Protein AF-A0AAE0EUH3-F1 (afdb_monomer)

pLDDT: mean 72.19, std 18.18, range [28.36, 96.25]

Mean predicted aligned error: 17.98 Å

Radius of gyration: 38.67 Å; Cα contacts (8 Å, |Δi|>4): 312; chains: 1; bounding box: 101×95×55 Å

Secondary structure (DSSP, 8-state):
---TTS-HHHHHHHHTHHHHHHHHHHHHHH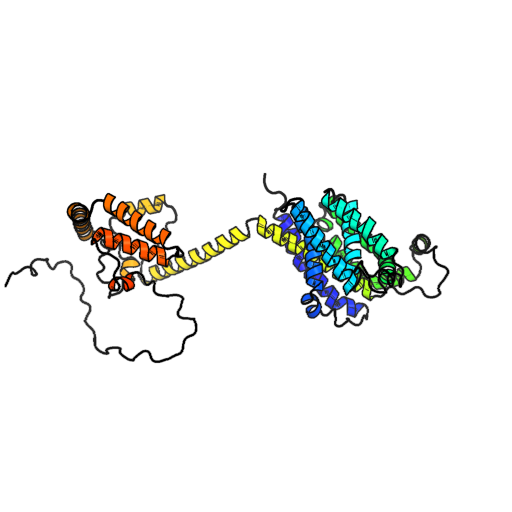HHHHHTTPPPPGGG-HHHHHHSHHHHHHHHHHHHHHHHHTTTTHHHHHHHHHHHHHHHHHHHHHHT-SHHHHHHHHHHHHHHHTT---SHHHHHHHHIIIIIIHHHHHHS-TT--SS-TT------TTHHHHHHHHHHHHHHHHHHHHHHHHHHHH-TTSHHHHTTHHHHHHHHHHHHHHHHHHHHHHTTSSHHHHHHHHHTTS---S--PPP-HHHHHHHHHHHHHHHHHHHHHHHHHHHHHSSHHHHHHHHHHHHHHHHHHHHHHHHHHHTT--------HHHHHHHHHH-S---S-HHHHH--GGGTT---GGG--HHHHHHHHHHHHHHHHHTSPPHHHHHHHHHHHHHHHHHTT----HHHHHHHHHHHHHHHHH-----GGGHHHH----TT-TTS------------------------TT--TTSS-----

Sequence (469 aa):
MGNKFFNTDRLKKYGYGVPRLVLLAWAAFAFAPKLHNVQPLEEYEISAYASSWRWAVHMYVGSIGAVVNVQRFGLIGNLAILAGAAALIGWDATTFDVTMLVVLMKTMGGDFFAGKLDTAEWKLVLLFTFAVFLPLACVLPQGGLQGVEGAGFMLPSGAATLIQEYVAIFPFLFGIQLLCEYGDAKWERFSFFRYRYSFESLNAALLFAGPALQTYLSEGGALRAWGYFMWEARPACDGVPRLPEQLYTIGSVLEMMVCLGYRVSNLMLIVANSGLVTELYEQRMFVYTFLQRAAFRLYGAYYGMRMIYVSDVEVAVAVLKASASKGDCLERHIASPAWAPVISLESVDGPLYERMMRDFHHFMAQHCPPPAKMAECARRHVGALKDSGKRIDASAVVQLTLEVIIDFLFDRKWEPSFQALSQVPDILGAHGEGGLGERRRGCPRGLASTPERRWHPEGGLDEALSPSI

Foldseek 3Di:
DPPVLQDPLLLVLLVVLQVLLVVLLVCLLPPLCVLLVNDNDPCSPVVNVCPDPLLVLLLLLLALVQVVLVCPLPDVVNVVSVVVNVVSQLVCQAPPANLSLLLCCLQLVLCVVLVNQPDPSSVVVNCCSPVPVVCVLQVQPLPRPPDDPPDPRDGPSCRNVVVVLCVVCVVVVNVLNNVLSNCCNPVCVDPCNVSVVSNSVSLSCCSNCVVVVLVVVVVDPPCVVVCCVVPVPDDDDPCDDDRPSVCSSVSSSSSSSSNSSNSVSNSVVSCVPVCVVVVVVVVVVVVVVVVVVVVVCVVCVVVVHDDDDDPDPVVVVVVVVVDQDPPCDPCVVPQDPVPVPVPPLVHDGDPVNVVVVVVVVVCCVPQFDDVVLLVVLLVVLVVVVVVVPDDDDPLNVQVSVVQSVCCRRPVDGDDPVCVVVSDDDPPPPVPDDDDPDDDDDDDPPDDPDDDDPDDDPPDDPPPPDDDDD

Structure (mmCIF, N/CA/C/O backbone):
data_AF-A0AAE0EUH3-F1
#
_entry.id   AF-A0AAE0EUH3-F1
#
loop_
_atom_site.group_PDB
_atom_site.id
_atom_site.type_symbol
_atom_site.label_atom_id
_atom_site.label_alt_id
_atom_site.label_comp_id
_atom_site.label_asym_id
_atom_site.label_entity_id
_atom_site.label_seq_id
_atom_site.pdbx_PDB_ins_code
_atom_site.Cartn_x
_atom_site.Cartn_y
_atom_site.Cartn_z
_atom_site.occupancy
_atom_site.B_iso_or_equiv
_atom_site.auth_seq_id
_atom_site.auth_comp_id
_atom_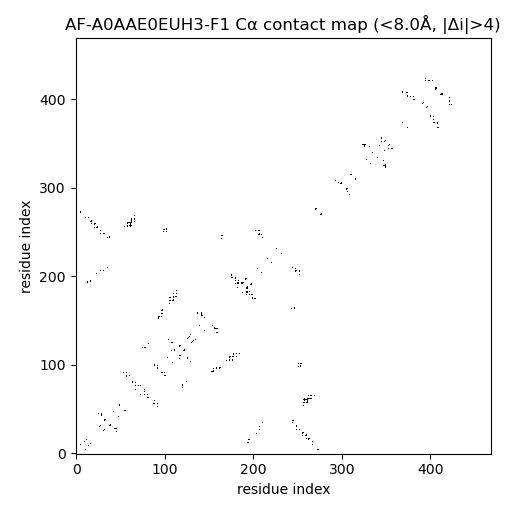site.auth_asym_id
_atom_site.auth_atom_id
_atom_site.pdbx_PDB_model_num
ATOM 1 N N . MET A 1 1 ? -15.008 10.502 -14.110 1.00 38.12 1 MET A N 1
ATOM 2 C CA . MET A 1 1 ? -13.648 10.978 -14.452 1.00 38.12 1 MET A CA 1
ATOM 3 C C . MET A 1 1 ? -12.663 9.893 -14.050 1.00 38.12 1 MET A C 1
ATOM 5 O O . MET A 1 1 ? -12.570 9.604 -12.866 1.00 38.12 1 MET A O 1
ATOM 9 N N . GLY A 1 2 ? -12.011 9.229 -15.010 1.00 45.50 2 GLY A N 1
ATOM 10 C CA . GLY A 1 2 ? -11.019 8.192 -14.705 1.00 45.50 2 GLY A CA 1
ATOM 11 C C . GLY A 1 2 ? -9.882 8.781 -13.875 1.00 45.50 2 GLY A C 1
ATOM 12 O O . GLY A 1 2 ? -9.377 9.857 -14.199 1.00 45.50 2 GLY A O 1
ATOM 13 N N . ASN A 1 3 ? -9.534 8.114 -12.779 1.00 51.28 3 ASN A N 1
ATOM 14 C CA . ASN A 1 3 ? -8.573 8.593 -11.798 1.00 51.28 3 ASN A CA 1
ATOM 15 C C . ASN A 1 3 ? -7.167 8.589 -12.434 1.00 51.28 3 ASN A C 1
ATOM 17 O O . ASN A 1 3 ? -6.440 7.603 -12.349 1.00 51.28 3 ASN A O 1
ATOM 21 N N . LYS A 1 4 ? -6.800 9.672 -13.144 1.00 56.25 4 LYS A N 1
ATOM 22 C CA . LYS A 1 4 ? -5.550 9.804 -13.932 1.00 56.25 4 LYS A CA 1
ATOM 23 C C . LYS A 1 4 ? -4.282 9.520 -13.115 1.00 56.25 4 LYS A C 1
ATOM 25 O O . LYS A 1 4 ? -3.231 9.250 -13.690 1.00 56.25 4 LYS A O 1
ATOM 30 N N . PHE A 1 5 ? -4.384 9.571 -11.787 1.00 58.88 5 PHE A N 1
ATOM 31 C CA . PHE A 1 5 ? -3.304 9.250 -10.862 1.00 58.88 5 PHE A CA 1
ATOM 32 C C . PHE A 1 5 ? -2.936 7.753 -10.842 1.00 58.88 5 PHE A C 1
ATOM 34 O O . PHE A 1 5 ? -1.801 7.412 -10.520 1.00 58.88 5 PHE A O 1
ATOM 41 N N . PHE A 1 6 ? -3.842 6.853 -11.237 1.00 63.56 6 PHE A N 1
ATOM 42 C CA . PHE A 1 6 ? -3.661 5.400 -11.152 1.00 63.56 6 PHE A CA 1
ATOM 43 C C . PHE A 1 6 ? -3.602 4.766 -12.548 1.00 63.56 6 PHE A C 1
ATOM 45 O O . PHE A 1 6 ? -4.537 4.114 -12.998 1.00 63.56 6 PHE A O 1
ATOM 52 N N . ASN A 1 7 ? -2.492 4.987 -13.262 1.00 73.56 7 ASN A N 1
ATOM 53 C CA . ASN A 1 7 ? -2.226 4.376 -14.571 1.00 73.56 7 ASN A CA 1
ATOM 54 C C . ASN A 1 7 ? -1.118 3.309 -14.463 1.00 73.56 7 ASN A C 1
ATOM 56 O O . ASN A 1 7 ? -0.182 3.448 -13.673 1.00 73.56 7 ASN A O 1
ATOM 60 N N . THR A 1 8 ? -1.188 2.285 -15.315 1.00 76.06 8 THR A N 1
ATOM 61 C CA . THR A 1 8 ? -0.165 1.250 -15.547 1.00 76.06 8 THR A CA 1
ATOM 62 C C . THR A 1 8 ? 1.258 1.802 -15.683 1.00 76.06 8 THR A C 1
ATOM 64 O O . THR A 1 8 ? 2.206 1.168 -15.230 1.00 76.06 8 THR A O 1
ATOM 67 N N . ASP A 1 9 ? 1.437 3.004 -16.238 1.00 78.50 9 ASP A N 1
ATOM 68 C CA . ASP A 1 9 ? 2.755 3.643 -16.321 1.00 78.50 9 ASP A CA 1
ATOM 69 C C . ASP A 1 9 ? 3.315 4.059 -14.952 1.00 78.50 9 ASP A C 1
ATOM 71 O O . ASP A 1 9 ? 4.498 3.862 -14.679 1.00 78.50 9 ASP A O 1
ATOM 75 N N . ARG A 1 10 ? 2.465 4.555 -14.044 1.00 78.62 10 ARG A N 1
ATOM 76 C CA . ARG A 1 10 ? 2.869 4.837 -12.659 1.00 78.62 10 ARG A CA 1
ATOM 77 C C . ARG A 1 10 ? 3.139 3.546 -11.899 1.00 78.62 10 ARG A C 1
ATOM 79 O O . ARG A 1 10 ? 4.134 3.473 -11.184 1.00 78.62 10 ARG A O 1
ATOM 86 N N . LEU A 1 11 ? 2.338 2.502 -12.121 1.00 79.12 11 LEU A N 1
ATOM 87 C CA . LEU A 1 11 ? 2.620 1.176 -11.565 1.00 79.12 11 LEU A CA 1
ATOM 88 C C . LEU A 1 11 ? 4.000 0.666 -12.008 1.00 79.12 11 LEU A C 1
ATOM 90 O O . LEU A 1 11 ? 4.751 0.178 -11.174 1.00 79.12 11 LEU A O 1
ATOM 94 N N . LYS A 1 12 ? 4.390 0.854 -13.276 1.00 78.44 12 LYS A N 1
ATOM 95 C CA . LYS A 1 12 ? 5.752 0.547 -13.750 1.00 78.44 12 LYS A CA 1
ATOM 96 C C . LYS A 1 12 ? 6.802 1.453 -13.096 1.00 78.44 12 LYS A C 1
ATOM 98 O O . LYS A 1 12 ? 7.816 0.949 -12.618 1.00 78.44 12 LYS A O 1
ATOM 103 N N . LYS A 1 13 ? 6.555 2.768 -13.025 1.00 78.75 13 LYS A N 1
ATOM 104 C CA . LYS A 1 13 ? 7.461 3.757 -12.409 1.00 78.75 13 LYS A CA 1
ATOM 105 C C . LYS A 1 13 ? 7.811 3.396 -10.965 1.00 78.75 13 LYS A C 1
ATOM 107 O O . LYS A 1 13 ? 8.992 3.350 -10.627 1.00 78.75 13 LYS A O 1
ATOM 112 N N . TYR A 1 14 ? 6.813 3.095 -10.137 1.00 82.56 14 TYR A N 1
ATOM 113 C CA . TYR A 1 14 ? 7.034 2.741 -8.733 1.00 82.56 14 TYR A CA 1
ATOM 114 C C . TYR A 1 14 ? 7.381 1.259 -8.548 1.00 82.56 14 TYR A C 1
ATOM 116 O O . TYR A 1 14 ? 8.287 0.947 -7.783 1.00 82.56 14 TYR A O 1
ATOM 124 N N . GLY A 1 15 ? 6.756 0.355 -9.305 1.00 81.75 15 GLY A N 1
ATOM 125 C CA . GLY A 1 15 ? 6.969 -1.092 -9.223 1.00 81.75 15 GLY A CA 1
ATOM 126 C C . GLY A 1 15 ? 8.392 -1.521 -9.574 1.00 81.75 15 GLY A C 1
ATOM 127 O O . GLY A 1 15 ? 8.994 -2.269 -8.816 1.00 81.75 15 GLY A O 1
ATOM 128 N N . TYR A 1 16 ? 8.983 -0.990 -10.653 1.00 81.69 16 TYR A N 1
ATOM 129 C CA . TYR A 1 16 ? 10.415 -1.190 -10.934 1.00 81.69 16 TYR A CA 1
ATOM 130 C C . TYR A 1 16 ? 11.307 -0.277 -10.094 1.00 81.69 16 TYR A C 1
ATOM 132 O O . TYR A 1 16 ? 12.504 -0.517 -9.954 1.00 81.69 16 TYR A O 1
ATOM 140 N N . GLY A 1 17 ? 10.753 0.814 -9.570 1.00 82.12 17 GLY A N 1
ATOM 141 C CA . GLY A 1 17 ? 11.489 1.773 -8.766 1.00 82.12 17 GLY A CA 1
ATOM 142 C C . GLY A 1 17 ? 11.856 1.263 -7.373 1.00 82.12 17 GLY A C 1
ATOM 143 O O . GLY A 1 17 ? 12.937 1.589 -6.890 1.00 82.12 17 GLY A O 1
ATOM 144 N N . VAL A 1 18 ? 10.985 0.480 -6.736 1.00 85.00 18 VAL A N 1
ATOM 145 C CA . VAL A 1 18 ? 11.227 -0.106 -5.407 1.00 85.00 18 VAL A CA 1
ATOM 146 C C . VAL A 1 18 ? 12.418 -1.078 -5.404 1.00 85.00 18 VAL A C 1
ATOM 148 O O . VAL A 1 18 ? 13.366 -0.803 -4.673 1.00 85.00 18 VAL A O 1
ATOM 151 N N . PRO A 1 19 ? 12.463 -2.153 -6.220 1.00 82.06 19 PRO A N 1
ATOM 152 C CA . PRO A 1 19 ? 13.573 -3.105 -6.180 1.00 82.06 19 PRO A CA 1
ATOM 153 C C . PRO A 1 19 ? 14.913 -2.455 -6.545 1.00 82.06 19 PRO A C 1
ATOM 155 O O . PRO A 1 19 ? 15.930 -2.792 -5.950 1.00 82.06 19 PRO A O 1
ATOM 158 N N . ARG A 1 20 ? 14.924 -1.471 -7.457 1.00 87.06 20 ARG A N 1
ATOM 159 C CA . ARG A 1 20 ? 16.139 -0.705 -7.785 1.00 87.06 20 ARG A CA 1
ATOM 160 C C . ARG A 1 20 ? 16.667 0.092 -6.597 1.00 87.06 20 ARG A C 1
ATOM 162 O O . ARG A 1 20 ? 17.859 0.030 -6.321 1.00 87.06 20 ARG A O 1
ATOM 169 N N . LEU A 1 21 ? 15.797 0.809 -5.882 1.00 85.38 21 LEU A N 1
ATOM 170 C CA . LEU A 1 21 ? 16.208 1.550 -4.687 1.00 85.38 21 LEU A CA 1
ATOM 171 C C . LEU A 1 21 ? 16.636 0.626 -3.553 1.00 85.38 21 LEU A C 1
ATOM 173 O O . LEU A 1 21 ? 17.587 0.957 -2.861 1.00 85.38 21 LEU A O 1
ATOM 177 N N . VAL A 1 22 ? 15.981 -0.525 -3.381 1.00 83.75 22 VAL A N 1
ATOM 178 C CA . VAL A 1 22 ? 16.408 -1.532 -2.398 1.00 83.75 22 VAL A CA 1
ATOM 179 C C . VAL A 1 22 ? 17.811 -2.036 -2.727 1.00 83.75 22 VAL A C 1
ATOM 181 O O . VAL A 1 22 ? 18.657 -2.075 -1.842 1.00 83.75 22 VAL A O 1
ATOM 184 N N . LEU A 1 23 ? 18.088 -2.362 -3.994 1.00 85.62 23 LEU A N 1
ATOM 185 C CA . LEU A 1 23 ? 19.422 -2.783 -4.429 1.00 85.62 23 LEU A CA 1
ATOM 186 C C . LEU A 1 23 ? 20.463 -1.676 -4.252 1.00 85.62 23 LEU A C 1
ATOM 188 O O . LEU A 1 23 ? 21.569 -1.956 -3.802 1.00 85.62 23 LEU A O 1
ATOM 192 N N . LEU A 1 24 ? 20.117 -0.430 -4.581 1.00 84.38 24 LEU A N 1
ATOM 193 C CA . LEU A 1 24 ? 21.027 0.703 -4.443 1.00 84.38 24 LEU A CA 1
ATOM 194 C C . LEU A 1 24 ? 21.316 1.020 -2.971 1.00 84.38 24 LEU A C 1
ATOM 196 O O . LEU A 1 24 ? 22.470 1.220 -2.612 1.00 84.38 24 LEU A O 1
ATOM 200 N N . ALA A 1 25 ? 20.294 0.996 -2.117 1.00 84.12 25 ALA A N 1
ATOM 201 C CA . ALA A 1 25 ? 20.450 1.132 -0.678 1.00 84.12 25 ALA A CA 1
ATOM 202 C C . ALA A 1 25 ? 21.295 0.000 -0.096 1.00 84.12 25 ALA A C 1
ATOM 204 O O . ALA A 1 25 ? 22.230 0.252 0.658 1.00 84.12 25 ALA A O 1
ATOM 205 N N . TRP A 1 26 ? 21.009 -1.244 -0.483 1.00 85.25 26 TRP A N 1
ATOM 206 C CA . TRP A 1 26 ? 21.803 -2.393 -0.069 1.00 85.25 26 TRP A CA 1
ATOM 207 C C . TRP A 1 26 ? 23.263 -2.239 -0.489 1.00 85.25 26 TRP A C 1
ATOM 209 O O . TRP A 1 26 ? 24.156 -2.415 0.333 1.00 85.25 26 TRP A O 1
ATOM 219 N N . ALA A 1 27 ? 23.511 -1.833 -1.736 1.00 83.75 27 ALA A N 1
ATOM 220 C CA . ALA A 1 27 ? 24.853 -1.566 -2.228 1.00 83.75 27 ALA A CA 1
ATOM 221 C C . ALA A 1 27 ? 25.530 -0.425 -1.454 1.00 83.75 27 ALA A C 1
ATOM 223 O O . ALA A 1 27 ? 26.725 -0.504 -1.170 1.00 83.75 27 ALA A O 1
ATOM 224 N N . ALA A 1 28 ? 24.774 0.605 -1.069 1.00 82.00 28 ALA A N 1
ATOM 225 C CA . ALA A 1 28 ? 25.289 1.707 -0.277 1.00 82.00 28 ALA A CA 1
ATOM 226 C C . ALA A 1 28 ? 25.763 1.242 1.101 1.00 82.00 28 ALA A C 1
ATOM 228 O O . ALA A 1 28 ? 26.903 1.504 1.463 1.00 82.00 28 ALA A O 1
ATOM 229 N N . PHE A 1 29 ? 24.962 0.464 1.822 1.00 79.19 29 PHE A N 1
ATOM 230 C CA . PHE A 1 29 ? 25.378 -0.104 3.105 1.00 79.19 29 PHE A CA 1
ATOM 231 C C . PHE A 1 29 ? 26.493 -1.156 2.973 1.00 79.19 29 PHE A C 1
ATOM 233 O O . PHE A 1 29 ? 27.393 -1.212 3.804 1.00 79.19 29 PHE A O 1
ATOM 240 N N . ALA A 1 30 ? 26.452 -2.003 1.940 1.00 82.06 30 ALA A N 1
ATOM 241 C CA . ALA A 1 30 ? 27.367 -3.138 1.810 1.00 82.06 30 ALA A CA 1
ATOM 242 C C . ALA A 1 30 ? 28.750 -2.758 1.255 1.00 82.06 30 ALA A C 1
ATOM 244 O O . ALA A 1 30 ? 29.750 -3.396 1.610 1.00 82.06 30 ALA A O 1
ATOM 245 N N . PHE A 1 31 ? 28.811 -1.763 0.363 1.00 82.00 31 PHE A N 1
ATOM 246 C CA . PHE A 1 31 ? 30.024 -1.425 -0.385 1.00 82.00 31 PHE A CA 1
ATOM 247 C C . PHE A 1 31 ? 30.569 -0.033 -0.095 1.00 82.00 31 PHE A C 1
ATOM 249 O O . PHE A 1 31 ? 31.788 0.112 -0.109 1.00 82.00 31 PHE A O 1
ATOM 256 N N . ALA A 1 32 ? 29.735 0.977 0.178 1.00 76.50 32 ALA A N 1
ATOM 257 C CA . ALA A 1 32 ? 30.250 2.335 0.365 1.00 76.50 32 ALA A CA 1
ATOM 258 C C . ALA A 1 32 ? 31.216 2.450 1.562 1.00 76.50 32 ALA A C 1
ATOM 260 O O . ALA A 1 32 ? 32.305 2.982 1.360 1.00 76.50 32 ALA A O 1
ATOM 261 N N . PRO A 1 33 ? 30.940 1.863 2.749 1.00 73.56 33 PRO A N 1
ATOM 262 C CA . PRO A 1 33 ? 31.903 1.885 3.854 1.00 73.56 33 PRO A CA 1
ATOM 263 C C . PRO A 1 33 ? 33.253 1.261 3.476 1.00 73.56 33 PRO A C 1
ATOM 265 O O . PRO A 1 33 ? 34.308 1.796 3.805 1.00 73.56 33 PRO A O 1
ATOM 268 N N . LYS A 1 34 ? 33.224 0.160 2.711 1.00 80.19 34 LYS A N 1
ATOM 269 C CA . LYS A 1 34 ? 34.430 -0.552 2.260 1.00 80.19 34 LYS A CA 1
ATOM 270 C C . LYS A 1 34 ? 35.236 0.254 1.249 1.00 80.19 34 LYS A C 1
ATOM 272 O O . LYS A 1 34 ? 36.457 0.250 1.313 1.00 80.19 34 LYS A O 1
ATOM 277 N N . LEU A 1 35 ? 34.560 0.920 0.316 1.00 75.25 35 LEU A N 1
ATOM 278 C CA . LEU A 1 35 ? 35.204 1.754 -0.700 1.00 75.25 35 LEU A CA 1
ATOM 279 C C . LEU A 1 35 ? 35.878 2.980 -0.087 1.00 75.25 35 LEU A C 1
ATOM 281 O O . LEU A 1 35 ? 36.929 3.395 -0.564 1.00 75.25 35 LEU A O 1
ATOM 285 N N . HIS A 1 36 ? 35.297 3.506 0.988 1.00 70.94 36 HIS A N 1
ATOM 286 C CA . HIS A 1 36 ? 35.782 4.709 1.659 1.00 70.94 36 HIS A CA 1
ATOM 287 C C . HIS A 1 36 ? 36.715 4.408 2.835 1.00 70.94 36 HIS A C 1
ATOM 289 O O . HIS A 1 36 ? 37.109 5.326 3.535 1.00 70.94 36 HIS A O 1
ATOM 295 N N . ASN A 1 37 ? 37.073 3.141 3.088 1.00 74.69 37 ASN A N 1
ATOM 296 C CA . ASN A 1 37 ? 37.820 2.721 4.287 1.00 74.69 37 ASN A CA 1
ATOM 297 C C . ASN A 1 37 ? 37.218 3.245 5.608 1.00 74.69 37 ASN A C 1
ATOM 299 O O . ASN A 1 37 ? 37.911 3.384 6.618 1.00 74.69 37 ASN A O 1
ATOM 303 N N . VAL A 1 38 ? 35.912 3.506 5.615 1.00 66.75 38 VAL A N 1
ATOM 304 C CA . VAL A 1 38 ? 35.178 3.928 6.800 1.00 66.75 38 VAL A CA 1
ATOM 305 C C . VAL A 1 38 ? 34.835 2.661 7.564 1.00 66.75 38 VAL A C 1
ATOM 307 O O . VAL A 1 38 ? 34.156 1.781 7.028 1.00 66.75 38 VAL A O 1
ATOM 310 N N . GLN A 1 39 ? 35.299 2.548 8.813 1.00 61.78 39 GLN A N 1
ATOM 311 C CA . GLN A 1 39 ? 34.817 1.472 9.674 1.00 61.78 39 GLN A CA 1
ATOM 312 C C . GLN A 1 39 ? 33.292 1.590 9.755 1.00 61.78 39 GLN A C 1
ATOM 314 O O . GLN A 1 39 ? 32.802 2.654 10.147 1.00 61.78 39 GLN A O 1
ATOM 319 N N . PRO A 1 40 ? 32.535 0.559 9.340 1.00 58.75 40 PRO A N 1
ATOM 320 C CA . PRO A 1 40 ? 31.094 0.592 9.499 1.00 58.75 40 PRO A CA 1
ATOM 321 C C . PRO A 1 40 ? 30.834 0.729 10.998 1.00 58.75 40 PRO A C 1
ATOM 323 O O . PRO A 1 40 ? 31.269 -0.129 11.765 1.00 58.75 40 PRO A O 1
ATOM 326 N N . LEU A 1 41 ? 30.201 1.825 11.434 1.00 58.50 41 LEU A N 1
ATOM 327 C CA . LEU A 1 41 ? 29.780 1.897 12.833 1.00 58.50 41 LEU A CA 1
ATOM 328 C C . LEU A 1 41 ? 28.801 0.728 13.036 1.00 58.50 41 LEU A C 1
ATOM 330 O O . LEU A 1 41 ? 28.002 0.451 12.138 1.00 58.50 41 LEU A O 1
ATOM 334 N N . GLU A 1 42 ? 28.880 0.019 14.166 1.00 57.31 42 GLU A N 1
ATOM 335 C CA . GLU A 1 42 ? 28.019 -1.148 14.457 1.00 57.31 42 GLU A CA 1
ATOM 336 C C . GLU A 1 42 ? 26.521 -0.822 14.268 1.00 57.31 42 GLU A C 1
ATOM 338 O O . GLU A 1 42 ? 25.727 -1.671 13.873 1.00 57.31 42 GLU A O 1
ATOM 343 N N . GLU A 1 43 ? 26.157 0.453 14.426 1.00 53.31 43 GLU A N 1
ATOM 344 C CA . GLU A 1 43 ? 24.827 1.025 14.191 1.00 53.31 43 GLU A CA 1
ATOM 345 C C . GLU A 1 43 ? 24.361 1.041 12.715 1.00 53.31 43 GLU A C 1
ATOM 347 O O . GLU A 1 43 ? 23.191 1.320 12.449 1.00 53.31 43 GLU A O 1
ATOM 352 N N . TYR A 1 44 ? 25.228 0.722 11.745 1.00 60.41 44 TYR A N 1
ATOM 353 C CA . TYR A 1 44 ? 24.914 0.701 10.303 1.00 60.41 44 TYR A CA 1
ATOM 354 C C . TYR A 1 44 ? 25.003 -0.693 9.686 1.00 60.41 44 TYR A C 1
ATOM 356 O O . TYR A 1 44 ? 25.038 -0.832 8.458 1.00 60.41 44 TYR A O 1
ATOM 364 N N . GLU A 1 45 ? 24.982 -1.747 10.502 1.00 75.38 45 GLU A N 1
ATOM 365 C CA . GLU A 1 45 ? 24.571 -3.041 9.977 1.00 75.38 45 GLU A CA 1
ATOM 366 C C . GLU A 1 45 ? 23.127 -2.911 9.462 1.00 75.38 45 GLU A C 1
ATOM 368 O O . GLU A 1 45 ? 22.244 -2.441 10.181 1.00 75.38 45 GLU A O 1
ATOM 373 N N . ILE A 1 46 ? 22.867 -3.302 8.207 1.00 77.62 46 ILE A N 1
ATOM 374 C CA . ILE A 1 46 ? 21.525 -3.190 7.600 1.00 77.62 46 ILE A CA 1
ATOM 375 C C . ILE A 1 46 ? 20.452 -3.800 8.497 1.00 77.62 46 ILE A C 1
ATOM 377 O O . ILE A 1 46 ? 19.353 -3.264 8.584 1.00 77.62 46 ILE A O 1
ATOM 381 N N . SER A 1 47 ? 20.769 -4.928 9.129 1.00 79.00 47 SER A N 1
ATOM 382 C CA . SER A 1 47 ? 19.888 -5.664 10.031 1.00 79.00 47 SER A CA 1
ATOM 383 C C . SER A 1 47 ? 19.544 -4.826 11.267 1.00 79.00 47 SER A C 1
ATOM 385 O O . SER A 1 47 ? 18.364 -4.600 11.538 1.00 79.00 47 SER A O 1
ATOM 387 N N . ALA A 1 48 ? 20.559 -4.299 11.958 1.00 81.25 48 ALA A N 1
ATOM 388 C CA . ALA A 1 48 ? 20.406 -3.429 13.118 1.00 81.25 48 ALA A CA 1
ATOM 389 C C . ALA A 1 48 ? 19.622 -2.160 12.756 1.00 81.25 48 ALA A C 1
ATOM 391 O O . ALA A 1 48 ? 18.614 -1.851 13.394 1.00 81.25 48 ALA A O 1
ATOM 392 N N . TYR A 1 49 ? 19.998 -1.487 11.668 1.00 81.69 49 TYR A N 1
ATOM 393 C CA . TYR A 1 49 ? 19.322 -0.280 11.210 1.00 81.69 49 TYR A CA 1
ATOM 394 C C . TYR A 1 49 ? 17.867 -0.545 10.801 1.00 81.69 49 TYR A C 1
ATOM 396 O O . TYR A 1 49 ? 16.974 0.163 11.261 1.00 81.69 49 TYR A O 1
ATOM 404 N N . ALA A 1 50 ? 17.588 -1.585 10.010 1.00 82.12 50 ALA A N 1
ATOM 405 C CA . ALA A 1 50 ? 16.225 -1.940 9.602 1.00 82.12 50 ALA A CA 1
ATOM 406 C C . ALA A 1 50 ? 15.333 -2.348 10.788 1.00 82.12 50 ALA A C 1
ATOM 408 O O . ALA A 1 50 ? 14.116 -2.188 10.722 1.00 82.12 50 ALA A O 1
ATOM 409 N N . SER A 1 51 ? 15.928 -2.850 11.875 1.00 84.81 51 SER A N 1
ATOM 410 C CA . SER A 1 51 ? 15.224 -3.145 13.130 1.00 84.81 51 SER A CA 1
ATOM 411 C C . SER A 1 51 ? 15.061 -1.932 14.057 1.00 84.81 51 SER A C 1
ATOM 413 O O . SER A 1 51 ? 14.341 -2.008 15.052 1.00 84.81 51 SER A O 1
ATOM 415 N N . SER A 1 52 ? 15.712 -0.807 13.746 1.00 86.19 52 SER A N 1
ATOM 416 C CA . SER A 1 52 ? 15.716 0.382 14.594 1.00 86.19 52 SER A CA 1
ATOM 417 C C . SER A 1 52 ? 14.434 1.207 14.457 1.00 86.19 52 SER A C 1
ATOM 419 O O . SER A 1 52 ? 13.814 1.295 13.393 1.00 86.19 52 SER A O 1
ATOM 421 N N . TRP A 1 53 ? 14.079 1.919 15.529 1.00 88.81 53 TRP A N 1
ATOM 422 C CA . TRP A 1 53 ? 12.998 2.907 15.481 1.00 88.81 53 TRP A CA 1
ATOM 423 C C . TRP A 1 53 ? 13.309 4.061 14.511 1.00 88.81 53 TRP A C 1
ATOM 425 O O . TRP A 1 53 ? 12.413 4.603 13.865 1.00 88.81 53 TRP A O 1
ATOM 435 N N . ARG A 1 54 ? 14.598 4.373 14.328 1.00 87.75 54 ARG A N 1
ATOM 436 C CA . ARG A 1 54 ? 15.077 5.386 13.386 1.00 87.75 54 ARG A CA 1
ATOM 437 C C . ARG A 1 54 ? 14.683 5.062 11.939 1.00 87.75 54 ARG A C 1
ATOM 439 O O . ARG A 1 54 ? 14.202 5.935 11.220 1.00 87.75 54 ARG A O 1
ATOM 446 N N . TRP A 1 55 ? 14.775 3.798 11.522 1.00 87.00 55 TRP A N 1
ATOM 447 C CA . TRP A 1 55 ? 14.294 3.368 10.203 1.00 87.00 55 TRP A CA 1
ATOM 448 C C . TRP A 1 55 ? 12.788 3.595 10.022 1.00 87.00 55 TRP A C 1
ATOM 450 O O . TRP A 1 55 ? 12.365 4.121 8.989 1.00 87.00 55 TRP A O 1
ATOM 460 N N . ALA A 1 56 ? 11.977 3.272 11.035 1.00 88.06 56 ALA A N 1
ATOM 461 C CA . ALA A 1 56 ? 10.532 3.496 10.986 1.00 88.06 56 ALA A CA 1
ATOM 462 C C . ALA A 1 56 ? 10.195 4.988 10.821 1.00 88.06 56 ALA A C 1
ATOM 464 O O . ALA A 1 56 ? 9.327 5.341 10.018 1.00 88.06 56 ALA A O 1
ATOM 465 N N . VAL A 1 57 ? 10.933 5.869 11.507 1.00 89.00 57 VAL A N 1
ATOM 466 C CA . VAL A 1 57 ? 10.821 7.324 11.338 1.00 89.00 57 VAL A CA 1
ATOM 467 C C . VAL A 1 57 ? 11.160 7.749 9.914 1.00 89.00 57 VAL A C 1
ATOM 469 O O . VAL A 1 57 ? 10.387 8.478 9.297 1.00 89.00 57 VAL A O 1
ATOM 472 N N . HIS A 1 58 ? 12.262 7.262 9.345 1.00 89.00 58 HIS A N 1
ATOM 473 C CA . HIS A 1 58 ? 12.672 7.641 7.990 1.00 89.00 58 HIS A CA 1
ATOM 474 C C . HIS A 1 58 ? 11.662 7.174 6.937 1.00 89.00 58 HIS A C 1
ATOM 476 O O . HIS A 1 58 ? 11.333 7.916 6.009 1.00 89.00 58 HIS A O 1
ATOM 482 N N . MET A 1 59 ? 11.115 5.970 7.113 1.00 87.56 59 MET A N 1
ATOM 483 C CA . MET A 1 59 ? 10.052 5.442 6.263 1.00 87.56 59 MET A CA 1
ATOM 484 C C . MET A 1 59 ? 8.765 6.256 6.388 1.00 87.56 59 MET A C 1
ATOM 486 O O . MET A 1 59 ? 8.146 6.564 5.366 1.00 87.56 59 MET A O 1
ATOM 490 N N . TYR A 1 60 ? 8.373 6.641 7.606 1.00 89.25 60 TYR A N 1
ATOM 491 C CA . TYR A 1 60 ? 7.222 7.514 7.832 1.00 89.25 60 TYR A CA 1
ATOM 492 C C . TYR A 1 60 ? 7.419 8.856 7.125 1.00 89.25 60 TYR A C 1
ATOM 494 O O . TYR A 1 60 ? 6.584 9.248 6.311 1.00 89.25 60 TYR A O 1
ATOM 502 N N . VAL A 1 61 ? 8.556 9.515 7.362 1.00 88.62 61 VAL A N 1
ATOM 503 C CA . VAL A 1 61 ? 8.879 10.826 6.793 1.00 88.62 61 VAL A CA 1
ATOM 504 C C . VAL A 1 61 ? 8.912 10.783 5.262 1.00 88.62 61 VAL A C 1
ATOM 506 O O . VAL A 1 61 ? 8.265 11.601 4.607 1.00 88.62 61 VAL A O 1
ATOM 509 N N . GLY A 1 62 ? 9.565 9.779 4.672 1.00 86.69 62 GLY A N 1
ATOM 510 C CA . GLY A 1 62 ? 9.566 9.585 3.219 1.00 86.69 62 GLY A CA 1
ATOM 511 C C . GLY A 1 62 ? 8.175 9.341 2.629 1.00 86.69 62 GLY A C 1
ATOM 512 O O . GLY A 1 62 ? 7.896 9.717 1.492 1.00 86.69 62 GLY A O 1
ATOM 513 N N . SER A 1 63 ? 7.258 8.770 3.407 1.00 88.38 63 SER A N 1
ATOM 514 C CA . SER A 1 63 ? 5.905 8.442 2.949 1.00 88.38 63 SER A CA 1
ATOM 515 C C . SER A 1 63 ? 4.957 9.640 2.894 1.00 88.38 63 SER A C 1
ATOM 517 O O . SER A 1 63 ? 3.977 9.600 2.146 1.00 88.38 63 SER A O 1
ATOM 519 N N . ILE A 1 64 ? 5.236 10.720 3.628 1.00 87.81 64 ILE A N 1
ATOM 520 C CA . ILE A 1 64 ? 4.346 11.892 3.735 1.00 87.81 64 ILE A CA 1
ATOM 521 C C . ILE A 1 64 ? 4.059 12.492 2.365 1.00 87.81 64 ILE A C 1
ATOM 523 O O . ILE A 1 64 ? 2.905 12.767 2.043 1.00 87.81 64 ILE A O 1
ATOM 527 N N . GLY A 1 65 ? 5.094 12.634 1.532 1.00 81.69 65 GLY A N 1
ATOM 528 C CA . GLY A 1 65 ? 4.953 13.163 0.179 1.00 81.69 65 GLY A CA 1
ATOM 529 C C . GLY A 1 65 ? 3.983 12.346 -0.677 1.00 81.69 65 GLY A C 1
ATOM 530 O O . GLY A 1 65 ? 3.310 12.897 -1.538 1.00 81.69 65 GLY A O 1
ATOM 531 N N . ALA A 1 66 ? 3.863 11.036 -0.451 1.00 84.44 66 ALA A N 1
ATOM 532 C CA . ALA A 1 66 ? 2.895 10.203 -1.162 1.00 84.44 66 ALA A CA 1
ATOM 533 C C . ALA A 1 66 ? 1.472 10.408 -0.620 1.00 84.44 66 ALA A C 1
ATOM 535 O O . ALA A 1 66 ? 0.517 10.498 -1.386 1.00 84.44 66 ALA A O 1
ATOM 536 N N . VAL A 1 67 ? 1.334 10.497 0.703 1.00 83.56 67 VAL A N 1
ATOM 537 C CA . VAL A 1 67 ? 0.034 10.544 1.378 1.00 83.56 67 VAL A CA 1
ATOM 538 C C . VAL A 1 67 ? -0.630 11.917 1.253 1.00 83.56 67 VAL A C 1
ATOM 540 O O . VAL A 1 67 ? -1.792 12.000 0.851 1.00 83.56 67 VAL A O 1
ATOM 543 N N . VAL A 1 68 ? 0.108 12.990 1.546 1.00 83.62 68 VAL A N 1
ATOM 544 C CA . VAL A 1 68 ? -0.405 14.370 1.525 1.00 83.62 68 VAL A CA 1
ATOM 545 C C . VAL A 1 68 ? -0.764 14.794 0.100 1.00 83.62 68 VAL A C 1
ATOM 547 O O . VAL A 1 68 ? -1.820 15.388 -0.115 1.00 83.62 68 VAL A O 1
ATOM 550 N N . ASN A 1 69 ? 0.038 14.402 -0.897 1.00 82.12 69 ASN A N 1
ATOM 551 C CA . ASN A 1 69 ? -0.218 14.747 -2.301 1.00 82.12 69 ASN A CA 1
ATOM 552 C C . ASN A 1 69 ? -1.462 14.068 -2.889 1.00 82.12 69 ASN A C 1
ATOM 554 O O . ASN A 1 69 ? -2.018 14.563 -3.865 1.00 82.12 69 ASN A O 1
ATOM 558 N N . VAL A 1 70 ? -1.922 12.952 -2.314 1.00 79.31 70 VAL A N 1
ATOM 559 C CA . VAL A 1 70 ? -3.182 12.311 -2.732 1.00 79.31 70 VAL A CA 1
ATOM 560 C C . VAL A 1 70 ? -4.404 13.018 -2.123 1.00 79.31 70 VAL A C 1
ATOM 562 O O . VAL A 1 70 ? -5.527 12.754 -2.543 1.00 79.31 70 VAL A O 1
ATOM 565 N N . GLN A 1 71 ? -4.208 13.937 -1.165 1.00 79.88 71 GLN A N 1
ATOM 566 C CA . GLN A 1 71 ? -5.252 14.766 -0.538 1.00 79.88 71 GLN A CA 1
ATOM 567 C C . GLN A 1 71 ? -6.450 13.973 0.022 1.00 79.88 71 GLN A C 1
ATOM 569 O O . GLN A 1 71 ? -7.551 14.498 0.176 1.00 79.88 71 GLN A O 1
ATOM 574 N N . ARG A 1 72 ? -6.251 12.693 0.369 1.00 79.81 72 ARG A N 1
ATOM 575 C CA . ARG A 1 72 ? -7.343 11.786 0.767 1.00 79.81 72 ARG A CA 1
ATOM 576 C C . ARG A 1 72 ? -7.962 12.134 2.120 1.00 79.81 72 ARG A C 1
ATOM 578 O O . ARG A 1 72 ? -9.141 11.874 2.330 1.00 79.81 72 ARG A O 1
ATOM 585 N N . PHE A 1 73 ? -7.169 12.676 3.039 1.00 81.31 73 PHE A N 1
ATOM 586 C CA . PHE A 1 73 ? -7.565 12.873 4.436 1.00 81.31 73 PHE A CA 1
ATOM 587 C C . PHE A 1 73 ? -8.098 14.285 4.735 1.00 81.31 73 PHE A C 1
ATOM 589 O O . PHE A 1 73 ? -8.392 14.601 5.889 1.00 81.31 73 PHE A O 1
ATOM 596 N N . GLY A 1 74 ? -8.231 15.134 3.708 1.00 85.44 74 GLY A N 1
ATOM 597 C CA . GLY A 1 74 ? -8.576 16.547 3.868 1.00 85.44 74 GLY A CA 1
ATOM 598 C C . GLY A 1 74 ? -7.509 17.343 4.633 1.00 85.44 74 GLY A C 1
ATOM 599 O O . GLY A 1 74 ? -6.476 16.810 5.038 1.00 85.44 74 GLY A O 1
ATOM 600 N N . LEU A 1 75 ? -7.772 18.635 4.852 1.00 84.88 75 LEU A N 1
ATOM 601 C CA . LEU A 1 75 ? -6.816 19.551 5.486 1.00 84.88 75 LEU A CA 1
ATOM 602 C C . LEU A 1 75 ? -6.411 19.092 6.897 1.00 84.88 75 LEU A C 1
ATOM 604 O O . LEU A 1 75 ? -5.227 19.019 7.199 1.00 84.88 75 LEU A O 1
ATOM 608 N N . ILE A 1 76 ? -7.379 18.743 7.753 1.00 86.81 76 ILE A N 1
ATOM 609 C CA . ILE A 1 76 ? -7.109 18.362 9.153 1.00 86.81 76 ILE A CA 1
ATOM 610 C C . ILE A 1 76 ? -6.270 17.082 9.223 1.00 86.81 76 ILE A C 1
ATOM 612 O O . ILE A 1 76 ? -5.300 17.024 9.974 1.00 86.81 76 ILE A O 1
ATOM 616 N N . GLY A 1 77 ? -6.608 16.066 8.424 1.00 87.56 77 GLY A N 1
ATOM 617 C CA . GLY A 1 77 ? -5.846 14.821 8.394 1.00 87.56 77 GLY A CA 1
ATOM 618 C C . GLY A 1 77 ? -4.433 15.014 7.840 1.00 87.56 77 GLY A C 1
ATOM 619 O O . GLY A 1 77 ? -3.480 14.485 8.409 1.00 87.56 77 GLY A O 1
ATOM 620 N N . ASN A 1 78 ? -4.275 15.834 6.797 1.00 87.88 78 ASN A N 1
ATOM 621 C CA . ASN A 1 78 ? -2.958 16.213 6.283 1.00 87.88 78 ASN A CA 1
ATOM 622 C C . ASN A 1 78 ? -2.130 16.953 7.347 1.00 87.88 78 ASN A C 1
ATOM 624 O O . ASN A 1 78 ? -0.969 16.611 7.555 1.00 87.88 78 ASN A O 1
ATOM 628 N N . LEU A 1 79 ? -2.725 17.913 8.065 1.00 87.06 79 LEU A N 1
ATOM 629 C CA . LEU A 1 79 ? -2.057 18.633 9.153 1.00 87.06 79 LEU A CA 1
ATOM 630 C C . LEU A 1 79 ? -1.649 17.700 10.300 1.00 87.06 79 LEU A C 1
ATOM 632 O O . LEU A 1 79 ? -0.557 17.856 10.835 1.00 87.06 79 LEU A O 1
ATOM 636 N N . ALA A 1 80 ? -2.471 16.707 10.649 1.00 88.25 80 ALA A N 1
ATOM 637 C CA . ALA A 1 80 ? -2.125 15.720 11.672 1.00 88.25 80 ALA A CA 1
ATOM 638 C C . ALA A 1 80 ? -0.924 14.849 11.259 1.00 88.25 80 ALA A C 1
ATOM 640 O O . ALA A 1 80 ? -0.021 14.622 12.063 1.00 88.25 80 ALA A O 1
ATOM 641 N N . ILE A 1 81 ? -0.873 14.406 9.996 1.00 88.69 81 ILE A N 1
ATOM 642 C CA . ILE A 1 81 ? 0.265 13.648 9.447 1.00 88.69 81 ILE A CA 1
ATOM 643 C C . ILE A 1 81 ? 1.536 14.507 9.448 1.00 88.69 81 ILE A C 1
ATOM 645 O O . ILE A 1 81 ? 2.600 14.049 9.862 1.00 88.69 81 ILE A O 1
ATOM 649 N N . LEU A 1 82 ? 1.427 15.770 9.031 1.00 87.38 82 LEU A N 1
ATOM 650 C CA . LEU A 1 82 ? 2.543 16.717 9.039 1.00 87.38 82 LEU A CA 1
ATOM 651 C C . LEU A 1 82 ? 3.025 17.042 10.461 1.00 87.38 82 LEU A C 1
ATOM 653 O O . LEU A 1 82 ? 4.228 17.148 10.686 1.00 87.38 82 LEU A O 1
ATOM 657 N N . ALA A 1 83 ? 2.119 17.146 11.435 1.00 86.44 83 ALA A N 1
ATOM 658 C CA . ALA A 1 83 ? 2.478 17.330 12.839 1.00 86.44 83 ALA A CA 1
ATOM 659 C C . ALA A 1 83 ? 3.211 16.103 13.404 1.00 86.44 83 ALA A C 1
ATOM 661 O O . ALA A 1 83 ? 4.235 16.254 14.070 1.00 86.44 83 ALA A O 1
ATOM 662 N N . GLY A 1 84 ? 2.740 14.890 13.086 1.00 89.12 84 GLY A N 1
ATOM 663 C CA . GLY A 1 84 ? 3.431 13.647 13.439 1.00 89.12 84 GLY A CA 1
ATOM 664 C C . GLY A 1 84 ? 4.839 13.588 12.848 1.00 89.12 84 GLY A C 1
ATOM 665 O O . GLY A 1 84 ? 5.794 13.257 13.545 1.00 89.12 84 GLY A O 1
ATOM 666 N N . ALA A 1 85 ? 4.993 14.005 11.591 1.00 89.00 85 ALA A N 1
ATOM 667 C CA . ALA A 1 85 ? 6.293 14.121 10.947 1.00 89.00 85 ALA A CA 1
ATOM 668 C C . ALA A 1 85 ? 7.227 15.082 11.677 1.00 89.00 85 ALA A C 1
ATOM 670 O O . ALA A 1 85 ? 8.353 14.713 11.993 1.00 89.00 85 ALA A O 1
ATOM 671 N N . ALA A 1 86 ? 6.752 16.296 11.966 1.00 85.88 86 ALA A N 1
ATOM 672 C CA . ALA A 1 86 ? 7.523 17.314 12.667 1.00 85.88 86 ALA A CA 1
ATOM 673 C C . ALA A 1 86 ? 7.995 16.817 14.042 1.00 85.88 86 ALA A C 1
ATOM 675 O O . ALA A 1 86 ? 9.154 17.020 14.396 1.00 85.88 86 ALA A O 1
ATOM 676 N N . ALA A 1 87 ? 7.132 16.110 14.779 1.00 85.75 87 ALA A N 1
ATOM 677 C CA . ALA A 1 87 ? 7.492 15.501 16.056 1.00 85.75 87 ALA A CA 1
ATOM 678 C C . ALA A 1 87 ? 8.585 14.430 15.902 1.00 85.75 87 ALA A C 1
ATOM 680 O O . ALA A 1 87 ? 9.549 14.432 16.664 1.00 85.75 87 ALA A O 1
ATOM 681 N N . LEU A 1 88 ? 8.476 13.551 14.898 1.00 88.94 88 LEU A N 1
ATOM 682 C CA . LEU A 1 88 ? 9.471 12.501 14.654 1.00 88.94 88 LEU A CA 1
ATOM 683 C C . LEU A 1 88 ? 10.810 13.059 14.151 1.00 88.94 88 LEU A C 1
ATOM 685 O O . LEU A 1 88 ? 11.853 12.552 14.543 1.00 88.94 88 LEU A O 1
ATOM 689 N N . ILE A 1 89 ? 10.797 14.119 13.337 1.00 86.31 89 ILE A N 1
ATOM 690 C CA . ILE A 1 89 ? 12.012 14.832 12.906 1.00 86.31 89 ILE A CA 1
ATOM 691 C C . ILE A 1 89 ? 12.670 15.517 14.101 1.00 86.31 89 ILE A C 1
ATOM 693 O O . ILE A 1 89 ? 13.885 15.452 14.249 1.00 86.31 89 ILE A O 1
ATOM 697 N N . GLY A 1 90 ? 11.875 16.164 14.960 1.00 82.75 90 GLY A N 1
ATOM 698 C CA . GLY A 1 90 ? 12.377 16.775 16.184 1.00 82.75 90 GLY A CA 1
ATOM 699 C C . GLY A 1 90 ? 13.020 15.744 17.105 1.00 82.75 90 GLY A C 1
ATOM 700 O O . GLY A 1 90 ? 14.115 15.978 17.597 1.00 82.75 90 GLY A O 1
ATOM 701 N N . TRP A 1 91 ? 12.382 14.584 17.271 1.00 86.00 91 TRP A N 1
ATOM 702 C CA . TRP A 1 91 ? 12.935 13.461 18.025 1.00 86.00 91 TRP A CA 1
ATOM 703 C C . TRP A 1 91 ? 14.223 12.895 17.402 1.00 86.00 91 TRP A C 1
ATOM 705 O O . TRP A 1 91 ? 15.183 12.662 18.132 1.00 86.00 91 TRP A O 1
ATOM 715 N N . ASP A 1 92 ? 14.282 12.704 16.077 1.00 85.25 92 ASP A N 1
ATOM 716 C CA . ASP A 1 92 ? 15.495 12.224 15.389 1.00 85.25 92 ASP A CA 1
ATOM 717 C C . ASP A 1 92 ? 16.653 13.220 15.561 1.00 85.25 92 ASP A C 1
ATOM 719 O O . ASP A 1 92 ? 17.761 12.825 15.919 1.00 85.25 92 ASP A O 1
ATOM 723 N N . ALA A 1 93 ? 16.360 14.519 15.431 1.00 81.62 93 ALA A N 1
ATOM 724 C CA . ALA A 1 93 ? 17.320 15.604 15.614 1.00 81.62 93 ALA A CA 1
ATOM 725 C C . ALA A 1 93 ? 17.854 15.726 17.046 1.00 81.62 93 ALA A C 1
ATOM 727 O O . ALA A 1 93 ? 19.007 16.119 17.230 1.00 81.62 93 ALA A O 1
ATOM 728 N N . THR A 1 94 ? 17.037 15.422 18.060 1.00 77.25 94 THR A N 1
ATOM 729 C CA . THR A 1 94 ? 17.457 15.471 19.469 1.00 77.25 94 THR A CA 1
ATOM 730 C C . THR A 1 94 ? 18.102 14.181 19.958 1.00 77.25 94 THR A C 1
ATOM 732 O O . THR A 1 94 ? 18.900 14.229 20.889 1.00 77.25 94 THR A O 1
ATOM 735 N N . THR A 1 95 ? 17.777 13.041 19.349 1.00 78.75 95 THR A N 1
ATOM 736 C CA . THR A 1 95 ? 18.261 11.723 19.791 1.00 78.75 95 THR A CA 1
ATOM 737 C C . THR A 1 95 ? 19.509 11.279 19.037 1.00 78.75 95 THR A C 1
ATOM 739 O O . THR A 1 95 ? 20.385 10.663 19.637 1.00 78.75 95 THR A O 1
ATOM 742 N N . PHE A 1 96 ? 19.599 11.588 17.739 1.00 80.44 96 PHE A N 1
ATOM 743 C CA . PHE A 1 96 ? 20.694 11.150 16.876 1.00 80.44 96 PHE A CA 1
ATOM 744 C C . PHE A 1 96 ? 21.453 12.337 16.290 1.00 80.44 96 PHE A C 1
ATOM 746 O O . PHE A 1 96 ? 22.546 12.661 16.747 1.00 80.44 96 PHE A O 1
ATOM 753 N N . ASP A 1 97 ? 20.890 12.976 15.263 1.00 79.19 97 ASP A N 1
ATOM 754 C CA . ASP A 1 97 ? 21.557 14.016 14.487 1.00 79.19 97 ASP A CA 1
ATOM 755 C C . ASP A 1 97 ? 20.566 14.769 13.579 1.00 79.19 97 ASP A C 1
ATOM 757 O O . ASP A 1 97 ? 19.420 14.376 13.382 1.00 79.19 97 ASP A O 1
ATOM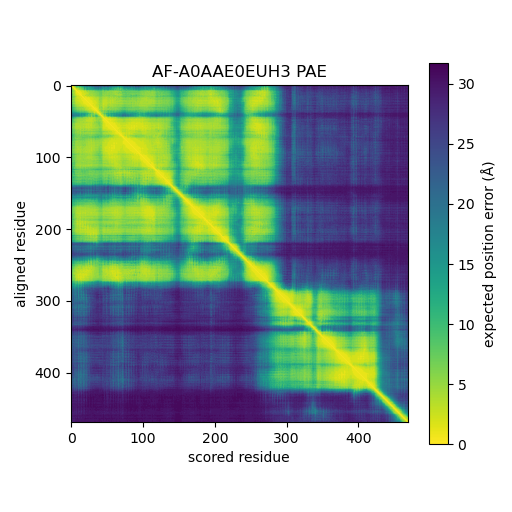 761 N N . VAL A 1 98 ? 21.017 15.872 12.981 1.00 78.81 98 VAL A N 1
ATOM 762 C CA . VAL A 1 98 ? 20.188 16.744 12.129 1.00 78.81 98 VAL A CA 1
ATOM 763 C C . VAL A 1 98 ? 20.016 16.243 10.685 1.00 78.81 98 VAL A C 1
ATOM 765 O O . VAL A 1 98 ? 19.471 16.968 9.850 1.00 78.81 98 VAL A O 1
ATOM 768 N N . THR A 1 99 ? 20.476 15.036 10.342 1.00 80.44 99 THR A N 1
ATOM 769 C CA . THR A 1 99 ? 20.528 14.573 8.944 1.00 80.44 99 THR A CA 1
ATOM 770 C C . THR A 1 99 ? 19.144 14.528 8.306 1.00 80.44 99 THR A C 1
ATOM 772 O O . THR A 1 99 ? 18.977 14.975 7.170 1.00 80.44 99 THR A O 1
ATOM 775 N N . MET A 1 100 ? 18.127 14.048 9.029 1.00 83.44 100 MET A N 1
ATOM 776 C CA . MET A 1 100 ? 16.760 13.999 8.504 1.00 83.44 100 MET A CA 1
ATOM 777 C C . MET A 1 100 ? 16.227 15.394 8.155 1.00 83.44 100 MET A C 1
ATOM 779 O O . MET A 1 100 ? 15.591 15.582 7.115 1.00 83.44 100 MET A O 1
ATOM 783 N N . LEU A 1 101 ? 16.525 16.392 8.992 1.00 82.94 101 LEU A N 1
ATOM 784 C CA . LEU A 1 101 ? 16.144 17.779 8.739 1.00 82.94 101 LEU A CA 1
ATOM 785 C C . LEU A 1 101 ? 16.805 18.307 7.457 1.00 82.94 101 LEU A C 1
ATOM 787 O O . LEU A 1 101 ? 16.131 18.917 6.626 1.00 82.94 101 LEU A O 1
ATOM 791 N N . VAL A 1 102 ? 18.095 18.023 7.258 1.00 80.88 102 VAL A N 1
ATOM 792 C CA . VAL A 1 102 ? 18.831 18.421 6.047 1.00 80.88 102 VAL A CA 1
ATOM 793 C C . VAL A 1 102 ? 18.254 17.753 4.796 1.00 80.88 102 VAL A C 1
ATOM 795 O O . VAL A 1 102 ? 18.023 18.425 3.786 1.00 80.88 102 VAL A O 1
ATOM 798 N N . VAL A 1 103 ? 17.958 16.451 4.860 1.00 83.12 103 VAL A N 1
ATOM 799 C CA . VAL A 1 103 ? 17.346 15.714 3.744 1.00 83.12 103 VAL A CA 1
ATOM 800 C C . VAL A 1 103 ? 15.969 16.274 3.395 1.00 83.12 103 VAL A C 1
ATOM 802 O O . VAL A 1 103 ? 15.642 16.425 2.213 1.00 83.12 103 VAL A O 1
ATOM 805 N N . LEU A 1 104 ? 15.175 16.661 4.392 1.00 84.12 104 LEU A N 1
ATOM 806 C CA . LEU A 1 104 ? 13.893 17.318 4.160 1.00 84.12 104 LEU A CA 1
ATOM 807 C C . LEU A 1 104 ? 14.041 18.700 3.542 1.00 84.12 104 LEU A C 1
ATOM 809 O O . LEU A 1 104 ? 13.335 19.001 2.583 1.00 84.12 104 LEU A O 1
ATOM 813 N N . MET A 1 105 ? 14.967 19.522 4.032 1.00 82.50 105 MET A N 1
ATOM 814 C CA . MET A 1 105 ? 15.243 20.834 3.445 1.00 82.50 105 MET A CA 1
ATOM 815 C C . MET A 1 105 ? 15.624 20.717 1.969 1.00 82.50 105 MET A C 1
ATOM 817 O O . MET A 1 105 ? 15.067 21.425 1.130 1.00 82.50 105 MET A O 1
ATOM 821 N N . LYS A 1 106 ? 16.525 19.787 1.636 1.00 84.44 106 LYS A N 1
ATOM 822 C CA . LYS A 1 106 ? 16.895 19.485 0.249 1.00 84.44 106 LYS A CA 1
ATOM 823 C C . LYS A 1 106 ? 15.663 19.107 -0.572 1.00 84.44 106 LYS A C 1
ATOM 825 O O . LYS A 1 106 ? 15.424 19.694 -1.627 1.00 84.44 106 LYS A O 1
ATOM 830 N N . THR A 1 107 ? 14.911 18.113 -0.099 1.00 83.31 107 THR A N 1
ATOM 831 C CA . THR A 1 107 ? 13.792 17.510 -0.836 1.00 83.31 107 THR A CA 1
ATOM 832 C C . THR A 1 107 ? 12.685 18.534 -1.076 1.00 83.31 107 THR A C 1
ATOM 834 O O . THR A 1 107 ? 12.319 18.794 -2.219 1.00 83.31 107 THR A O 1
ATOM 837 N N . MET A 1 108 ? 12.224 19.191 -0.008 1.00 83.25 108 MET A N 1
ATOM 838 C CA . MET A 1 108 ? 11.149 20.182 -0.062 1.00 83.25 108 MET A CA 1
ATOM 839 C C . MET A 1 108 ? 11.565 21.432 -0.832 1.00 83.25 108 MET A C 1
ATOM 841 O O . MET A 1 108 ? 10.772 21.977 -1.594 1.00 83.25 108 MET A O 1
ATOM 845 N N . GLY A 1 109 ? 12.812 21.882 -0.665 1.00 83.06 109 GLY A N 1
ATOM 846 C CA . GLY A 1 109 ? 13.342 23.007 -1.422 1.00 83.06 109 GLY A CA 1
ATOM 847 C C . GLY A 1 109 ? 13.344 22.715 -2.923 1.00 83.06 109 GLY A C 1
ATOM 848 O O . GLY A 1 109 ? 12.785 23.490 -3.697 1.00 83.06 109 GLY A O 1
ATOM 849 N N . GLY A 1 110 ? 13.903 21.576 -3.342 1.00 84.88 110 GLY A N 1
ATOM 850 C CA . GLY A 1 110 ? 13.914 21.174 -4.751 1.00 84.88 110 GLY A CA 1
ATOM 851 C C . GLY A 1 110 ? 12.507 21.039 -5.344 1.00 84.88 110 GLY A C 1
ATOM 852 O O . GLY A 1 110 ? 12.248 21.568 -6.426 1.00 84.88 110 GLY A O 1
ATOM 853 N N . ASP A 1 111 ? 11.580 20.416 -4.611 1.00 82.94 111 ASP A N 1
ATOM 854 C CA . ASP A 1 111 ? 10.183 20.261 -5.035 1.00 82.94 111 ASP A CA 1
ATOM 855 C C . ASP A 1 111 ? 9.455 21.614 -5.144 1.00 82.94 111 ASP A C 1
ATOM 857 O O . ASP A 1 111 ? 8.680 21.836 -6.081 1.00 82.94 111 ASP A O 1
ATOM 861 N N . PHE A 1 112 ? 9.724 22.546 -4.223 1.00 85.88 112 PHE A N 1
ATOM 862 C CA . PHE A 1 112 ? 9.180 23.903 -4.263 1.00 85.88 112 PHE A CA 1
ATOM 863 C C . PHE A 1 112 ? 9.649 24.665 -5.504 1.00 85.88 112 PHE A C 1
ATOM 865 O O . PHE A 1 112 ? 8.821 25.182 -6.253 1.00 85.88 112 PHE A O 1
ATOM 872 N N . PHE A 1 113 ? 10.957 24.684 -5.775 1.00 85.19 113 PHE A N 1
ATOM 873 C CA . PHE A 1 113 ? 11.504 25.365 -6.955 1.00 85.19 113 PHE A CA 1
ATOM 874 C C . PHE A 1 113 ? 11.093 24.701 -8.274 1.00 85.19 113 PHE A C 1
ATOM 876 O O . PHE A 1 113 ? 10.955 25.383 -9.289 1.00 85.19 113 PHE A O 1
ATOM 883 N N . ALA A 1 114 ? 10.837 23.391 -8.269 1.00 84.00 114 ALA A N 1
ATOM 884 C CA . ALA A 1 114 ? 10.254 22.689 -9.409 1.00 84.00 114 ALA A CA 1
ATOM 885 C C . ALA A 1 114 ? 8.756 23.002 -9.617 1.00 84.00 114 ALA A C 1
ATOM 887 O O . ALA A 1 114 ? 8.179 22.578 -10.622 1.00 84.00 114 ALA A O 1
ATOM 888 N N . GLY A 1 115 ? 8.123 23.744 -8.699 1.00 83.88 115 GLY A N 1
ATOM 889 C CA . GLY A 1 115 ? 6.709 24.110 -8.756 1.00 83.88 115 GLY A CA 1
ATOM 890 C C . GLY A 1 115 ? 5.761 22.959 -8.417 1.00 83.88 115 GLY A C 1
ATOM 891 O O . GLY A 1 115 ? 4.618 22.973 -8.862 1.00 83.88 115 GLY A O 1
ATOM 892 N N . LYS A 1 116 ? 6.228 21.945 -7.674 1.00 80.69 116 LYS A N 1
ATOM 893 C CA . LYS A 1 116 ? 5.424 20.773 -7.282 1.00 80.69 116 LYS A CA 1
ATOM 894 C C . LYS A 1 116 ? 4.683 20.953 -5.959 1.00 80.69 116 LYS A C 1
ATOM 896 O O . LYS A 1 116 ? 3.733 20.224 -5.696 1.00 80.69 116 LYS A O 1
ATOM 901 N N . LEU A 1 117 ? 5.119 21.907 -5.138 1.00 82.62 117 LEU A N 1
ATOM 902 C CA . LEU A 1 117 ? 4.526 22.221 -3.839 1.00 82.62 117 LEU A CA 1
ATOM 903 C C . LEU A 1 117 ? 3.686 23.501 -3.932 1.00 82.62 117 LEU A C 1
ATOM 905 O O . LEU A 1 117 ? 4.147 24.586 -3.582 1.00 82.62 117 LEU A O 1
ATOM 909 N N . ASP A 1 118 ? 2.453 23.392 -4.424 1.00 79.38 118 ASP A N 1
ATOM 910 C CA . ASP A 1 118 ? 1.552 24.539 -4.623 1.00 79.38 118 ASP A CA 1
ATOM 911 C C . ASP A 1 118 ? 0.445 24.667 -3.558 1.00 79.38 118 ASP A C 1
ATOM 913 O O . ASP A 1 118 ? -0.128 25.749 -3.383 1.00 79.38 118 ASP A O 1
ATOM 917 N N . THR A 1 119 ? 0.192 23.603 -2.794 1.00 82.00 119 THR A N 1
ATOM 918 C CA . THR A 1 119 ? -0.830 23.568 -1.734 1.00 82.00 119 THR A CA 1
ATOM 919 C C . THR A 1 119 ? -0.473 24.439 -0.520 1.00 82.00 119 THR A C 1
ATOM 921 O O . THR A 1 119 ? 0.703 24.685 -0.230 1.00 82.00 119 THR A O 1
ATOM 924 N N . ALA A 1 120 ? -1.489 24.894 0.220 1.00 80.50 120 ALA A N 1
ATOM 925 C CA . ALA A 1 120 ? -1.300 25.701 1.427 1.00 80.50 120 ALA A CA 1
ATOM 926 C C . ALA A 1 120 ? -0.556 24.926 2.529 1.00 80.50 120 ALA A C 1
ATOM 928 O O . ALA A 1 120 ? 0.284 25.496 3.223 1.00 80.50 120 ALA A O 1
ATOM 929 N N . GLU A 1 121 ? -0.812 23.622 2.639 1.00 81.44 121 GLU A N 1
ATOM 930 C CA . GLU A 1 121 ? -0.162 22.711 3.577 1.00 81.44 121 GLU A CA 1
ATOM 931 C C . GLU A 1 121 ? 1.351 22.677 3.353 1.00 81.44 121 GLU A C 1
ATOM 933 O O . GLU A 1 121 ? 2.121 22.861 4.293 1.00 81.44 121 GLU A O 1
ATOM 938 N N . TRP A 1 122 ? 1.795 22.532 2.102 1.00 83.88 122 TRP A N 1
ATOM 939 C CA . TRP A 1 122 ? 3.224 22.520 1.793 1.00 83.88 122 TRP A CA 1
ATOM 940 C C . TRP A 1 122 ? 3.898 23.878 1.987 1.00 83.88 122 TRP A C 1
ATOM 942 O O . TRP A 1 122 ? 5.038 23.927 2.444 1.00 83.88 122 TRP A O 1
ATOM 952 N N . LYS A 1 123 ? 3.200 24.988 1.720 1.00 85.06 123 LYS A N 1
ATOM 953 C CA . LYS A 1 123 ? 3.716 26.332 2.038 1.00 85.06 123 LYS A CA 1
ATOM 954 C C . LYS A 1 123 ? 3.928 26.512 3.540 1.00 85.06 123 LYS A C 1
ATOM 956 O O . LYS A 1 123 ? 4.924 27.106 3.942 1.00 85.06 123 LYS A O 1
ATOM 961 N N . LEU A 1 124 ? 3.028 25.965 4.359 1.00 81.75 124 LEU A N 1
ATOM 962 C CA . LEU A 1 124 ? 3.166 25.963 5.813 1.00 81.75 124 LEU A CA 1
ATOM 963 C C . LEU A 1 124 ? 4.376 25.127 6.254 1.00 81.75 124 LEU A C 1
ATOM 965 O O . LEU A 1 124 ? 5.169 25.593 7.066 1.00 81.75 124 LEU A O 1
ATOM 969 N N . VAL A 1 125 ? 4.563 23.933 5.682 1.00 81.00 125 VAL A N 1
ATOM 970 C CA . VAL A 1 125 ? 5.740 23.086 5.954 1.00 81.00 125 VAL A CA 1
ATOM 971 C C . VAL A 1 125 ? 7.031 23.821 5.603 1.00 81.00 125 VAL A C 1
ATOM 973 O O . VAL A 1 125 ? 7.927 23.891 6.436 1.00 81.00 125 VAL A O 1
ATOM 976 N N . LEU A 1 126 ? 7.110 24.432 4.418 1.00 82.75 126 LEU A N 1
ATOM 977 C CA . LEU A 1 126 ? 8.273 25.218 3.999 1.00 82.75 126 LEU A CA 1
ATOM 978 C C . LEU A 1 126 ? 8.548 26.384 4.953 1.00 82.75 126 LEU A C 1
ATOM 980 O O . LEU A 1 126 ? 9.700 26.598 5.329 1.00 82.75 126 LEU A O 1
ATOM 984 N N . LEU A 1 127 ? 7.505 27.101 5.384 1.00 83.69 127 LEU A N 1
ATOM 985 C CA . LEU A 1 127 ? 7.629 28.167 6.376 1.00 83.69 127 LEU A CA 1
ATOM 986 C C . LEU A 1 127 ? 8.222 27.632 7.685 1.00 83.69 127 LEU A C 1
ATOM 988 O O . LEU A 1 127 ? 9.195 28.187 8.181 1.00 83.69 127 LEU A O 1
ATOM 992 N N . PHE A 1 128 ? 7.699 26.536 8.235 1.00 77.75 128 PHE A N 1
ATOM 993 C CA . PHE A 1 128 ? 8.230 25.979 9.481 1.00 77.75 128 PHE A CA 1
ATOM 994 C C . PHE A 1 128 ? 9.655 25.442 9.323 1.00 77.75 128 PHE A C 1
ATOM 996 O O . PHE A 1 128 ? 10.508 25.724 10.163 1.00 77.75 128 PHE A O 1
ATOM 1003 N N . THR A 1 129 ? 9.954 24.712 8.249 1.00 74.44 129 THR A N 1
ATOM 1004 C CA . THR A 1 129 ? 11.287 24.143 8.023 1.00 74.44 129 THR A CA 1
ATOM 1005 C C . THR A 1 129 ? 12.343 25.236 7.832 1.00 74.44 129 THR A C 1
ATOM 1007 O O . THR A 1 129 ? 13.372 25.214 8.5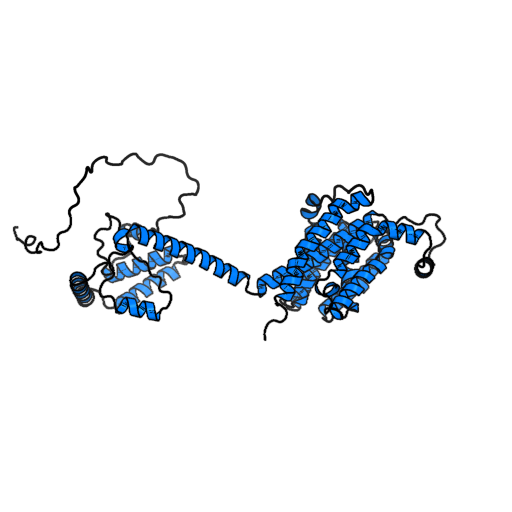06 1.00 74.44 129 THR A O 1
ATOM 1010 N N . PHE A 1 130 ? 12.091 26.216 6.958 1.00 77.25 130 PHE A N 1
ATOM 1011 C CA . PHE A 1 130 ? 13.092 27.222 6.589 1.00 77.25 130 PHE A CA 1
ATOM 1012 C C . PHE A 1 130 ? 13.067 28.487 7.453 1.00 77.25 130 PHE A C 1
ATOM 1014 O O . PHE A 1 130 ? 14.120 29.087 7.644 1.00 77.25 130 PHE A O 1
ATOM 1021 N N . ALA A 1 131 ? 11.910 28.908 7.973 1.00 76.00 131 ALA A N 1
ATOM 1022 C CA . ALA A 1 131 ? 11.793 30.147 8.750 1.00 76.00 131 ALA A CA 1
ATOM 1023 C C . ALA A 1 131 ? 11.787 29.930 10.270 1.00 76.00 131 ALA A C 1
ATOM 1025 O O . ALA A 1 131 ? 12.044 30.879 11.004 1.00 76.00 131 ALA A O 1
ATOM 1026 N N . VAL A 1 132 ? 11.514 28.711 10.754 1.00 76.31 132 VAL A N 1
ATOM 1027 C CA . VAL A 1 132 ? 11.477 28.416 12.199 1.00 76.31 132 VAL A CA 1
ATOM 1028 C C . VAL A 1 132 ? 12.605 27.470 12.596 1.00 76.31 132 VAL A C 1
ATOM 1030 O O . VAL A 1 132 ? 13.473 27.850 13.378 1.00 76.31 132 VAL A O 1
ATOM 1033 N N . PHE A 1 133 ? 12.639 26.260 12.035 1.00 71.06 133 PHE A N 1
ATOM 1034 C CA . PHE A 1 133 ? 13.599 25.231 12.442 1.00 71.06 133 PHE A CA 1
ATOM 1035 C C . PHE A 1 133 ? 15.037 25.566 12.059 1.00 71.06 133 PHE A C 1
ATOM 1037 O O . PHE A 1 133 ? 15.922 25.447 12.902 1.00 71.06 133 PHE A O 1
ATOM 1044 N N . LEU A 1 134 ? 15.282 26.006 10.821 1.00 70.69 134 LEU A N 1
ATOM 1045 C CA . LEU A 1 134 ? 16.635 26.337 10.375 1.00 70.69 134 LEU A CA 1
ATOM 1046 C C . LEU A 1 134 ? 17.259 27.490 11.192 1.00 70.69 134 LEU A C 1
ATOM 1048 O O . LEU A 1 134 ? 18.368 27.307 11.692 1.00 70.69 134 LEU A O 1
ATOM 1052 N N . PRO A 1 135 ? 16.585 28.637 11.418 1.00 68.88 135 PRO A N 1
ATOM 1053 C CA . PRO A 1 135 ? 17.120 29.679 12.290 1.00 68.88 135 PRO A CA 1
ATOM 1054 C C . PRO A 1 135 ? 17.320 29.199 13.724 1.00 68.88 135 PRO A C 1
ATOM 1056 O O . PRO A 1 135 ? 18.352 29.498 14.311 1.00 68.88 135 PRO A O 1
ATOM 1059 N N . LEU A 1 136 ? 16.390 28.412 14.278 1.00 66.94 136 LEU A N 1
ATOM 1060 C CA . LEU A 1 136 ? 16.537 27.866 15.627 1.00 66.94 136 LEU A CA 1
ATOM 1061 C C . LEU A 1 136 ? 17.781 26.967 15.730 1.00 66.94 136 LEU A C 1
ATOM 1063 O O . LEU A 1 136 ? 18.555 27.095 16.673 1.00 66.94 136 LEU A O 1
ATOM 1067 N N . ALA A 1 137 ? 18.022 26.124 14.727 1.00 64.94 137 ALA A N 1
ATOM 1068 C CA . ALA A 1 137 ? 19.183 25.243 14.677 1.00 64.94 137 ALA A CA 1
ATOM 1069 C C . ALA A 1 137 ? 20.512 25.991 14.427 1.00 64.94 137 ALA A C 1
ATOM 1071 O O . ALA A 1 137 ? 21.558 25.541 14.890 1.00 64.94 137 ALA A O 1
ATOM 1072 N N . CYS A 1 138 ? 20.478 27.133 13.728 1.00 61.72 138 CYS A N 1
ATOM 1073 C CA . CYS A 1 138 ? 21.657 27.956 13.428 1.00 61.72 138 CYS A CA 1
ATOM 1074 C C . CYS A 1 138 ? 22.000 28.993 14.513 1.00 61.72 138 CYS A C 1
ATOM 1076 O O . CYS A 1 138 ? 23.164 29.365 14.646 1.00 61.72 138 CYS A O 1
ATOM 1078 N N . VAL A 1 139 ? 21.006 29.504 15.246 1.00 59.62 139 VAL A N 1
ATOM 1079 C CA . VAL A 1 139 ? 21.169 30.605 16.216 1.00 59.62 139 VAL A CA 1
ATOM 1080 C C . VAL A 1 139 ? 21.432 30.091 17.630 1.00 59.62 139 VAL A C 1
ATOM 1082 O O . VAL A 1 139 ? 22.034 30.812 18.423 1.00 59.62 139 VAL A O 1
ATOM 1085 N N . LEU A 1 140 ? 21.027 28.860 17.963 1.00 56.03 140 LEU A N 1
ATOM 1086 C CA . LEU A 1 140 ? 21.283 28.295 19.287 1.00 56.03 140 LEU A CA 1
ATOM 1087 C C . LEU A 1 140 ? 22.798 28.093 19.500 1.00 56.03 140 LEU A C 1
ATOM 1089 O O . LEU A 1 140 ? 23.410 27.267 18.818 1.00 56.03 140 LEU A O 1
ATOM 1093 N N . PRO A 1 141 ? 23.431 28.838 20.433 1.00 51.44 141 PRO A N 1
ATOM 1094 C CA . PRO A 1 141 ? 24.855 28.698 20.704 1.00 51.44 141 PRO A CA 1
ATOM 1095 C C . PRO A 1 141 ? 25.155 27.286 21.206 1.00 51.44 141 PRO A C 1
ATOM 1097 O O . PRO A 1 141 ? 24.364 26.732 21.972 1.00 51.44 141 PRO A O 1
ATOM 1100 N N . GLN A 1 142 ? 26.340 26.754 20.879 1.00 52.03 142 GLN A N 1
ATOM 1101 C CA . GLN A 1 142 ? 26.833 25.428 21.300 1.00 52.03 142 GLN A CA 1
ATOM 1102 C C . GLN A 1 142 ? 26.842 25.177 22.832 1.00 52.03 142 GLN A C 1
ATOM 1104 O O . GLN A 1 142 ? 27.169 24.076 23.259 1.00 52.03 142 GLN A O 1
ATOM 1109 N N . GLY A 1 143 ? 26.448 26.151 23.663 1.00 46.50 143 GLY A N 1
ATOM 1110 C CA . GLY A 1 143 ? 26.277 26.010 25.114 1.00 46.50 143 GLY A CA 1
ATOM 1111 C C . GLY A 1 143 ? 25.182 26.896 25.734 1.00 46.50 143 GLY A C 1
ATOM 1112 O O . GLY A 1 143 ? 25.272 27.228 26.910 1.00 46.50 143 GLY A O 1
ATOM 1113 N N . GLY A 1 144 ? 24.175 27.338 24.969 1.00 39.66 144 GLY A N 1
ATOM 1114 C CA . GLY A 1 144 ? 23.316 28.474 25.356 1.00 39.66 144 GLY A CA 1
ATOM 1115 C C . GLY A 1 144 ? 21.988 28.196 26.078 1.00 39.66 144 GLY A C 1
ATOM 1116 O O . GLY A 1 144 ? 21.282 29.153 26.379 1.00 39.66 144 GLY A O 1
ATOM 1117 N N . LEU A 1 145 ? 21.609 26.946 26.361 1.00 43.12 145 LEU A N 1
ATOM 1118 C CA . LEU A 1 145 ? 20.340 26.624 27.046 1.00 43.12 145 LEU A CA 1
ATOM 1119 C C . LEU A 1 145 ? 20.549 25.890 28.378 1.00 43.12 145 LEU A C 1
ATOM 1121 O O . LEU A 1 145 ? 19.784 25.005 28.738 1.00 43.12 145 LEU A O 1
ATOM 1125 N N . GLN A 1 146 ? 21.556 26.291 29.155 1.00 45.91 146 GLN A N 1
ATOM 1126 C CA . GLN A 1 146 ? 21.643 25.891 30.567 1.00 45.91 146 GLN A CA 1
ATOM 1127 C C . GLN A 1 146 ? 20.702 26.694 31.493 1.00 45.91 146 GLN A C 1
ATOM 1129 O O . GLN A 1 146 ? 20.683 26.438 32.689 1.00 45.91 146 GLN A O 1
ATOM 1134 N N . GLY A 1 147 ? 19.917 27.651 30.975 1.00 41.69 147 GLY A N 1
ATOM 1135 C CA . GLY A 1 147 ? 19.132 28.584 31.804 1.00 41.69 147 GLY A CA 1
ATOM 1136 C C . GLY A 1 147 ? 17.632 28.689 31.514 1.00 41.69 147 GLY A C 1
ATOM 1137 O O . GLY A 1 147 ? 16.968 29.500 32.150 1.00 41.69 147 GLY A O 1
ATOM 1138 N N . VAL A 1 148 ? 17.078 27.916 30.573 1.00 46.44 148 VAL A N 1
ATOM 1139 C CA . VAL A 1 148 ? 15.624 27.905 30.308 1.00 46.44 148 VAL A CA 1
ATOM 1140 C C . VAL A 1 148 ? 15.068 26.539 30.693 1.00 46.44 148 VAL A C 1
ATOM 1142 O O . VAL A 1 148 ? 14.780 25.691 29.850 1.00 46.44 148 VAL A O 1
ATOM 1145 N N . GLU A 1 149 ? 14.939 26.322 32.000 1.00 44.12 149 GLU A N 1
ATOM 1146 C CA . GLU A 1 149 ? 14.149 25.233 32.574 1.00 44.12 149 GLU A CA 1
ATOM 1147 C C . GLU A 1 149 ? 12.670 25.456 32.213 1.00 44.12 149 GLU A C 1
ATOM 1149 O O . GLU A 1 149 ? 11.917 26.088 32.946 1.00 44.12 149 GLU A O 1
ATOM 1154 N N . GLY A 1 150 ? 12.240 25.021 31.028 1.00 46.00 150 GLY A N 1
ATOM 1155 C CA . GLY A 1 150 ? 10.821 25.124 30.669 1.00 46.00 150 GLY A CA 1
ATOM 1156 C C . GLY A 1 150 ? 10.458 24.819 29.223 1.00 46.00 150 GLY A C 1
ATOM 1157 O O . GLY A 1 150 ? 9.320 24.441 28.959 1.00 46.00 150 GLY A O 1
ATOM 1158 N N . ALA A 1 151 ? 11.401 24.914 28.284 1.00 46.06 151 ALA A N 1
ATOM 1159 C CA . ALA A 1 151 ? 11.175 24.519 26.896 1.00 46.06 151 ALA A CA 1
ATOM 1160 C C . ALA A 1 151 ? 12.089 23.336 26.560 1.00 46.06 151 ALA A C 1
ATOM 1162 O O . ALA A 1 151 ? 13.264 23.515 26.257 1.00 46.06 151 ALA A O 1
ATOM 1163 N N . GLY A 1 152 ? 11.553 22.117 26.672 1.00 48.28 152 GLY A N 1
ATOM 1164 C CA . GLY A 1 152 ? 12.265 20.836 26.553 1.00 48.28 152 GLY A CA 1
ATOM 1165 C C . GLY A 1 152 ? 12.796 20.483 25.157 1.00 48.28 152 GLY A C 1
ATOM 1166 O O . GLY A 1 152 ? 12.633 19.350 24.719 1.00 48.28 152 GLY A O 1
ATOM 1167 N N . PHE A 1 153 ? 13.419 21.427 24.451 1.00 50.88 153 PHE A N 1
ATOM 1168 C CA . PHE A 1 153 ? 14.048 21.209 23.150 1.00 50.88 153 PHE A CA 1
ATOM 1169 C C . PHE A 1 153 ? 15.544 21.538 23.237 1.00 50.88 153 PHE A C 1
ATOM 1171 O O . PHE A 1 153 ? 16.006 22.577 22.769 1.00 50.88 153 PHE A O 1
ATOM 1178 N N . MET A 1 154 ? 16.312 20.665 23.896 1.00 53.16 154 MET A N 1
ATOM 1179 C CA . MET A 1 154 ? 17.773 20.727 23.840 1.00 53.16 154 MET A CA 1
ATOM 1180 C C . MET A 1 154 ? 18.240 20.034 22.560 1.00 53.16 154 MET A C 1
ATOM 1182 O O . MET A 1 154 ? 18.120 18.818 22.430 1.00 53.16 154 MET A O 1
ATOM 1186 N N . LEU A 1 155 ? 18.759 20.807 21.605 1.00 55.75 155 LEU A N 1
ATOM 1187 C CA . LEU A 1 155 ? 19.531 20.239 20.501 1.00 55.75 155 LEU A CA 1
ATOM 1188 C C . LEU A 1 155 ? 20.851 19.675 21.058 1.00 55.75 155 LEU A C 1
ATOM 1190 O O . LEU A 1 155 ? 21.447 20.313 21.933 1.00 55.75 155 LEU A O 1
ATOM 1194 N N . PRO A 1 156 ? 21.331 18.520 20.568 1.00 56.78 156 PRO A N 1
ATOM 1195 C CA . PRO A 1 156 ? 22.576 17.925 21.031 1.00 56.78 156 PRO A CA 1
ATOM 1196 C C . PRO A 1 156 ? 23.736 18.909 20.870 1.00 56.78 156 PRO A C 1
ATOM 1198 O O . PRO A 1 156 ? 23.843 19.605 19.851 1.00 56.78 156 PRO A O 1
ATOM 1201 N N . SER A 1 157 ? 24.630 18.959 21.859 1.00 55.16 157 SER A N 1
ATOM 1202 C CA . SER A 1 157 ? 25.896 19.685 21.750 1.00 55.16 157 SER A CA 1
ATOM 1203 C C . SER A 1 157 ? 26.671 19.131 20.550 1.00 55.16 157 SER A C 1
ATOM 1205 O O . SER A 1 157 ? 27.187 18.020 20.611 1.00 55.16 157 SER A O 1
ATOM 1207 N N . GLY A 1 158 ? 26.689 19.872 19.438 1.00 57.03 158 GLY A N 1
ATOM 1208 C CA . GLY A 1 158 ? 27.284 19.424 18.173 1.00 57.03 158 GLY A CA 1
ATOM 1209 C C . GLY A 1 158 ? 26.392 19.581 16.935 1.00 57.03 158 GLY A C 1
ATOM 1210 O O . GLY A 1 158 ? 26.896 19.480 15.817 1.00 57.03 158 GLY A O 1
ATOM 1211 N N . ALA A 1 159 ? 25.103 19.909 17.091 1.00 58.97 159 ALA A N 1
ATOM 1212 C CA . ALA A 1 159 ? 24.202 20.128 15.952 1.00 58.97 159 ALA A CA 1
ATOM 1213 C C . ALA A 1 159 ? 24.709 21.228 14.996 1.00 58.97 159 ALA A C 1
ATOM 1215 O O . ALA A 1 159 ? 24.690 21.050 13.783 1.00 58.97 159 ALA A O 1
ATOM 1216 N N . ALA A 1 160 ? 25.244 22.333 15.528 1.00 61.22 160 ALA A N 1
ATOM 1217 C CA . ALA A 1 160 ? 25.796 23.422 14.717 1.00 61.22 160 ALA A CA 1
ATOM 1218 C C . ALA A 1 160 ? 27.027 23.000 13.889 1.00 61.22 160 ALA A C 1
ATOM 1220 O O . ALA A 1 160 ? 27.196 23.460 12.763 1.00 61.22 160 ALA A O 1
ATOM 1221 N N . THR A 1 161 ? 27.878 22.117 14.422 1.00 62.16 161 THR A N 1
ATOM 1222 C CA . THR A 1 161 ? 29.028 21.550 13.694 1.00 62.16 161 THR A CA 1
ATOM 1223 C C . THR A 1 161 ? 28.572 20.592 12.599 1.00 62.16 161 THR A C 1
ATOM 1225 O O . THR A 1 161 ? 29.027 20.723 11.470 1.00 62.16 161 THR A O 1
ATOM 1228 N N . LEU A 1 162 ? 27.588 19.732 12.877 1.00 62.75 162 LEU A N 1
ATOM 1229 C CA . LEU A 1 162 ? 26.975 18.863 11.866 1.00 62.75 162 LEU A CA 1
ATOM 1230 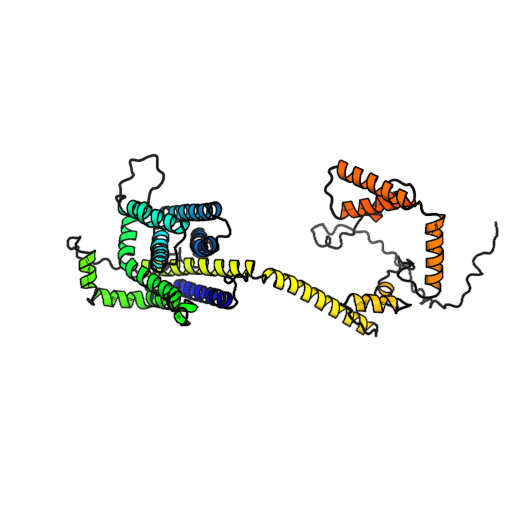C C . LEU A 1 162 ? 26.312 19.670 10.740 1.00 62.75 162 LEU A C 1
ATOM 1232 O O . LEU A 1 162 ? 26.519 19.375 9.567 1.00 62.75 162 LEU A O 1
ATOM 1236 N N . ILE A 1 163 ? 25.565 20.732 11.067 1.00 66.38 163 ILE A N 1
ATOM 1237 C CA . ILE A 1 163 ? 24.993 21.638 10.057 1.00 66.38 163 ILE A CA 1
ATOM 1238 C C . ILE A 1 163 ? 26.106 22.250 9.204 1.00 66.38 163 ILE A C 1
ATOM 1240 O O . ILE A 1 163 ? 25.972 22.280 7.985 1.00 66.38 163 ILE A O 1
ATOM 1244 N N . GLN A 1 164 ? 27.214 22.694 9.807 1.00 67.00 164 GLN A N 1
ATOM 1245 C CA . GLN A 1 164 ? 28.354 23.243 9.062 1.00 67.00 164 GLN A CA 1
ATOM 1246 C C . GLN A 1 164 ? 28.962 22.229 8.086 1.00 67.00 164 GLN A C 1
ATOM 1248 O O . GLN A 1 164 ? 29.297 22.600 6.962 1.00 67.00 164 GLN A O 1
ATOM 1253 N N . GLU A 1 165 ? 29.063 20.957 8.467 1.00 69.00 165 GLU A N 1
ATOM 1254 C CA . GLU A 1 165 ? 29.568 19.915 7.570 1.00 69.00 165 GLU A CA 1
ATOM 1255 C C . GLU A 1 165 ? 28.575 19.611 6.435 1.00 69.00 165 GLU A C 1
ATOM 1257 O O . GLU A 1 165 ? 28.970 19.475 5.274 1.00 69.00 165 GLU A O 1
ATOM 1262 N N . TYR A 1 166 ? 27.272 19.604 6.734 1.00 69.62 166 TYR A N 1
ATOM 1263 C CA . TYR A 1 166 ? 26.222 19.455 5.726 1.00 69.62 166 TYR A CA 1
ATOM 1264 C C . TYR A 1 166 ? 26.147 20.641 4.761 1.00 69.62 166 TYR A C 1
ATOM 1266 O O . TYR A 1 166 ? 25.885 20.428 3.579 1.00 69.62 166 TYR A O 1
ATOM 1274 N N . VAL A 1 167 ? 26.415 21.874 5.208 1.00 69.06 167 VAL A N 1
ATOM 1275 C CA . VAL A 1 167 ? 26.413 23.081 4.355 1.00 69.06 167 VAL A CA 1
ATOM 1276 C C . VAL A 1 167 ? 27.364 22.931 3.166 1.00 69.06 167 VAL A C 1
ATOM 1278 O O . VAL A 1 167 ? 27.056 23.425 2.083 1.00 69.06 167 VAL A O 1
ATOM 1281 N N . ALA A 1 168 ? 28.477 22.209 3.320 1.00 70.19 168 ALA A N 1
ATOM 1282 C CA . ALA A 1 168 ? 29.425 21.997 2.231 1.00 70.19 168 ALA A CA 1
ATOM 1283 C C . ALA A 1 168 ? 28.874 21.087 1.113 1.00 70.19 168 ALA A C 1
ATOM 1285 O O . ALA A 1 168 ? 29.153 21.319 -0.064 1.00 70.19 168 ALA A O 1
ATOM 1286 N N . ILE A 1 169 ? 28.064 20.079 1.457 1.00 70.81 169 ILE A N 1
ATOM 1287 C CA . ILE A 1 169 ? 27.471 19.134 0.487 1.00 70.81 169 ILE A CA 1
ATOM 1288 C C . ILE A 1 169 ? 26.056 19.507 0.064 1.00 70.81 169 ILE A C 1
ATOM 1290 O O . ILE A 1 169 ? 25.584 19.055 -0.981 1.00 70.81 169 ILE A O 1
ATOM 1294 N N . PHE A 1 170 ? 25.386 20.357 0.839 1.00 77.94 170 PHE A N 1
ATOM 1295 C CA . PHE A 1 170 ? 24.007 20.763 0.616 1.00 77.94 170 PHE A CA 1
ATOM 1296 C C . PHE A 1 170 ? 23.752 21.351 -0.780 1.00 77.94 170 PHE A C 1
ATOM 1298 O O . PHE A 1 170 ? 22.718 21.016 -1.349 1.00 77.94 170 PHE A O 1
ATOM 1305 N N . PRO A 1 171 ? 24.643 22.145 -1.407 1.00 80.62 171 PRO A N 1
ATOM 1306 C CA . PRO A 1 171 ? 24.435 22.594 -2.784 1.00 80.62 171 PRO A CA 1
ATOM 1307 C C . PRO A 1 171 ? 24.424 21.450 -3.810 1.00 80.62 171 PRO A C 1
ATOM 1309 O O . PRO A 1 171 ? 23.673 21.519 -4.780 1.00 80.62 171 PRO A O 1
ATOM 1312 N N . PHE A 1 172 ? 25.211 20.387 -3.598 1.00 80.00 172 PHE A N 1
ATOM 1313 C CA . PHE A 1 172 ? 25.306 19.238 -4.512 1.00 80.00 172 PHE A CA 1
ATOM 1314 C C . PHE A 1 172 ? 24.080 18.335 -4.400 1.00 80.00 172 PHE A C 1
ATOM 1316 O O . PHE A 1 172 ? 23.290 18.267 -5.337 1.00 80.00 172 PHE A O 1
ATOM 1323 N N . LEU A 1 173 ? 23.895 17.716 -3.228 1.00 80.81 173 LEU A N 1
ATOM 1324 C CA . LEU A 1 173 ? 22.677 17.897 -2.448 1.00 80.81 173 LEU A CA 1
ATOM 1325 C C . LEU A 1 173 ? 21.412 18.281 -3.228 1.00 80.81 173 LEU A C 1
ATOM 1327 O O . LEU A 1 173 ? 20.752 17.512 -3.934 1.00 80.81 173 LEU A O 1
ATOM 1331 N N . PHE A 1 174 ? 21.100 19.548 -3.036 1.00 84.69 174 PHE A N 1
ATOM 1332 C CA . PHE A 1 174 ? 20.010 20.310 -3.588 1.00 84.69 174 PHE A CA 1
ATOM 1333 C C . PHE A 1 174 ? 20.043 20.387 -5.115 1.00 84.69 174 PHE A C 1
ATOM 1335 O O . PHE A 1 174 ? 18.995 20.258 -5.735 1.00 84.69 174 PHE A O 1
ATOM 1342 N N . GLY A 1 175 ? 21.213 20.529 -5.741 1.00 86.94 175 GLY A N 1
ATOM 1343 C CA . GLY A 1 175 ? 21.356 20.555 -7.197 1.00 86.94 175 GLY A CA 1
ATOM 1344 C C . GLY A 1 175 ? 20.891 19.259 -7.863 1.00 86.94 175 GLY A C 1
ATOM 1345 O O . GLY A 1 175 ? 20.157 19.308 -8.850 1.00 86.94 175 GLY A O 1
ATOM 1346 N N . ILE A 1 176 ? 21.239 18.101 -7.289 1.00 87.12 176 ILE A N 1
ATOM 1347 C CA . ILE A 1 176 ? 20.749 16.789 -7.736 1.00 87.12 176 ILE A CA 1
ATOM 1348 C C . ILE A 1 176 ? 19.226 16.733 -7.611 1.00 87.12 176 ILE A C 1
ATOM 1350 O O . ILE A 1 176 ? 18.559 16.338 -8.570 1.00 87.12 176 ILE A O 1
ATOM 1354 N N . GLN A 1 177 ? 18.667 17.149 -6.467 1.00 87.25 177 GLN A N 1
ATOM 1355 C CA . GLN A 1 177 ? 17.214 17.160 -6.266 1.00 87.25 177 GLN A CA 1
ATOM 1356 C C . GLN A 1 177 ? 16.524 18.072 -7.277 1.00 87.25 177 GLN A C 1
ATOM 1358 O O . GLN A 1 177 ? 15.613 17.636 -7.971 1.00 87.25 177 GLN A O 1
ATOM 1363 N N . LEU A 1 178 ? 16.987 19.314 -7.405 1.00 87.38 178 LEU A N 1
ATOM 1364 C CA . LEU A 1 178 ? 16.424 20.306 -8.309 1.00 87.38 178 LEU A CA 1
ATOM 1365 C C . LEU A 1 178 ? 16.456 19.811 -9.757 1.00 87.38 178 LEU A C 1
ATOM 1367 O O . LEU A 1 178 ? 15.444 19.883 -10.447 1.00 87.38 178 LEU A O 1
ATOM 1371 N N . LEU A 1 179 ? 17.582 19.249 -10.206 1.00 89.81 179 LEU A N 1
ATOM 1372 C CA . LEU A 1 179 ? 17.708 18.674 -11.544 1.00 89.81 179 LEU A CA 1
ATOM 1373 C C . LEU A 1 179 ? 16.735 17.507 -11.752 1.00 89.81 179 LEU A C 1
ATOM 1375 O O . LEU A 1 179 ? 16.097 17.414 -12.802 1.00 89.81 179 LEU A O 1
ATOM 1379 N N . CYS A 1 180 ? 16.607 16.619 -10.764 1.00 89.06 180 CYS A N 1
ATOM 1380 C CA . CYS A 1 180 ? 15.697 15.480 -10.842 1.00 89.06 180 CYS A CA 1
ATOM 1381 C C . CYS A 1 180 ? 14.235 15.920 -10.879 1.00 89.06 180 CYS A C 1
ATOM 1383 O O . CYS A 1 180 ? 13.470 15.404 -11.689 1.00 89.06 180 CYS A O 1
ATOM 1385 N N . GLU A 1 181 ? 13.847 16.877 -10.043 1.00 86.25 181 GLU A N 1
ATOM 1386 C CA . GLU A 1 181 ? 12.460 17.315 -9.923 1.00 86.25 181 GLU A CA 1
ATOM 1387 C C . GLU A 1 181 ? 12.051 18.225 -11.083 1.00 86.25 181 GLU A C 1
ATOM 1389 O O . GLU A 1 181 ? 10.947 18.078 -11.608 1.00 86.25 181 GLU A O 1
ATOM 1394 N N . TYR A 1 182 ? 12.961 19.073 -11.575 1.00 87.56 182 TYR A N 1
ATOM 1395 C CA . TYR A 1 182 ? 12.767 19.827 -12.814 1.00 87.56 182 TYR A CA 1
ATOM 1396 C C . TYR A 1 182 ? 12.691 18.896 -14.025 1.00 87.56 182 TYR A C 1
ATOM 1398 O O . TYR A 1 182 ? 11.828 19.061 -14.887 1.00 87.56 182 TYR A O 1
ATOM 1406 N N . GLY A 1 183 ? 13.538 17.866 -14.071 1.00 88.12 183 GLY A N 1
ATOM 1407 C CA . GLY A 1 183 ? 13.478 16.840 -15.103 1.00 88.12 183 GLY A CA 1
ATOM 1408 C C . GLY A 1 183 ? 12.172 16.044 -15.071 1.00 88.12 183 GLY A C 1
ATOM 1409 O O . GLY A 1 183 ? 11.554 15.837 -16.113 1.00 88.12 183 GLY A O 1
ATOM 1410 N N . ASP A 1 184 ? 11.696 15.670 -13.885 1.00 83.69 184 ASP A N 1
ATOM 1411 C CA . ASP A 1 184 ? 10.399 15.013 -13.679 1.00 83.69 184 ASP A CA 1
ATOM 1412 C C . ASP A 1 184 ? 9.215 15.970 -13.936 1.00 83.69 184 ASP A C 1
ATOM 1414 O O . ASP A 1 184 ? 8.104 15.511 -14.130 1.00 83.69 184 ASP A O 1
ATOM 1418 N N . ALA A 1 185 ? 9.413 17.292 -13.966 1.00 83.69 185 ALA A N 1
ATOM 1419 C CA . ALA A 1 185 ? 8.358 18.260 -14.294 1.00 83.69 185 ALA A CA 1
ATOM 1420 C C . ALA A 1 185 ? 8.334 18.669 -15.779 1.00 83.69 185 ALA A C 1
ATOM 1422 O O . ALA A 1 185 ? 7.271 18.941 -16.336 1.00 83.69 185 ALA A O 1
ATOM 1423 N N . LYS A 1 186 ? 9.501 18.772 -16.427 1.00 87.06 186 LYS A N 1
ATOM 1424 C CA . LYS A 1 186 ? 9.654 19.366 -17.771 1.00 87.06 186 LYS A CA 1
ATOM 1425 C C . LYS A 1 186 ? 10.145 18.384 -18.829 1.00 87.06 186 LYS A C 1
ATOM 1427 O O . LYS A 1 186 ? 9.966 18.628 -20.022 1.00 87.06 186 LYS A O 1
ATOM 1432 N N . TRP A 1 187 ? 10.754 17.277 -18.417 1.00 89.38 187 TRP A N 1
ATOM 1433 C CA . TRP A 1 187 ? 11.478 16.354 -19.289 1.00 89.38 187 TRP A CA 1
ATOM 1434 C C . TRP A 1 187 ? 11.035 14.892 -19.132 1.00 89.38 187 TRP A C 1
ATOM 1436 O O . TRP A 1 187 ? 11.760 13.989 -19.549 1.00 89.38 187 TRP A O 1
ATOM 1446 N N . GLU A 1 188 ? 9.809 14.641 -18.648 1.00 84.88 188 GLU A N 1
ATOM 1447 C CA . GLU A 1 188 ? 9.230 13.286 -18.514 1.00 84.88 188 GLU A CA 1
ATOM 1448 C C . GLU A 1 188 ? 9.175 12.492 -19.830 1.00 84.88 188 GLU A C 1
ATOM 1450 O O . GLU A 1 188 ? 9.019 11.272 -19.818 1.00 84.88 188 GLU A O 1
ATOM 1455 N N . ARG A 1 189 ? 9.339 13.147 -20.988 1.00 86.06 189 ARG A N 1
ATOM 1456 C CA . ARG A 1 189 ? 9.477 12.452 -22.277 1.00 86.06 189 ARG A CA 1
ATOM 1457 C C . ARG A 1 189 ? 10.712 11.546 -22.341 1.00 86.06 189 ARG A C 1
ATOM 1459 O O . ARG A 1 189 ? 10.719 10.594 -23.114 1.00 86.06 189 ARG A O 1
ATOM 1466 N N . PHE A 1 190 ? 11.748 11.831 -21.552 1.00 88.31 190 PHE A N 1
ATOM 1467 C CA . PHE A 1 190 ? 12.951 11.011 -21.488 1.00 88.31 190 PHE A CA 1
ATOM 1468 C C . PHE A 1 190 ? 12.840 10.001 -20.347 1.00 88.31 190 PHE A C 1
ATOM 1470 O O . PHE A 1 190 ? 12.636 10.377 -19.191 1.00 88.31 190 PHE A O 1
ATOM 1477 N N . SER A 1 191 ? 13.052 8.718 -20.654 1.00 84.75 191 SER A N 1
ATOM 1478 C CA . SER A 1 191 ? 12.990 7.620 -19.678 1.00 84.75 191 SER A CA 1
ATOM 1479 C C . SER A 1 191 ? 13.859 7.870 -18.445 1.00 84.75 191 SER A C 1
ATOM 1481 O O . SER A 1 191 ? 13.453 7.518 -17.338 1.00 84.75 191 SER A O 1
ATOM 1483 N N . PHE A 1 192 ? 15.012 8.525 -18.633 1.00 87.69 192 PHE A N 1
ATOM 1484 C CA . PHE A 1 192 ? 15.948 8.890 -17.570 1.00 87.69 192 PHE A CA 1
ATOM 1485 C C . PHE A 1 192 ? 15.280 9.679 -16.432 1.00 87.69 192 PHE A C 1
ATOM 1487 O O . PHE A 1 192 ? 15.444 9.331 -15.264 1.00 87.69 192 PHE A O 1
ATOM 1494 N N . PHE A 1 193 ? 14.460 10.677 -16.771 1.00 86.88 193 PHE A N 1
ATOM 1495 C CA . PHE A 1 193 ? 13.710 11.468 -15.794 1.00 86.88 193 PHE A CA 1
ATOM 1496 C C . PHE A 1 193 ? 12.373 10.810 -15.433 1.00 86.88 193 PHE A C 1
ATOM 1498 O O . PHE A 1 193 ? 12.045 10.704 -14.253 1.00 86.88 193 PHE A O 1
ATOM 1505 N N . ARG A 1 194 ? 11.647 10.256 -16.418 1.00 80.81 194 ARG A N 1
ATOM 1506 C CA . ARG A 1 194 ? 10.330 9.615 -16.224 1.00 80.81 194 ARG A CA 1
ATOM 1507 C C . ARG A 1 194 ? 10.332 8.545 -15.140 1.00 80.81 194 ARG A C 1
ATOM 1509 O O . ARG A 1 194 ? 9.421 8.485 -14.319 1.00 80.81 194 ARG A O 1
ATOM 1516 N N . TYR A 1 195 ? 11.351 7.691 -15.141 1.00 79.38 195 TYR A N 1
ATOM 1517 C CA . TYR A 1 195 ? 11.491 6.581 -14.198 1.00 79.38 195 TYR A CA 1
ATOM 1518 C C . TYR A 1 195 ? 12.467 6.893 -13.060 1.00 79.38 195 TYR A C 1
ATOM 1520 O O . TYR A 1 195 ? 12.893 5.975 -12.349 1.00 79.38 195 TYR A O 1
ATOM 1528 N N . ARG A 1 196 ? 12.809 8.182 -12.897 1.00 82.62 196 ARG A N 1
ATOM 1529 C CA . ARG A 1 196 ? 13.730 8.714 -11.887 1.00 82.62 196 ARG A CA 1
ATOM 1530 C C . ARG A 1 196 ? 15.079 7.978 -11.847 1.00 82.62 196 ARG A C 1
ATOM 1532 O O . ARG A 1 196 ? 15.693 7.884 -10.787 1.00 82.62 196 ARG A O 1
ATOM 1539 N N . TYR A 1 197 ? 15.553 7.481 -12.997 1.00 82.31 197 TYR A N 1
ATOM 1540 C CA . TYR A 1 197 ? 16.927 6.978 -13.124 1.00 82.31 197 TYR A CA 1
ATOM 1541 C C . TYR A 1 197 ? 17.927 8.095 -12.822 1.00 82.31 197 TYR A C 1
ATOM 1543 O O . TYR A 1 197 ? 18.960 7.823 -12.232 1.00 82.31 197 TYR A O 1
ATOM 1551 N N . SER A 1 198 ? 17.589 9.350 -13.142 1.00 82.31 198 SER A N 1
ATOM 1552 C CA . SER A 1 198 ? 18.406 10.516 -12.798 1.00 82.31 198 SER A CA 1
ATOM 1553 C C . SER A 1 198 ? 18.762 10.572 -11.319 1.00 82.31 198 SER A C 1
ATOM 1555 O O . SER A 1 198 ? 19.929 10.722 -10.980 1.00 82.31 198 SER A O 1
ATOM 1557 N N . PHE A 1 199 ? 17.783 10.372 -10.438 1.00 84.62 199 PHE A N 1
ATOM 1558 C CA . PHE A 1 199 ? 18.011 10.398 -8.998 1.00 84.62 199 PHE A CA 1
ATOM 1559 C C . PHE A 1 199 ? 18.910 9.242 -8.557 1.00 84.62 199 PHE A C 1
ATOM 1561 O O . PHE A 1 199 ? 19.854 9.444 -7.804 1.00 84.62 199 PHE A O 1
ATOM 1568 N N . GLU A 1 200 ? 18.645 8.032 -9.048 1.00 83.81 200 GLU A N 1
ATOM 1569 C CA . GLU A 1 200 ? 19.426 6.841 -8.697 1.00 83.81 200 GLU A CA 1
ATOM 1570 C C . GLU A 1 200 ? 20.871 6.945 -9.187 1.00 83.81 200 GLU A C 1
ATOM 1572 O O . GLU A 1 200 ? 21.797 6.734 -8.414 1.00 83.81 200 GLU A O 1
ATOM 1577 N N . SER A 1 201 ? 21.071 7.315 -10.453 1.00 85.62 201 SER A N 1
ATOM 1578 C CA . SER A 1 201 ? 22.392 7.419 -11.067 1.00 85.62 201 SER A CA 1
ATOM 1579 C C . SER A 1 201 ? 23.213 8.562 -10.482 1.00 85.62 201 SER A C 1
ATOM 1581 O O . SER A 1 201 ? 24.404 8.377 -10.259 1.00 85.62 201 SER A O 1
ATOM 1583 N N . LEU A 1 202 ? 22.606 9.722 -10.207 1.00 86.25 202 LEU A N 1
ATOM 1584 C CA . LEU A 1 202 ? 23.325 10.862 -9.631 1.00 86.25 202 LEU A CA 1
ATOM 1585 C C . LEU A 1 202 ? 23.695 10.622 -8.165 1.00 86.25 202 LEU A C 1
ATOM 1587 O O . LEU A 1 202 ? 24.816 10.934 -7.779 1.00 86.25 202 LEU A O 1
ATOM 1591 N N . ASN A 1 203 ? 22.810 10.014 -7.366 1.00 82.62 203 ASN A N 1
ATOM 1592 C CA . ASN A 1 203 ? 23.153 9.644 -5.990 1.00 82.62 203 ASN A CA 1
ATOM 1593 C C . ASN A 1 203 ? 24.156 8.489 -5.939 1.00 82.62 203 ASN A C 1
ATOM 1595 O O . ASN A 1 203 ? 25.063 8.522 -5.119 1.00 82.62 203 ASN A O 1
ATOM 1599 N N . ALA A 1 204 ? 24.059 7.501 -6.835 1.00 84.06 204 ALA A N 1
ATOM 1600 C CA . ALA A 1 204 ? 25.083 6.465 -6.963 1.00 84.06 204 ALA A CA 1
ATOM 1601 C C . ALA A 1 204 ? 26.439 7.073 -7.351 1.00 84.06 204 ALA A C 1
ATOM 1603 O O . ALA A 1 204 ? 27.459 6.742 -6.755 1.00 84.06 204 ALA A O 1
ATOM 1604 N N . ALA A 1 205 ? 26.459 7.998 -8.316 1.00 85.50 205 ALA A N 1
ATOM 1605 C CA . ALA A 1 205 ? 27.675 8.698 -8.710 1.00 85.50 205 ALA A CA 1
ATOM 1606 C C . ALA A 1 205 ? 28.256 9.505 -7.544 1.00 85.50 205 ALA A C 1
ATOM 1608 O O . ALA A 1 205 ? 29.454 9.425 -7.304 1.00 85.50 205 ALA A O 1
ATOM 1609 N N . LEU A 1 206 ? 27.430 10.218 -6.777 1.00 82.06 206 LEU A N 1
ATOM 1610 C CA . LEU A 1 206 ? 27.896 10.935 -5.592 1.00 82.06 206 LEU A CA 1
ATOM 1611 C C . LEU A 1 206 ? 28.445 9.979 -4.524 1.00 82.06 206 LEU A C 1
ATOM 1613 O O . LEU A 1 206 ? 29.492 10.242 -3.947 1.00 82.06 206 LEU A O 1
ATOM 1617 N N . LEU A 1 207 ? 27.778 8.849 -4.302 1.00 78.19 207 LEU A N 1
ATOM 1618 C CA . LEU A 1 207 ? 28.179 7.855 -3.313 1.00 78.19 207 LEU A CA 1
ATOM 1619 C C . LEU A 1 207 ? 29.509 7.170 -3.662 1.00 78.19 207 LEU A C 1
ATOM 1621 O O . LEU A 1 207 ? 30.318 6.922 -2.771 1.00 78.19 207 LEU A O 1
ATOM 1625 N N . PHE A 1 208 ? 29.734 6.849 -4.940 1.00 80.56 208 PHE A N 1
ATOM 1626 C CA . PHE A 1 208 ? 30.896 6.070 -5.383 1.00 80.56 208 PHE A CA 1
ATOM 1627 C C . PHE A 1 208 ? 32.045 6.924 -5.928 1.00 80.56 208 PHE A C 1
ATOM 1629 O O . PHE A 1 208 ? 33.203 6.548 -5.777 1.00 80.56 208 PHE A O 1
ATOM 1636 N N . ALA A 1 209 ? 31.752 8.072 -6.541 1.00 81.31 209 ALA A N 1
ATOM 1637 C CA . ALA A 1 209 ? 32.754 9.005 -7.056 1.00 81.31 209 ALA A CA 1
ATOM 1638 C C . ALA A 1 209 ? 32.986 10.209 -6.130 1.00 81.31 209 ALA A C 1
ATOM 1640 O O . ALA A 1 209 ? 33.890 10.999 -6.391 1.00 81.31 209 ALA A O 1
ATOM 1641 N N . GLY A 1 210 ? 32.211 10.345 -5.048 1.00 73.44 210 GLY A N 1
ATOM 1642 C CA . GLY A 1 210 ? 32.323 11.421 -4.059 1.00 73.44 210 GLY A CA 1
ATOM 1643 C C . GLY A 1 210 ? 33.740 11.660 -3.533 1.00 73.44 210 GLY A C 1
ATOM 1644 O O . GLY A 1 210 ? 34.175 12.807 -3.573 1.00 73.44 210 GLY A O 1
ATOM 1645 N N . PRO A 1 211 ? 34.510 10.631 -3.131 1.00 71.88 211 PRO A N 1
ATOM 1646 C CA . PRO A 1 211 ? 35.883 10.833 -2.666 1.00 71.88 211 PRO A CA 1
ATOM 1647 C C . PRO A 1 211 ? 36.812 11.335 -3.766 1.00 71.88 211 PRO A C 1
ATOM 1649 O O . PRO A 1 211 ? 37.568 12.271 -3.547 1.00 71.88 211 PRO A O 1
ATOM 1652 N N . ALA A 1 212 ? 36.722 10.767 -4.974 1.00 72.19 212 ALA A N 1
ATOM 1653 C CA . ALA A 1 212 ? 37.522 11.221 -6.110 1.00 72.19 212 ALA A CA 1
ATOM 1654 C C . ALA A 1 212 ? 37.177 12.671 -6.487 1.00 72.19 212 ALA A C 1
ATOM 1656 O O . ALA A 1 212 ? 38.064 13.472 -6.779 1.00 72.19 212 ALA A O 1
ATOM 1657 N N . LEU A 1 213 ? 35.889 13.023 -6.419 1.00 69.31 213 LEU A N 1
ATOM 1658 C CA . LEU A 1 213 ? 35.414 14.389 -6.588 1.00 69.31 213 LEU A CA 1
ATOM 1659 C C . LEU A 1 213 ? 35.953 15.289 -5.472 1.00 69.31 213 LEU A C 1
ATOM 1661 O O . LEU A 1 213 ? 36.441 16.369 -5.764 1.00 69.31 213 LEU A O 1
ATOM 1665 N N . GLN A 1 214 ? 35.936 14.854 -4.215 1.00 67.44 214 GLN A N 1
ATOM 1666 C CA . GLN A 1 214 ? 36.461 15.617 -3.086 1.00 67.44 214 GLN A CA 1
ATOM 1667 C C . GLN A 1 214 ? 37.965 15.867 -3.217 1.00 67.44 214 GLN A C 1
ATOM 1669 O O . GLN A 1 214 ? 38.396 17.003 -3.029 1.00 67.44 214 GLN A O 1
ATOM 1674 N N . THR A 1 215 ? 38.754 14.853 -3.585 1.00 69.69 215 THR A N 1
ATOM 1675 C CA . THR A 1 215 ? 40.187 15.001 -3.872 1.00 69.69 215 THR A CA 1
ATOM 1676 C C . THR A 1 215 ? 40.396 16.030 -4.981 1.00 69.69 215 THR A C 1
ATOM 1678 O O . THR A 1 215 ? 41.080 17.029 -4.764 1.00 69.69 215 THR A O 1
ATOM 1681 N N . TYR A 1 216 ? 39.695 15.879 -6.108 1.00 66.94 216 TYR A N 1
ATOM 1682 C CA . TYR A 1 216 ? 39.754 16.820 -7.229 1.00 66.94 216 TYR A CA 1
ATOM 1683 C C . TYR A 1 216 ? 39.357 18.257 -6.840 1.00 66.94 216 TYR A C 1
ATOM 1685 O O . TYR A 1 216 ? 39.995 19.228 -7.251 1.00 66.94 216 TYR A O 1
ATOM 1693 N N . LEU A 1 217 ? 38.318 18.414 -6.015 1.00 65.69 217 LEU A N 1
ATOM 1694 C CA . LEU A 1 217 ? 37.846 19.711 -5.529 1.00 65.69 217 LEU A CA 1
ATOM 1695 C C . LEU A 1 217 ? 38.826 20.350 -4.536 1.00 65.69 217 LEU A C 1
ATOM 1697 O O . LEU A 1 217 ? 39.042 21.561 -4.585 1.00 65.69 217 LEU A O 1
ATOM 1701 N N . SER A 1 218 ? 39.451 19.550 -3.670 1.00 63.19 218 SER A N 1
ATOM 1702 C CA . SER A 1 218 ? 40.455 20.020 -2.709 1.00 63.19 218 SER A CA 1
ATOM 1703 C C . SER A 1 218 ? 41.756 20.477 -3.382 1.00 63.19 218 SER A C 1
ATOM 1705 O O . SER A 1 218 ? 42.417 21.394 -2.895 1.00 63.19 218 SER A O 1
ATOM 1707 N N . GLU A 1 219 ? 42.082 19.914 -4.550 1.00 70.06 219 GLU A N 1
ATOM 1708 C CA . GLU A 1 219 ? 43.311 20.197 -5.299 1.00 70.06 219 GLU A CA 1
ATOM 1709 C C . GLU A 1 219 ? 43.228 21.440 -6.215 1.00 70.06 219 GLU A C 1
ATOM 1711 O O . GLU A 1 219 ? 44.244 21.862 -6.765 1.00 70.06 219 GLU A O 1
ATOM 1716 N N . GLY A 1 220 ? 42.076 22.128 -6.296 1.00 53.31 220 GLY A N 1
ATOM 1717 C CA . GLY A 1 220 ? 42.012 23.521 -6.779 1.00 53.31 220 GLY A CA 1
ATOM 1718 C C . GLY A 1 220 ? 41.208 23.822 -8.052 1.00 53.31 220 GLY A C 1
ATOM 1719 O O . GLY A 1 220 ? 41.395 24.892 -8.629 1.00 53.31 220 GLY A O 1
ATOM 1720 N N . GLY A 1 221 ? 40.284 22.964 -8.488 1.00 53.00 221 GLY A N 1
ATOM 1721 C CA . GLY A 1 221 ? 39.358 23.294 -9.584 1.00 53.00 221 GLY A CA 1
ATOM 1722 C C . GLY A 1 221 ? 38.193 24.190 -9.136 1.00 53.00 221 GLY A C 1
ATOM 1723 O O . GLY A 1 221 ? 37.602 23.892 -8.109 1.00 53.00 221 GLY A O 1
ATOM 1724 N N . ALA A 1 222 ? 37.884 25.252 -9.908 1.00 48.94 222 ALA A N 1
ATOM 1725 C CA . ALA A 1 222 ? 36.688 26.138 -9.998 1.00 48.94 222 ALA A CA 1
ATOM 1726 C C . ALA A 1 222 ? 35.894 26.556 -8.728 1.00 48.94 222 ALA A C 1
ATOM 1728 O O . ALA A 1 222 ? 35.435 27.692 -8.627 1.00 48.94 222 ALA A O 1
ATOM 1729 N N . LEU A 1 223 ? 35.750 25.690 -7.733 1.00 48.66 223 LEU A N 1
ATOM 1730 C CA . LEU A 1 223 ? 35.112 25.915 -6.444 1.00 48.66 223 LEU A CA 1
ATOM 1731 C C . LEU A 1 223 ? 35.973 26.681 -5.432 1.00 48.66 223 LEU A C 1
ATOM 1733 O O . LEU A 1 223 ? 35.432 27.053 -4.401 1.00 48.66 223 LEU A O 1
ATOM 1737 N N . ARG A 1 224 ? 37.237 27.043 -5.715 1.00 52.22 224 ARG A N 1
ATOM 1738 C CA . ARG A 1 224 ? 37.908 28.098 -4.919 1.00 52.22 224 ARG A CA 1
ATOM 1739 C C . ARG A 1 224 ? 37.150 29.426 -4.995 1.00 52.22 224 ARG A C 1
ATOM 1741 O O . ARG A 1 224 ? 37.065 30.109 -3.987 1.00 52.22 224 ARG A O 1
ATOM 1748 N N . ALA A 1 225 ? 36.539 29.758 -6.136 1.00 48.19 225 ALA A N 1
ATOM 1749 C CA . ALA A 1 225 ? 35.733 30.974 -6.287 1.00 48.19 225 ALA A CA 1
ATOM 1750 C C . ALA A 1 225 ? 34.391 30.899 -5.529 1.00 48.19 225 ALA A C 1
ATOM 1752 O O . ALA A 1 225 ? 33.933 31.892 -4.973 1.00 48.19 225 ALA A O 1
ATOM 1753 N N . TRP A 1 226 ? 33.779 29.714 -5.463 1.00 46.31 226 TRP A N 1
ATOM 1754 C CA . TRP A 1 226 ? 32.546 29.485 -4.695 1.00 46.31 226 TRP A CA 1
ATOM 1755 C C . TRP A 1 226 ? 32.807 29.346 -3.189 1.00 46.31 226 TRP A C 1
ATOM 1757 O O . TRP A 1 226 ? 32.043 29.859 -2.377 1.00 46.31 226 TRP A O 1
ATOM 1767 N N . GLY A 1 227 ? 33.921 28.705 -2.826 1.00 45.97 227 GLY A N 1
ATOM 1768 C CA . GLY A 1 227 ? 34.483 28.692 -1.483 1.00 45.97 227 GLY A CA 1
ATOM 1769 C C . GLY A 1 227 ? 34.721 30.116 -1.007 1.00 45.97 227 GLY A C 1
ATOM 1770 O O . GLY A 1 227 ? 34.172 30.479 0.015 1.00 45.97 227 GLY A O 1
ATOM 1771 N N . TYR A 1 228 ? 35.382 30.973 -1.789 1.00 44.00 228 TYR A N 1
ATOM 1772 C CA . TYR A 1 228 ? 35.532 32.400 -1.466 1.00 44.00 228 TYR A CA 1
ATOM 1773 C C . TYR A 1 228 ? 34.193 33.098 -1.155 1.00 44.00 228 TYR A C 1
ATOM 1775 O O . TYR A 1 228 ? 34.105 33.820 -0.168 1.00 44.00 228 TYR A O 1
ATOM 1783 N N . PHE A 1 229 ? 33.127 32.816 -1.914 1.00 41.41 229 PHE A N 1
ATOM 1784 C CA . PHE A 1 229 ? 31.812 33.449 -1.730 1.00 41.41 229 PHE A CA 1
ATOM 1785 C C . PHE A 1 229 ? 31.060 33.007 -0.455 1.00 41.41 229 PHE A C 1
ATOM 1787 O O . PHE A 1 229 ? 30.254 33.766 0.075 1.00 41.41 229 PHE A O 1
ATOM 1794 N N . MET A 1 230 ? 31.310 31.793 0.050 1.00 40.31 230 MET A N 1
ATOM 1795 C CA . MET A 1 230 ? 30.673 31.252 1.268 1.00 40.31 230 MET A CA 1
ATOM 1796 C C . MET A 1 230 ? 31.616 31.226 2.490 1.00 40.31 230 MET A C 1
ATOM 1798 O O . MET A 1 230 ? 31.156 31.048 3.616 1.00 40.31 230 MET A O 1
ATOM 1802 N N . TRP A 1 231 ? 32.927 31.395 2.285 1.00 41.44 231 TRP A N 1
ATOM 1803 C CA . TRP A 1 231 ? 33.993 31.152 3.270 1.00 41.44 231 TRP A CA 1
ATOM 1804 C C . TRP A 1 231 ? 34.769 32.414 3.682 1.00 41.44 231 TRP A C 1
ATOM 1806 O O . TRP A 1 231 ? 35.495 32.369 4.673 1.00 41.44 231 TRP A O 1
ATOM 1816 N N . GLU A 1 232 ? 34.591 33.565 3.018 1.00 39.84 232 GLU A N 1
ATOM 1817 C CA . GLU A 1 232 ? 35.226 34.843 3.419 1.00 39.84 232 GLU A CA 1
ATOM 1818 C C . GLU A 1 232 ? 34.818 35.358 4.820 1.00 39.84 232 GLU A C 1
ATOM 1820 O O . GLU A 1 232 ? 35.351 36.357 5.295 1.00 39.84 232 GLU A O 1
ATOM 1825 N N . ALA A 1 233 ? 33.935 34.658 5.540 1.00 40.00 233 ALA A N 1
ATOM 1826 C CA . ALA A 1 233 ? 33.563 34.968 6.920 1.00 40.00 233 ALA A CA 1
ATOM 1827 C C . ALA A 1 233 ? 34.406 34.253 8.002 1.00 40.00 233 ALA A C 1
ATOM 1829 O O . ALA A 1 233 ? 34.019 34.285 9.174 1.00 40.00 233 ALA A O 1
ATOM 1830 N N . ARG A 1 234 ? 35.541 33.607 7.677 1.00 41.41 234 ARG A N 1
ATOM 1831 C CA . ARG A 1 234 ? 36.465 33.088 8.708 1.00 41.41 234 ARG A CA 1
ATOM 1832 C C . ARG A 1 234 ? 37.937 33.446 8.471 1.00 41.41 234 ARG A C 1
ATOM 1834 O O . ARG A 1 234 ? 38.431 33.292 7.356 1.00 41.41 234 ARG A O 1
ATOM 1841 N N . PRO A 1 235 ? 38.665 33.855 9.531 1.00 39.22 235 PRO A N 1
ATOM 1842 C CA . PRO A 1 235 ? 40.114 33.966 9.483 1.00 39.22 235 PRO A CA 1
ATOM 1843 C C . PRO A 1 235 ? 40.740 32.575 9.329 1.00 39.22 235 PRO A C 1
ATOM 1845 O O . PRO A 1 235 ? 40.227 31.587 9.852 1.00 39.22 235 PRO A O 1
ATOM 1848 N N . ALA A 1 236 ? 41.837 32.530 8.576 1.00 37.84 236 ALA A N 1
ATOM 1849 C CA . ALA A 1 236 ? 42.596 31.341 8.217 1.00 37.84 236 ALA A CA 1
ATOM 1850 C C . ALA A 1 236 ? 42.839 30.406 9.416 1.00 37.84 236 ALA A C 1
ATOM 1852 O O . ALA A 1 236 ? 43.634 30.705 10.305 1.00 37.84 236 ALA A O 1
ATOM 1853 N N . CYS A 1 237 ? 42.165 29.258 9.419 1.00 38.97 237 CYS A N 1
ATOM 1854 C CA . CYS A 1 237 ? 42.599 28.095 10.177 1.00 38.97 237 CYS A CA 1
ATOM 1855 C C . CYS A 1 237 ? 43.323 27.171 9.197 1.00 38.97 237 CYS A C 1
ATOM 1857 O O . CYS A 1 237 ? 42.702 26.629 8.280 1.00 38.97 237 CYS A O 1
ATOM 1859 N N . ASP A 1 238 ? 44.632 27.017 9.378 1.00 36.94 238 ASP A N 1
ATOM 1860 C CA . ASP A 1 238 ? 45.416 25.974 8.726 1.00 36.94 238 ASP A CA 1
ATOM 1861 C C . ASP A 1 238 ? 44.842 24.609 9.127 1.00 36.94 238 ASP A C 1
ATOM 1863 O O . ASP A 1 238 ? 44.944 24.181 10.275 1.00 36.94 238 ASP A O 1
ATOM 1867 N N . GLY A 1 239 ? 44.168 23.955 8.182 1.00 44.44 239 GLY A N 1
ATOM 1868 C CA . GLY A 1 239 ? 43.447 22.706 8.409 1.00 44.44 239 GLY A CA 1
ATOM 1869 C C . GLY A 1 239 ? 42.061 22.766 7.790 1.00 44.44 239 GLY A C 1
ATOM 1870 O O . GLY A 1 239 ? 41.073 22.961 8.491 1.00 44.44 239 GLY A O 1
ATOM 1871 N N . VAL A 1 240 ? 41.978 22.594 6.467 1.00 41.75 240 VAL A N 1
ATOM 1872 C CA . VAL A 1 240 ? 40.693 22.324 5.810 1.00 41.75 240 VAL A CA 1
ATOM 1873 C C . VAL A 1 240 ? 40.142 21.048 6.452 1.00 41.75 240 VAL A C 1
ATOM 1875 O O . VAL A 1 240 ? 40.793 20.005 6.325 1.00 41.75 240 VAL A O 1
ATOM 1878 N N . PRO A 1 241 ? 38.998 21.093 7.159 1.00 43.66 241 PRO A N 1
ATOM 1879 C CA . PRO A 1 241 ? 38.399 19.883 7.689 1.00 43.66 241 PRO A CA 1
ATOM 1880 C C . PRO A 1 241 ? 3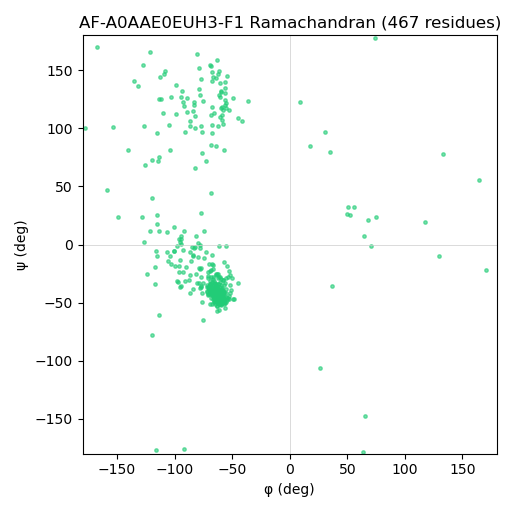8.123 18.982 6.491 1.00 43.66 241 PRO A C 1
ATOM 1882 O O . PRO A 1 241 ? 37.395 19.369 5.572 1.00 43.66 241 PRO A O 1
ATOM 1885 N N . ARG A 1 242 ? 38.741 17.796 6.452 1.00 48.66 242 ARG A N 1
ATOM 1886 C CA . ARG A 1 242 ? 38.266 16.756 5.542 1.00 48.66 242 ARG A CA 1
ATOM 1887 C C . ARG A 1 242 ? 36.797 16.576 5.890 1.00 48.66 242 ARG A C 1
ATOM 1889 O O . ARG A 1 242 ? 36.500 16.316 7.054 1.00 48.66 242 ARG A O 1
ATOM 1896 N N . LEU A 1 243 ? 35.901 16.759 4.918 1.00 49.50 243 LEU A N 1
ATOM 1897 C CA . LEU A 1 243 ? 34.516 16.352 5.112 1.00 49.50 243 LEU A CA 1
ATOM 1898 C C . LEU A 1 243 ? 34.550 14.920 5.645 1.00 49.50 243 LEU A C 1
ATOM 1900 O O . LEU A 1 243 ? 35.222 14.097 5.014 1.00 49.50 243 LEU A O 1
ATOM 1904 N N . PRO A 1 244 ? 33.900 14.628 6.783 1.00 57.78 244 PRO A N 1
ATOM 1905 C CA . PRO A 1 244 ? 33.821 13.266 7.265 1.00 57.78 244 PRO A CA 1
ATOM 1906 C C . PRO A 1 244 ? 33.279 12.397 6.127 1.00 57.78 244 PRO A C 1
ATOM 1908 O O . PRO A 1 244 ? 32.149 12.587 5.685 1.00 57.78 244 PRO A O 1
ATOM 1911 N N . GLU A 1 245 ? 34.074 11.448 5.627 1.00 60.75 245 GLU A N 1
ATOM 1912 C CA . GLU A 1 245 ? 33.663 10.478 4.591 1.00 60.75 245 GLU A CA 1
ATOM 1913 C C . GLU A 1 245 ? 32.366 9.740 4.997 1.00 60.75 245 GLU A C 1
ATOM 1915 O O . GLU A 1 245 ? 31.568 9.289 4.168 1.00 60.75 245 GLU A O 1
ATOM 1920 N N . GLN A 1 246 ? 32.111 9.711 6.306 1.00 60.94 246 GLN A N 1
ATOM 1921 C CA . GLN A 1 246 ? 30.883 9.266 6.948 1.00 60.94 246 GLN A CA 1
ATOM 1922 C C . GLN A 1 246 ? 29.638 10.049 6.495 1.00 60.94 246 GLN A C 1
ATOM 1924 O O . GLN A 1 246 ? 28.610 9.425 6.258 1.00 60.94 246 GLN A O 1
ATOM 1929 N N . LEU A 1 247 ? 29.700 11.367 6.278 1.00 61.78 247 LEU A N 1
ATOM 1930 C CA . LEU A 1 247 ? 28.526 12.180 5.919 1.00 61.78 247 LEU A CA 1
ATOM 1931 C C . LEU A 1 247 ? 28.014 11.928 4.504 1.00 61.78 247 LEU A C 1
ATOM 1933 O O . LEU A 1 247 ? 26.804 11.908 4.294 1.00 61.78 247 LEU A O 1
ATOM 1937 N N . TYR A 1 248 ? 28.903 11.695 3.534 1.00 63.81 248 TYR A N 1
ATOM 1938 C CA . TYR A 1 248 ? 28.477 11.316 2.182 1.00 63.81 248 TYR A CA 1
ATOM 1939 C C . TYR A 1 248 ? 27.746 9.981 2.198 1.00 63.81 248 TYR A C 1
ATOM 1941 O O . TYR A 1 248 ? 26.714 9.824 1.544 1.00 63.81 248 TYR A O 1
ATOM 1949 N N . THR A 1 249 ? 28.270 9.035 2.973 1.00 65.69 249 THR A N 1
ATOM 1950 C CA . THR A 1 249 ? 27.704 7.695 3.095 1.00 65.69 249 THR A CA 1
ATOM 1951 C C . THR A 1 249 ? 26.364 7.744 3.828 1.00 65.69 249 THR A C 1
ATOM 1953 O O . THR A 1 249 ? 25.363 7.272 3.296 1.00 65.69 249 THR A O 1
ATOM 1956 N N . ILE A 1 250 ? 26.313 8.389 4.997 1.00 67.94 250 ILE A N 1
ATOM 1957 C CA . ILE A 1 250 ? 25.113 8.494 5.838 1.00 67.94 250 ILE A CA 1
ATOM 1958 C C . ILE A 1 250 ? 24.026 9.312 5.135 1.00 67.94 250 ILE A C 1
ATOM 1960 O O . ILE A 1 250 ? 22.892 8.847 5.022 1.00 67.94 250 ILE A O 1
ATOM 1964 N N . GLY A 1 251 ? 24.368 10.485 4.596 1.00 69.56 251 GLY A N 1
ATOM 1965 C CA . GLY A 1 251 ? 23.430 11.345 3.879 1.00 69.56 251 GLY A CA 1
ATOM 1966 C C . GLY A 1 251 ? 22.826 10.646 2.660 1.00 69.56 251 GLY A C 1
ATOM 1967 O O . GLY A 1 251 ? 21.606 10.593 2.523 1.00 69.56 251 GLY A O 1
ATOM 1968 N N . SER A 1 252 ? 23.655 10.022 1.816 1.00 69.81 252 SER A N 1
ATOM 1969 C CA . SER A 1 252 ? 23.170 9.315 0.620 1.00 69.81 252 SER A CA 1
ATOM 1970 C C . SER A 1 252 ? 22.303 8.103 0.971 1.00 69.81 252 SER A C 1
ATOM 1972 O O . SER A 1 252 ? 21.281 7.866 0.329 1.00 69.81 252 SER A O 1
ATOM 1974 N N . VAL A 1 253 ? 22.677 7.337 1.999 1.00 73.56 253 VAL A N 1
ATOM 1975 C CA . VAL A 1 253 ? 21.886 6.196 2.484 1.00 73.56 253 VAL A CA 1
ATOM 1976 C C . VAL A 1 253 ? 20.525 6.660 3.000 1.00 73.56 253 VAL A C 1
ATOM 1978 O O . VAL A 1 253 ? 19.495 6.086 2.638 1.00 73.56 253 VAL A O 1
ATOM 1981 N N . LEU A 1 254 ? 20.499 7.721 3.806 1.00 76.62 254 LEU A N 1
ATOM 1982 C CA . LEU A 1 254 ? 19.270 8.264 4.373 1.00 76.62 254 LEU A CA 1
ATOM 1983 C C . LEU A 1 254 ? 18.338 8.799 3.282 1.00 76.62 254 LEU A C 1
ATOM 1985 O O . LEU A 1 254 ? 17.138 8.526 3.301 1.00 76.62 254 LEU A O 1
ATOM 1989 N N . GLU A 1 255 ? 18.886 9.466 2.269 1.00 77.00 255 GLU A N 1
ATOM 1990 C CA . GLU A 1 255 ? 18.132 9.893 1.090 1.00 77.00 255 GLU A CA 1
ATOM 1991 C C . GLU A 1 255 ? 17.533 8.720 0.311 1.00 77.00 255 GLU A C 1
ATOM 1993 O O . GLU A 1 255 ? 16.377 8.782 -0.120 1.00 77.00 255 GLU A O 1
ATOM 1998 N N . MET A 1 256 ? 18.283 7.626 0.154 1.00 81.56 256 MET A N 1
ATOM 1999 C CA . MET A 1 256 ? 17.762 6.409 -0.468 1.00 81.56 256 MET A CA 1
ATOM 2000 C C . MET A 1 256 ? 16.614 5.812 0.349 1.00 81.56 256 MET A C 1
ATOM 2002 O O . MET A 1 256 ? 15.633 5.369 -0.247 1.00 81.56 256 MET A O 1
ATOM 2006 N N . MET A 1 257 ? 16.688 5.845 1.685 1.00 82.88 257 MET A N 1
ATOM 2007 C CA . MET A 1 257 ? 15.614 5.374 2.572 1.00 82.88 257 MET A CA 1
ATOM 2008 C C . MET A 1 257 ? 14.360 6.241 2.480 1.00 82.88 257 MET A C 1
ATOM 2010 O O . MET A 1 257 ? 13.263 5.714 2.298 1.00 82.88 257 MET A O 1
ATOM 2014 N N . VAL A 1 258 ? 14.505 7.565 2.531 1.00 83.44 258 VAL A N 1
ATOM 2015 C CA . VAL A 1 258 ? 13.383 8.507 2.378 1.00 83.44 258 VAL A CA 1
ATOM 2016 C C . VAL A 1 258 ? 12.722 8.327 1.006 1.00 83.44 258 VAL A C 1
ATOM 2018 O O . VAL A 1 258 ? 11.497 8.220 0.902 1.00 83.44 258 VAL A O 1
ATOM 2021 N N . CYS A 1 259 ? 13.521 8.197 -0.056 1.00 83.44 259 CYS A N 1
ATOM 2022 C CA . CYS A 1 259 ? 13.022 7.938 -1.407 1.00 83.44 259 CYS A CA 1
ATOM 2023 C C . CYS A 1 259 ? 12.340 6.561 -1.519 1.00 83.44 259 CYS A C 1
ATOM 2025 O O . CYS A 1 259 ? 11.303 6.431 -2.176 1.00 83.44 259 CYS A O 1
ATOM 2027 N N . LEU A 1 260 ? 12.875 5.534 -0.852 1.00 84.31 260 LEU A N 1
ATOM 2028 C CA . LEU A 1 260 ? 12.262 4.209 -0.781 1.00 84.31 260 LEU A CA 1
ATOM 2029 C C . LEU A 1 260 ? 10.900 4.276 -0.084 1.00 84.31 260 LEU A C 1
ATOM 2031 O O . LEU A 1 260 ? 9.926 3.776 -0.647 1.00 84.31 260 LEU A O 1
ATOM 2035 N N . GLY A 1 261 ? 10.805 4.952 1.064 1.00 84.12 261 GLY A N 1
ATOM 2036 C CA . GLY A 1 261 ? 9.546 5.202 1.768 1.00 84.12 261 GLY A CA 1
ATOM 2037 C C . GLY A 1 261 ? 8.510 5.874 0.871 1.00 84.12 261 GLY A C 1
ATOM 2038 O O . GLY A 1 261 ? 7.393 5.374 0.725 1.00 84.12 261 GLY A O 1
ATOM 2039 N N . TYR A 1 262 ? 8.909 6.930 0.157 1.00 84.56 262 TYR A N 1
ATOM 2040 C CA . TYR A 1 262 ? 8.050 7.596 -0.822 1.00 84.56 262 TYR A CA 1
ATOM 2041 C C . TYR A 1 262 ? 7.546 6.638 -1.912 1.00 84.56 262 TYR A C 1
ATOM 2043 O O . TYR A 1 262 ? 6.354 6.631 -2.240 1.00 84.56 262 TYR A O 1
ATOM 2051 N N . ARG A 1 263 ? 8.426 5.815 -2.500 1.00 85.12 263 ARG A N 1
ATOM 2052 C CA . ARG A 1 263 ? 8.049 4.901 -3.593 1.00 85.12 263 ARG A CA 1
ATOM 2053 C C . ARG A 1 263 ? 7.190 3.738 -3.120 1.00 85.12 263 ARG A C 1
ATOM 2055 O O . ARG A 1 263 ? 6.234 3.402 -3.816 1.00 85.12 263 ARG A O 1
ATOM 2062 N N . VAL A 1 264 ? 7.501 3.154 -1.965 1.00 84.38 264 VAL A N 1
ATOM 2063 C CA . VAL A 1 264 ? 6.694 2.093 -1.349 1.00 84.38 264 VAL A CA 1
ATOM 2064 C C . VAL A 1 264 ? 5.297 2.626 -1.057 1.00 84.38 264 VAL A C 1
ATOM 2066 O O . VAL A 1 264 ? 4.320 2.010 -1.469 1.00 84.38 264 VAL A O 1
ATOM 2069 N N . SER A 1 265 ? 5.186 3.808 -0.455 1.00 85.12 265 SER A N 1
ATOM 2070 C CA . SER A 1 265 ? 3.889 4.407 -0.137 1.00 85.12 265 SER A CA 1
ATOM 2071 C C . SER A 1 265 ? 3.083 4.773 -1.380 1.00 85.12 265 SER A C 1
ATOM 2073 O O . SER A 1 265 ? 1.894 4.471 -1.438 1.00 85.12 265 SER A O 1
ATOM 2075 N N . ASN A 1 266 ? 3.709 5.320 -2.428 1.00 83.88 266 ASN A N 1
ATOM 2076 C CA . ASN A 1 266 ? 3.024 5.515 -3.710 1.00 83.88 266 ASN A CA 1
ATOM 2077 C C . ASN A 1 266 ? 2.577 4.190 -4.335 1.00 83.88 266 ASN A C 1
ATOM 2079 O O . ASN A 1 266 ? 1.462 4.112 -4.842 1.00 83.88 266 ASN A O 1
ATOM 2083 N N . LEU A 1 267 ? 3.408 3.143 -4.292 1.00 83.00 267 LEU A N 1
ATOM 2084 C CA . LEU A 1 267 ? 3.043 1.825 -4.807 1.00 83.00 267 LEU A CA 1
ATOM 2085 C C . LEU A 1 267 ? 1.860 1.239 -4.031 1.00 83.00 267 LEU A C 1
ATOM 2087 O O . LEU A 1 267 ? 0.909 0.782 -4.655 1.00 83.00 267 LEU A O 1
ATOM 2091 N N . MET A 1 268 ? 1.873 1.315 -2.698 1.00 82.38 268 MET A N 1
ATOM 2092 C CA . MET A 1 268 ? 0.769 0.851 -1.855 1.00 82.38 268 MET A CA 1
ATOM 2093 C C . MET A 1 268 ? -0.509 1.645 -2.113 1.00 82.38 268 MET A C 1
ATOM 2095 O O . MET A 1 268 ? -1.573 1.049 -2.249 1.00 82.38 268 MET A O 1
ATOM 2099 N N . LEU A 1 269 ? -0.422 2.971 -2.261 1.00 81.75 269 LEU A N 1
ATOM 2100 C CA . LEU A 1 269 ? -1.566 3.801 -2.643 1.00 81.75 269 LEU A CA 1
ATOM 2101 C C . LEU A 1 269 ? -2.084 3.432 -4.035 1.00 81.75 269 LEU A C 1
ATOM 2103 O O . LEU A 1 269 ? -3.294 3.395 -4.239 1.00 81.75 269 LEU A O 1
ATOM 2107 N N . ILE A 1 270 ? -1.203 3.129 -4.990 1.00 79.75 270 ILE A N 1
ATOM 2108 C CA . ILE A 1 270 ? -1.612 2.664 -6.316 1.00 79.75 270 ILE A CA 1
ATOM 2109 C C . ILE A 1 270 ? -2.300 1.309 -6.221 1.00 79.75 270 ILE A C 1
ATOM 2111 O O . ILE A 1 270 ? -3.391 1.164 -6.756 1.00 79.75 270 ILE A O 1
ATOM 2115 N N . VAL A 1 271 ? -1.730 0.339 -5.512 1.00 74.88 271 VAL A N 1
ATOM 2116 C CA . VAL A 1 271 ? -2.318 -0.996 -5.325 1.00 74.88 271 VAL A CA 1
ATOM 2117 C C . VAL A 1 271 ? -3.674 -0.907 -4.619 1.00 74.88 271 VAL A C 1
ATOM 2119 O O . VAL A 1 271 ? -4.648 -1.490 -5.090 1.00 74.88 271 VAL A O 1
ATOM 2122 N N . ALA A 1 272 ? -3.775 -0.109 -3.555 1.00 76.25 272 ALA A N 1
ATOM 2123 C CA . ALA A 1 272 ? -5.007 0.071 -2.793 1.00 76.25 272 ALA A CA 1
ATOM 2124 C C . ALA A 1 272 ? -6.128 0.752 -3.596 1.00 76.25 272 ALA A C 1
ATOM 2126 O O . ALA A 1 272 ? -7.299 0.473 -3.359 1.00 76.25 272 ALA A O 1
ATOM 2127 N N . ASN A 1 273 ? -5.793 1.642 -4.538 1.00 73.38 273 ASN A N 1
ATOM 2128 C CA . ASN A 1 273 ? -6.786 2.400 -5.311 1.00 73.38 273 ASN A CA 1
ATOM 2129 C C . ASN A 1 273 ? -6.993 1.895 -6.748 1.00 73.38 273 ASN A C 1
ATOM 2131 O O . ASN A 1 273 ? -7.922 2.342 -7.413 1.00 73.38 273 ASN A O 1
ATOM 2135 N N . SER A 1 274 ? -6.151 0.988 -7.246 1.00 69.00 274 SER A N 1
ATOM 2136 C CA . SER A 1 274 ? -6.260 0.434 -8.607 1.00 69.00 274 SER A CA 1
ATOM 2137 C C . SER A 1 274 ? -7.276 -0.700 -8.725 1.00 69.00 274 SER A C 1
ATOM 2139 O O . SER A 1 274 ? -7.453 -1.227 -9.815 1.00 69.00 274 SER A O 1
ATOM 2141 N N . GLY A 1 275 ? -7.923 -1.104 -7.627 1.00 65.25 275 GLY A N 1
ATOM 2142 C CA . GLY A 1 275 ? -8.784 -2.287 -7.616 1.00 65.25 275 GLY A CA 1
ATOM 2143 C C . GLY A 1 275 ? -8.010 -3.605 -7.731 1.00 65.25 275 GLY A C 1
ATOM 2144 O O . GLY A 1 275 ? -8.624 -4.654 -7.622 1.00 65.25 275 GLY A O 1
ATOM 2145 N N . LEU A 1 276 ? -6.674 -3.582 -7.853 1.00 64.06 276 LEU A N 1
ATOM 2146 C CA . LEU A 1 276 ? -5.817 -4.776 -7.926 1.00 64.06 276 LEU A CA 1
ATOM 2147 C C . LEU A 1 276 ? -5.980 -5.693 -6.711 1.00 64.06 276 LEU A C 1
ATOM 2149 O O . LEU A 1 276 ? -5.910 -6.906 -6.842 1.00 64.06 276 LEU A O 1
ATOM 2153 N N . VAL A 1 277 ? -6.217 -5.132 -5.522 1.00 59.69 277 VAL A N 1
ATOM 2154 C CA . VAL A 1 277 ? -6.524 -5.928 -4.319 1.00 59.69 277 VAL A CA 1
ATOM 2155 C C . VAL A 1 277 ? -7.863 -6.655 -4.475 1.00 59.69 277 VAL A C 1
ATOM 2157 O O . VAL A 1 277 ? -7.986 -7.805 -4.061 1.00 59.69 277 VAL A O 1
ATOM 2160 N N . THR A 1 278 ? -8.840 -6.012 -5.112 1.00 56.44 278 THR A N 1
ATOM 2161 C CA . THR A 1 278 ? -10.145 -6.593 -5.442 1.00 56.44 278 THR A CA 1
ATOM 2162 C C . THR A 1 278 ? -10.017 -7.640 -6.553 1.00 56.44 278 THR A C 1
ATOM 2164 O O . THR A 1 278 ? -10.530 -8.737 -6.390 1.00 56.44 278 THR A O 1
ATOM 2167 N N . GLU A 1 279 ? -9.239 -7.386 -7.609 1.00 56.66 279 GLU A N 1
ATOM 2168 C CA . GLU A 1 279 ? -8.938 -8.371 -8.664 1.00 56.66 279 GLU A CA 1
ATOM 2169 C C . GLU A 1 279 ? -8.152 -9.579 -8.128 1.00 56.66 279 GLU A C 1
ATOM 2171 O O . GLU A 1 279 ? -8.428 -10.715 -8.499 1.00 56.66 279 GLU A O 1
ATOM 2176 N N . LEU A 1 280 ? -7.192 -9.381 -7.219 1.00 57.22 280 LEU A N 1
ATOM 2177 C CA . LEU A 1 280 ? -6.468 -10.476 -6.558 1.00 57.22 280 LEU A CA 1
ATOM 2178 C C . LEU A 1 280 ? -7.387 -11.284 -5.627 1.00 57.22 280 LEU A C 1
ATOM 2180 O O . LEU A 1 280 ? -7.224 -12.498 -5.481 1.00 57.22 280 LEU A O 1
ATOM 2184 N N . TYR A 1 281 ? -8.373 -10.629 -5.013 1.00 54.81 281 TYR A N 1
ATOM 2185 C CA . TYR A 1 281 ? -9.426 -11.293 -4.249 1.00 54.81 281 TYR A CA 1
ATOM 2186 C C . TYR A 1 281 ? -10.350 -12.114 -5.166 1.00 54.81 281 TYR A C 1
ATOM 2188 O O . TYR A 1 281 ? -10.654 -13.270 -4.868 1.00 54.81 281 TYR A O 1
ATOM 2196 N N . GLU A 1 282 ? -10.705 -11.586 -6.337 1.00 54.91 282 GLU A N 1
ATOM 2197 C CA . GLU A 1 282 ? -11.423 -12.321 -7.386 1.00 54.91 282 GLU A CA 1
ATOM 2198 C C . GLU A 1 282 ? -10.587 -13.479 -7.969 1.00 54.91 282 GLU A C 1
ATOM 2200 O O . GLU A 1 282 ? -11.117 -14.556 -8.242 1.00 54.91 282 GLU A O 1
ATOM 2205 N N . GLN A 1 283 ? -9.259 -13.350 -8.060 1.00 55.78 283 GLN A N 1
ATOM 2206 C CA . GLN A 1 283 ? -8.374 -14.455 -8.450 1.00 55.78 283 GLN A CA 1
ATOM 2207 C C . GLN A 1 283 ? -8.336 -15.590 -7.415 1.00 55.78 283 GLN A C 1
ATOM 2209 O O . GLN A 1 283 ? -8.200 -16.756 -7.791 1.00 55.78 283 GLN A O 1
ATOM 2214 N N . ARG A 1 284 ? -8.523 -15.314 -6.117 1.00 52.88 284 ARG A N 1
ATOM 2215 C CA . ARG A 1 284 ? -8.726 -16.390 -5.128 1.00 52.88 284 ARG A CA 1
ATOM 2216 C C . ARG A 1 284 ? -10.016 -17.162 -5.412 1.00 52.88 284 ARG A C 1
ATOM 2218 O O . ARG A 1 284 ? -9.993 -18.392 -5.381 1.00 52.88 284 ARG A O 1
ATOM 2225 N N . MET A 1 285 ? -11.102 -16.472 -5.768 1.00 55.59 285 MET A N 1
ATOM 2226 C CA . MET A 1 285 ? -12.345 -17.118 -6.216 1.00 55.59 285 MET A CA 1
ATOM 2227 C C . MET A 1 285 ? -12.137 -17.942 -7.494 1.00 55.59 285 MET A C 1
ATOM 2229 O O . MET A 1 285 ? -12.720 -19.019 -7.628 1.00 55.59 285 MET A O 1
ATOM 2233 N N . PHE A 1 286 ? -11.252 -17.507 -8.397 1.00 60.38 286 PHE A N 1
ATOM 2234 C CA . PHE A 1 286 ? -10.864 -18.286 -9.575 1.00 60.38 286 PHE A CA 1
ATOM 2235 C C . PHE A 1 286 ? -10.165 -19.603 -9.206 1.00 60.38 286 PHE A C 1
ATOM 2237 O O . PHE A 1 286 ? -10.531 -20.642 -9.753 1.00 60.38 286 PHE A O 1
ATOM 2244 N N . VAL A 1 287 ? -9.221 -19.605 -8.254 1.00 64.50 287 VAL A N 1
ATOM 2245 C CA . VAL A 1 287 ? -8.550 -20.840 -7.796 1.00 64.50 287 VAL A CA 1
ATOM 2246 C C . VAL A 1 287 ? -9.546 -21.803 -7.149 1.00 64.50 287 VAL A C 1
ATOM 2248 O O . VAL A 1 287 ? -9.543 -22.985 -7.483 1.00 64.50 287 VAL A O 1
ATOM 2251 N N . TYR A 1 288 ? -10.447 -21.313 -6.291 1.00 66.94 288 TYR A N 1
ATOM 2252 C CA . TYR A 1 288 ? -11.508 -22.145 -5.710 1.00 66.94 288 TYR A CA 1
ATOM 2253 C C . TYR A 1 288 ? -12.427 -22.733 -6.782 1.00 66.94 288 TYR A C 1
ATOM 2255 O O . TYR A 1 288 ? -12.670 -23.937 -6.791 1.00 66.94 288 TYR A O 1
ATOM 2263 N N . THR A 1 289 ? -12.872 -21.911 -7.733 1.00 70.75 289 THR A N 1
ATOM 2264 C CA . THR A 1 289 ? -13.720 -22.355 -8.849 1.00 70.75 289 THR A CA 1
ATOM 2265 C C . THR A 1 289 ? -12.990 -23.373 -9.727 1.00 70.75 289 THR A C 1
ATOM 2267 O O . THR A 1 289 ? -13.579 -24.355 -10.175 1.00 70.75 289 THR A O 1
ATOM 2270 N N . PHE A 1 290 ? -11.693 -23.174 -9.966 1.00 75.69 290 PHE A N 1
ATOM 2271 C CA . PHE A 1 290 ? -10.857 -24.093 -10.729 1.00 75.69 290 PHE A CA 1
ATOM 2272 C C . PHE A 1 290 ? -10.699 -25.440 -10.018 1.00 75.69 290 PHE A C 1
ATOM 2274 O O . PHE A 1 290 ? -10.950 -26.478 -10.630 1.00 75.69 290 PHE A O 1
ATOM 2281 N N . LEU A 1 291 ? -10.346 -25.434 -8.728 1.00 74.75 291 LEU A N 1
ATOM 2282 C CA . LEU A 1 291 ? -10.204 -26.646 -7.918 1.00 74.75 291 LEU A CA 1
ATOM 2283 C C . LEU A 1 291 ? -11.533 -27.396 -7.791 1.00 74.75 291 LEU A C 1
ATOM 2285 O O . LEU A 1 291 ? -11.565 -28.610 -7.973 1.00 74.75 291 LEU A O 1
ATOM 2289 N N . GLN A 1 292 ? -12.639 -26.683 -7.574 1.00 77.00 292 GLN A N 1
ATOM 2290 C CA . GLN A 1 292 ? -13.981 -27.261 -7.544 1.00 77.00 292 GLN A CA 1
ATOM 2291 C C . GLN A 1 292 ? -14.328 -27.923 -8.887 1.00 77.00 292 GLN A C 1
ATOM 2293 O O . GLN A 1 292 ? -14.759 -29.075 -8.919 1.00 77.00 292 GLN A O 1
ATOM 2298 N N . ARG A 1 293 ? -14.083 -27.244 -10.017 1.00 82.81 293 ARG A N 1
ATOM 2299 C CA . ARG A 1 293 ? -14.295 -27.813 -11.361 1.00 82.81 293 ARG A CA 1
ATOM 2300 C C . ARG A 1 293 ? -13.413 -29.032 -11.616 1.00 82.81 293 ARG A C 1
ATOM 2302 O O . ARG A 1 293 ? -13.882 -29.993 -12.221 1.00 82.81 293 ARG A O 1
ATOM 2309 N N . ALA A 1 294 ? -12.156 -29.006 -11.178 1.00 82.38 294 ALA A N 1
ATOM 2310 C CA . ALA A 1 294 ? -11.248 -30.140 -11.298 1.00 82.38 294 ALA A CA 1
ATOM 2311 C C . ALA A 1 294 ? -11.746 -31.338 -10.476 1.00 82.38 294 ALA A C 1
ATOM 2313 O O . ALA A 1 294 ? -11.832 -32.440 -11.012 1.00 82.38 294 ALA A O 1
ATOM 2314 N N . ALA A 1 295 ? -12.165 -31.114 -9.227 1.00 82.88 295 ALA A N 1
ATOM 2315 C CA . ALA A 1 295 ? -12.739 -32.145 -8.367 1.00 82.88 295 ALA A CA 1
ATOM 2316 C C . ALA A 1 295 ? -13.999 -32.772 -8.984 1.00 82.88 295 ALA A C 1
ATOM 2318 O O . ALA A 1 295 ? -14.090 -33.994 -9.071 1.00 82.88 295 ALA A O 1
ATOM 2319 N N . PHE A 1 296 ? -14.927 -31.962 -9.505 1.00 83.75 296 PHE A N 1
ATOM 2320 C CA . PHE A 1 296 ? -16.116 -32.484 -10.186 1.00 83.75 296 PHE A CA 1
ATOM 2321 C C . PHE A 1 296 ? -15.781 -33.240 -11.474 1.00 83.75 296 PHE A C 1
ATOM 2323 O O . PHE A 1 296 ? -16.408 -34.254 -11.755 1.00 83.75 296 PHE A O 1
ATOM 2330 N N . ARG A 1 297 ? -14.783 -32.806 -12.252 1.00 85.38 297 ARG A N 1
ATOM 2331 C CA . ARG A 1 297 ? -14.331 -33.557 -13.437 1.00 85.38 297 ARG A CA 1
ATOM 2332 C C . ARG A 1 297 ? -13.727 -34.907 -13.066 1.00 85.38 297 ARG A C 1
ATOM 2334 O O . ARG A 1 297 ? -14.009 -35.882 -13.752 1.00 85.38 297 ARG A O 1
ATOM 2341 N N . LEU A 1 298 ? -12.929 -34.967 -11.999 1.00 86.50 298 LEU A N 1
ATOM 2342 C CA . LEU A 1 298 ? -12.370 -36.220 -11.485 1.00 86.50 298 LEU A CA 1
ATOM 2343 C C . LEU A 1 298 ? -13.471 -37.151 -10.974 1.00 86.50 298 LEU A C 1
ATOM 2345 O O . LEU A 1 298 ? -13.477 -38.328 -11.318 1.00 86.50 298 LEU A O 1
ATOM 2349 N N . TYR A 1 299 ? -14.431 -36.611 -10.222 1.00 83.31 299 TYR A N 1
ATOM 2350 C CA . TYR A 1 299 ? -15.622 -37.333 -9.783 1.00 83.31 299 TYR A CA 1
ATOM 2351 C C . TYR A 1 299 ? -16.409 -37.896 -10.976 1.00 83.31 299 TYR A C 1
ATOM 2353 O O . TYR A 1 299 ? -16.695 -39.089 -11.022 1.00 83.31 299 TYR A O 1
ATOM 2361 N N . GLY A 1 300 ? -16.682 -37.064 -11.984 1.00 85.19 300 GLY A N 1
ATOM 2362 C CA . GLY A 1 300 ? -17.334 -37.492 -13.217 1.00 85.19 300 GLY A CA 1
ATOM 2363 C C . GLY A 1 300 ? -16.564 -38.607 -13.917 1.00 85.19 300 GLY A C 1
ATOM 2364 O O . GLY A 1 300 ? -17.138 -39.642 -14.225 1.00 85.19 300 GLY A O 1
ATOM 2365 N N . ALA A 1 301 ? -15.250 -38.450 -14.092 1.00 86.00 301 ALA A N 1
ATOM 2366 C CA . ALA A 1 301 ? -14.405 -39.470 -14.706 1.00 86.00 301 ALA A CA 1
ATOM 2367 C C . ALA A 1 301 ? -14.430 -40.802 -13.935 1.00 86.00 301 ALA A C 1
ATOM 2369 O O . ALA A 1 301 ? -14.523 -41.855 -14.561 1.00 86.00 301 ALA A O 1
ATOM 2370 N N . TYR A 1 302 ? -14.396 -40.761 -12.599 1.00 85.62 302 TYR A N 1
ATOM 2371 C CA . TYR A 1 302 ? -14.440 -41.954 -11.750 1.00 85.62 302 TYR A CA 1
ATOM 2372 C C . TYR A 1 302 ? -15.749 -42.743 -11.906 1.00 85.62 302 TYR A C 1
ATOM 2374 O O . TYR A 1 302 ? -15.721 -43.968 -11.971 1.00 85.62 302 TYR A O 1
ATOM 2382 N N . TYR A 1 303 ? -16.883 -42.049 -12.029 1.00 82.44 303 TYR A N 1
ATOM 2383 C CA . TYR A 1 303 ? -18.203 -42.666 -12.207 1.00 82.44 303 TYR A CA 1
ATOM 2384 C C . TYR A 1 303 ? -18.645 -42.788 -13.679 1.00 82.44 303 TYR A C 1
ATOM 2386 O O . TYR A 1 303 ? -19.790 -43.136 -13.950 1.00 82.44 303 TYR A O 1
ATOM 2394 N N . GLY A 1 304 ? -17.774 -42.484 -14.649 1.00 86.81 304 GLY A N 1
ATOM 2395 C CA . GLY A 1 304 ? -18.118 -42.523 -16.077 1.00 86.81 304 GLY A CA 1
ATOM 2396 C C . GLY A 1 304 ? -19.134 -41.458 -16.524 1.00 86.81 304 GLY A C 1
ATOM 2397 O O . GLY A 1 304 ? -19.772 -41.608 -17.563 1.00 86.81 304 GLY A O 1
ATOM 2398 N N . MET A 1 305 ? -19.286 -40.374 -15.762 1.00 85.06 305 MET A N 1
ATOM 2399 C CA . MET A 1 305 ? -20.207 -39.270 -16.028 1.00 85.06 305 MET A CA 1
ATOM 2400 C C . MET A 1 305 ? -19.508 -38.071 -16.680 1.00 85.06 305 MET A C 1
ATOM 2402 O O . MET A 1 305 ? -18.445 -37.613 -16.249 1.00 85.06 305 MET A O 1
ATOM 2406 N N . ARG A 1 306 ? -20.149 -37.479 -17.694 1.00 84.12 306 ARG A N 1
ATOM 2407 C CA . ARG A 1 306 ? -19.690 -36.223 -18.301 1.00 84.12 306 ARG A CA 1
ATOM 2408 C C . ARG A 1 306 ? -20.244 -35.028 -17.530 1.00 84.12 306 ARG A C 1
ATOM 2410 O O . ARG A 1 306 ? -21.401 -34.659 -17.695 1.00 84.12 306 ARG A O 1
ATOM 2417 N N . MET A 1 307 ? -19.385 -34.370 -16.758 1.00 84.25 307 MET A N 1
ATOM 2418 C CA . MET A 1 307 ? -19.764 -33.166 -16.014 1.00 84.25 307 MET A CA 1
ATOM 2419 C C . MET A 1 307 ? -19.689 -31.920 -16.899 1.00 84.25 307 MET A C 1
ATOM 2421 O O . MET A 1 307 ? -18.629 -31.590 -17.439 1.00 84.25 307 MET A O 1
ATOM 2425 N N . ILE A 1 308 ? -20.809 -31.206 -17.021 1.00 84.12 308 ILE A N 1
ATOM 2426 C CA . ILE A 1 308 ? -20.907 -29.925 -17.727 1.00 84.12 308 ILE A CA 1
ATOM 2427 C C . ILE A 1 308 ? -21.217 -28.844 -16.696 1.00 84.12 308 ILE A C 1
ATOM 2429 O O . ILE A 1 308 ? -22.179 -28.948 -15.943 1.00 84.12 308 ILE A O 1
ATOM 2433 N N . TYR A 1 309 ? -20.381 -27.809 -16.656 1.00 83.94 309 TYR A N 1
ATOM 2434 C CA . TYR A 1 309 ? -20.581 -26.671 -15.768 1.00 83.94 309 TYR A CA 1
ATOM 2435 C C . TYR A 1 309 ? -21.370 -25.586 -16.497 1.00 83.94 309 TYR A C 1
ATOM 2437 O O . TYR A 1 309 ? -20.922 -25.101 -17.537 1.00 83.94 309 TYR A O 1
ATOM 2445 N N . VAL A 1 310 ? -22.514 -25.197 -15.939 1.00 84.62 310 VAL A N 1
ATOM 2446 C CA . VAL A 1 310 ? -23.374 -24.137 -16.470 1.00 84.62 310 VAL A CA 1
ATOM 2447 C C . VAL A 1 310 ? -23.296 -22.942 -15.525 1.00 84.62 310 VAL A C 1
ATOM 2449 O O . VAL A 1 310 ? -23.704 -23.039 -14.373 1.00 84.62 310 VAL A O 1
ATOM 2452 N N . SER A 1 311 ? -22.724 -21.832 -15.995 1.00 82.38 311 SER A N 1
ATOM 2453 C CA . SER A 1 311 ? -22.631 -20.575 -15.231 1.00 82.38 311 SER A CA 1
ATOM 2454 C C . SER A 1 311 ? -23.735 -19.582 -15.556 1.00 82.38 311 SER A C 1
ATOM 2456 O O . SER A 1 311 ? -23.998 -18.683 -14.765 1.00 82.38 311 SER A O 1
ATOM 2458 N N . ASP A 1 312 ? -24.316 -19.696 -16.746 1.00 88.25 312 ASP A N 1
ATOM 2459 C CA . ASP A 1 312 ? -25.371 -18.803 -17.193 1.00 88.25 312 ASP A CA 1
ATOM 2460 C C . ASP A 1 312 ? -26.699 -19.192 -16.536 1.00 88.25 312 ASP A C 1
ATOM 2462 O O . ASP A 1 312 ? -27.088 -20.363 -16.552 1.00 88.25 312 ASP A O 1
ATOM 2466 N N . VAL A 1 313 ? -27.373 -18.214 -15.931 1.00 89.12 313 VAL A N 1
ATOM 2467 C CA . VAL A 1 313 ? -28.601 -18.446 -15.161 1.00 89.12 313 VAL A CA 1
ATOM 2468 C C . VAL A 1 313 ? -29.741 -18.897 -16.069 1.00 89.12 313 VAL A C 1
ATOM 2470 O O . VAL A 1 313 ? -30.496 -19.789 -15.690 1.00 89.12 313 VAL A O 1
ATOM 2473 N N . GLU A 1 314 ? -29.863 -18.332 -17.270 1.00 91.31 314 GLU A N 1
ATOM 2474 C CA . GLU A 1 314 ? -30.932 -18.691 -18.201 1.00 91.31 314 GLU A CA 1
ATOM 2475 C C . GLU A 1 314 ? -30.740 -20.115 -18.717 1.00 91.31 314 GLU A C 1
ATOM 2477 O O . GLU A 1 314 ? -31.687 -20.904 -18.725 1.00 91.31 314 GLU A O 1
ATOM 2482 N N . VAL A 1 315 ? -29.501 -20.486 -19.055 1.00 90.75 315 VAL A N 1
ATOM 2483 C CA . VAL A 1 315 ? -29.155 -21.858 -19.445 1.00 90.75 315 VAL A CA 1
ATOM 2484 C C . VAL A 1 315 ? -29.379 -22.822 -18.283 1.00 90.75 315 VAL A C 1
ATOM 2486 O O . VAL A 1 315 ? -29.942 -23.894 -18.492 1.00 90.75 315 VAL A O 1
ATOM 2489 N N . ALA A 1 316 ? -28.994 -22.464 -17.054 1.00 87.56 316 ALA A N 1
ATOM 2490 C CA . ALA A 1 316 ? -29.220 -23.310 -15.884 1.00 87.56 316 ALA A CA 1
ATOM 2491 C C . ALA A 1 316 ? -30.719 -23.549 -15.650 1.00 87.56 316 ALA A C 1
ATOM 2493 O O . ALA A 1 316 ? -31.142 -24.690 -15.475 1.00 87.56 316 ALA A O 1
ATOM 2494 N N . VAL A 1 317 ? -31.537 -22.494 -15.725 1.00 86.69 317 VAL A N 1
ATOM 2495 C CA . VAL A 1 317 ? -32.999 -22.595 -15.621 1.00 86.69 317 VAL A CA 1
ATOM 2496 C C . VAL A 1 317 ? -33.574 -23.441 -16.756 1.00 86.69 317 VAL A C 1
ATOM 2498 O O . VAL A 1 317 ? -34.448 -24.269 -16.506 1.00 86.69 317 VAL A O 1
ATOM 2501 N N . ALA A 1 318 ? -33.094 -23.268 -17.989 1.00 88.75 318 ALA A N 1
ATOM 2502 C CA . ALA A 1 318 ? -33.539 -24.059 -19.131 1.00 88.75 318 ALA A CA 1
ATOM 2503 C C . ALA A 1 318 ? -33.213 -25.549 -18.952 1.00 88.75 318 ALA A C 1
ATOM 2505 O O . ALA A 1 318 ? -34.085 -26.387 -19.165 1.00 88.75 318 ALA A O 1
ATOM 2506 N N . VAL A 1 319 ? -32.000 -25.881 -18.496 1.00 84.75 319 VAL A N 1
ATOM 2507 C CA . VAL A 1 319 ? -31.577 -27.261 -18.208 1.00 84.75 319 VAL A CA 1
ATOM 2508 C C . VAL A 1 319 ? -32.421 -27.872 -17.089 1.00 84.75 319 VAL A C 1
ATOM 2510 O O . VAL A 1 319 ? -32.933 -28.977 -17.252 1.00 84.75 319 VAL A O 1
ATOM 2513 N N . LEU A 1 320 ? -32.624 -27.145 -15.985 1.00 81.88 320 LEU A N 1
ATOM 2514 C CA . LEU A 1 320 ? -33.432 -27.618 -14.857 1.00 81.88 320 LEU A CA 1
ATOM 2515 C C . LEU A 1 320 ? -34.904 -27.827 -15.240 1.00 81.88 320 LEU A C 1
ATOM 2517 O O . LEU A 1 320 ? -35.516 -28.779 -14.775 1.00 81.88 320 LEU A O 1
ATOM 2521 N N . LYS A 1 321 ? -35.472 -26.978 -16.107 1.00 82.38 321 LYS A N 1
ATOM 2522 C CA . LYS A 1 321 ? -36.854 -27.131 -16.599 1.00 82.38 321 LYS A CA 1
ATOM 2523 C C . LYS A 1 321 ? -37.011 -28.237 -17.638 1.00 82.38 321 LYS A C 1
ATOM 2525 O O . LYS A 1 321 ? -38.079 -28.832 -17.725 1.00 82.38 321 LYS A O 1
ATOM 2530 N N . ALA A 1 322 ? -35.990 -28.466 -18.461 1.00 83.56 322 ALA A N 1
ATOM 2531 C CA . ALA A 1 322 ? -36.027 -29.477 -19.513 1.00 83.56 322 ALA A CA 1
ATOM 2532 C C . ALA A 1 322 ? -35.836 -30.902 -18.972 1.00 83.56 322 ALA A C 1
ATOM 2534 O O . ALA A 1 322 ? -36.204 -31.862 -19.648 1.00 83.56 322 ALA A O 1
ATOM 2535 N N . SER A 1 323 ? -35.260 -31.052 -17.776 1.00 75.81 323 SER A N 1
ATOM 2536 C CA . SER A 1 323 ? -35.014 -32.361 -17.182 1.00 75.81 323 SER A CA 1
ATOM 2537 C C . SER A 1 323 ? -36.171 -32.808 -16.290 1.00 75.81 323 SER A C 1
ATOM 2539 O O . SER A 1 323 ? -36.459 -32.187 -15.273 1.00 75.81 323 SER A O 1
ATOM 2541 N N . ALA A 1 324 ? -36.801 -33.931 -16.638 1.00 69.19 324 ALA A N 1
ATOM 2542 C CA . ALA A 1 324 ? -37.787 -34.608 -15.785 1.00 69.19 324 ALA A CA 1
ATOM 2543 C C . ALA A 1 324 ? -37.143 -35.535 -14.729 1.00 69.19 324 ALA A C 1
ATOM 2545 O O . ALA A 1 324 ? -37.843 -36.156 -13.931 1.00 69.19 324 ALA A O 1
ATOM 2546 N N . SER A 1 325 ? -35.811 -35.654 -14.751 1.00 69.75 325 SER A N 1
ATOM 2547 C CA . SER A 1 325 ? -35.017 -36.447 -13.814 1.00 69.75 325 SER A CA 1
ATOM 2548 C C . SER A 1 325 ? -33.803 -35.649 -13.347 1.00 69.75 325 SER A C 1
ATOM 2550 O O . SER A 1 325 ? -33.173 -34.928 -14.120 1.00 69.75 325 SER A O 1
ATOM 2552 N N . LYS A 1 326 ? -33.466 -35.777 -12.072 1.00 68.50 326 LYS A N 1
ATOM 2553 C CA . LYS A 1 326 ? -32.285 -35.195 -11.429 1.00 68.50 326 LYS A CA 1
ATOM 2554 C C . LYS A 1 326 ? -31.057 -36.096 -11.582 1.00 68.50 326 LYS A C 1
ATOM 2556 O O . LYS A 1 326 ? -29.927 -35.631 -11.430 1.00 68.50 326 LYS A O 1
ATOM 2561 N N . GLY A 1 327 ? -31.282 -37.348 -11.982 1.00 67.38 327 GLY A N 1
ATOM 2562 C CA . GLY A 1 327 ? -30.268 -38.320 -12.370 1.00 67.38 327 GLY A CA 1
ATOM 2563 C C . GLY A 1 327 ? -29.479 -38.888 -11.189 1.00 67.38 327 GLY A C 1
ATOM 2564 O O . GLY A 1 327 ? -29.654 -38.495 -10.036 1.00 67.38 327 GLY A O 1
ATOM 2565 N N . ASP A 1 328 ? -28.566 -39.816 -11.481 1.00 65.69 328 ASP A N 1
ATOM 2566 C CA . ASP A 1 328 ? -27.688 -40.449 -10.484 1.00 65.69 328 ASP A CA 1
ATOM 2567 C C . ASP A 1 328 ? -26.468 -39.570 -10.165 1.00 65.69 328 ASP A C 1
ATOM 2569 O O . ASP A 1 328 ? -25.321 -39.883 -10.479 1.00 65.69 328 ASP A O 1
ATOM 2573 N N . CYS A 1 329 ? -26.735 -38.412 -9.565 1.00 65.50 329 CYS A N 1
ATOM 2574 C CA . CYS A 1 329 ? -25.736 -37.379 -9.297 1.00 65.50 329 CYS A CA 1
ATOM 2575 C C . CYS A 1 329 ? -25.078 -37.504 -7.908 1.00 65.50 329 CYS A C 1
ATOM 2577 O O . CYS A 1 329 ? -25.322 -38.440 -7.144 1.00 65.50 329 CYS A O 1
ATOM 2579 N N . LEU A 1 330 ? -24.214 -36.531 -7.582 1.00 65.62 330 LEU A N 1
ATOM 2580 C CA . LEU A 1 330 ? -23.425 -36.482 -6.346 1.00 65.62 330 LEU A CA 1
ATOM 2581 C C . LEU A 1 330 ? -24.260 -36.741 -5.089 1.00 65.62 330 LEU A C 1
ATOM 2583 O O . LEU A 1 330 ? -23.846 -37.558 -4.277 1.00 65.62 330 LEU A O 1
ATOM 2587 N N . GLU A 1 331 ? -25.425 -36.106 -4.951 1.00 62.50 331 GLU A N 1
ATOM 2588 C CA . GLU A 1 331 ? -26.299 -36.241 -3.775 1.00 62.50 331 GLU A CA 1
ATOM 2589 C C . GLU A 1 331 ? -26.676 -37.697 -3.475 1.00 62.50 331 GLU A C 1
ATOM 2591 O O . GLU A 1 331 ? -26.599 -38.129 -2.326 1.00 62.50 331 GLU A O 1
ATOM 2596 N N . ARG A 1 332 ? -26.984 -38.485 -4.512 1.00 67.00 332 ARG A N 1
ATOM 2597 C CA . ARG A 1 332 ? -27.322 -39.907 -4.372 1.00 67.00 332 ARG A CA 1
ATOM 2598 C C . ARG A 1 332 ? -26.117 -40.750 -3.951 1.00 67.00 332 ARG A C 1
ATOM 2600 O O . ARG A 1 332 ? -26.275 -41.709 -3.205 1.00 67.00 332 ARG A O 1
ATOM 2607 N N . HIS A 1 333 ? -24.919 -40.378 -4.401 1.00 67.00 333 HIS A N 1
ATOM 2608 C CA . HIS A 1 333 ? -23.673 -41.070 -4.063 1.00 67.00 333 HIS A CA 1
ATOM 2609 C C . HIS A 1 333 ? -23.098 -40.674 -2.690 1.00 67.00 333 HIS A C 1
ATOM 2611 O O . HIS A 1 333 ? -22.367 -41.466 -2.099 1.00 67.00 333 HIS A O 1
ATOM 2617 N N . ILE A 1 334 ? -23.400 -39.473 -2.176 1.00 61.44 334 ILE A N 1
ATOM 2618 C CA . ILE A 1 334 ? -22.917 -38.993 -0.864 1.00 61.44 334 ILE A CA 1
ATOM 2619 C C . ILE A 1 334 ? -23.910 -39.220 0.280 1.00 61.44 334 ILE A C 1
ATOM 2621 O O . ILE A 1 334 ? -23.526 -39.081 1.442 1.00 61.44 334 ILE A O 1
ATOM 2625 N N . ALA A 1 335 ? -25.171 -39.548 -0.015 1.00 56.34 335 ALA A N 1
ATOM 2626 C CA . ALA A 1 335 ? -26.156 -39.876 1.008 1.00 56.34 335 ALA A CA 1
ATOM 2627 C C . ALA A 1 335 ? -25.665 -41.075 1.843 1.00 56.34 335 ALA A C 1
ATOM 2629 O O . ALA A 1 335 ? -25.536 -42.195 1.351 1.00 56.34 335 ALA A O 1
ATOM 2630 N N . SER A 1 336 ? -25.335 -40.832 3.116 1.00 46.38 336 SER A N 1
ATOM 2631 C CA . SER A 1 336 ? -24.813 -41.877 4.003 1.00 46.38 336 SER A CA 1
ATOM 2632 C C . SER A 1 336 ? -25.884 -42.936 4.333 1.00 46.38 336 SER A C 1
ATOM 2634 O O . SER A 1 336 ? -27.067 -42.599 4.377 1.00 46.38 336 SER A O 1
ATOM 2636 N N . PRO A 1 337 ? -25.509 -44.191 4.658 1.00 46.62 337 PRO A N 1
ATOM 2637 C CA . PRO A 1 337 ? -26.466 -45.263 4.966 1.00 46.62 337 PRO A CA 1
ATOM 2638 C C . PRO A 1 337 ? -27.385 -44.974 6.159 1.00 46.62 337 PRO A C 1
ATOM 2640 O O . PRO A 1 337 ? -28.519 -45.435 6.186 1.00 46.62 337 PRO A O 1
ATOM 2643 N N . ALA A 1 338 ? -26.923 -44.192 7.142 1.00 45.34 338 ALA A N 1
ATOM 2644 C CA . ALA A 1 338 ? -27.750 -43.790 8.283 1.00 45.34 338 ALA A CA 1
ATOM 2645 C C . ALA A 1 338 ? -28.907 -42.863 7.868 1.00 45.34 338 ALA A C 1
ATOM 2647 O O . ALA A 1 338 ? -29.871 -42.694 8.606 1.00 45.34 338 ALA A O 1
ATOM 2648 N N . TRP A 1 339 ? -28.762 -42.223 6.708 1.00 44.75 339 TRP A N 1
ATOM 2649 C CA . TRP A 1 339 ? -29.695 -41.283 6.104 1.00 44.75 339 TRP A CA 1
ATOM 2650 C C . TRP A 1 339 ? -30.239 -41.876 4.799 1.00 44.75 339 TRP A C 1
ATOM 2652 O O . TRP A 1 339 ? -30.630 -41.147 3.894 1.00 44.75 339 TRP A O 1
ATOM 2662 N N . ALA A 1 340 ? -30.244 -43.205 4.678 1.00 44.56 340 ALA A N 1
ATOM 2663 C CA . ALA A 1 340 ? -30.840 -43.928 3.573 1.00 44.56 340 ALA A CA 1
ATOM 2664 C C . ALA A 1 340 ? -32.072 -44.704 4.083 1.00 44.56 340 ALA A C 1
ATOM 2666 O O . ALA A 1 340 ? -31.942 -45.497 5.015 1.00 44.56 340 ALA A O 1
ATOM 2667 N N . PRO A 1 341 ? -33.260 -44.519 3.487 1.00 52.97 341 PRO A N 1
ATOM 2668 C CA . PRO A 1 341 ? -33.603 -43.502 2.509 1.00 52.97 341 PRO A CA 1
ATOM 2669 C C . PRO A 1 341 ? -34.136 -42.265 3.246 1.00 52.97 341 PRO A C 1
ATOM 2671 O O . PRO A 1 341 ? -35.316 -42.193 3.576 1.00 52.97 341 PRO A O 1
ATOM 2674 N N . VAL A 1 342 ? -33.305 -41.254 3.497 1.00 48.16 342 VAL A N 1
ATOM 2675 C CA . VAL A 1 342 ? -33.832 -39.895 3.632 1.00 48.16 342 VAL A CA 1
ATOM 2676 C C . VAL A 1 342 ? -34.325 -39.557 2.242 1.00 48.16 342 VAL A C 1
ATOM 2678 O O . VAL A 1 342 ? -33.560 -39.213 1.342 1.00 48.16 342 VAL A O 1
ATOM 2681 N N . ILE A 1 343 ? -35.623 -39.761 2.053 1.00 53.56 343 ILE A N 1
ATOM 2682 C CA . ILE A 1 343 ? -36.304 -39.393 0.834 1.00 53.56 343 ILE A CA 1
ATOM 2683 C C . ILE A 1 343 ? -36.492 -37.885 0.896 1.00 53.56 343 ILE A C 1
ATOM 2685 O O . ILE A 1 343 ? -37.553 -37.378 1.253 1.00 53.56 343 ILE A O 1
ATOM 2689 N N . SER A 1 344 ? -35.426 -37.150 0.590 1.00 60.19 344 SER A N 1
ATOM 2690 C CA . SER A 1 344 ? -35.620 -35.791 0.123 1.00 60.19 344 SER A CA 1
ATOM 2691 C C . SER A 1 344 ? -36.544 -35.897 -1.086 1.00 60.19 344 SER A C 1
ATOM 2693 O O . SER A 1 344 ? -36.229 -36.623 -2.031 1.00 60.19 344 SER A O 1
ATOM 2695 N N . LEU A 1 345 ? -37.681 -35.192 -1.070 1.00 63.56 345 LEU A N 1
ATOM 2696 C CA . LEU A 1 345 ? -38.485 -34.988 -2.284 1.00 63.56 345 LEU A CA 1
ATOM 2697 C C . LEU A 1 345 ? -37.591 -34.491 -3.422 1.00 63.56 345 LEU A C 1
ATOM 2699 O O . LEU A 1 345 ? -37.826 -34.786 -4.591 1.00 63.56 345 LEU A O 1
ATOM 2703 N N . GLU A 1 346 ? -36.514 -33.787 -3.060 1.00 62.66 346 GLU A N 1
ATOM 2704 C CA . GLU A 1 346 ? -35.550 -33.296 -4.013 1.00 62.66 346 GLU A CA 1
ATOM 2705 C C . GLU A 1 346 ? -34.620 -34.367 -4.599 1.00 62.66 346 GLU A C 1
ATOM 2707 O O . GLU A 1 346 ? -33.987 -34.085 -5.605 1.00 62.66 346 GLU A O 1
ATOM 2712 N N . SER A 1 347 ? -34.571 -35.587 -4.061 1.00 64.75 347 SER A N 1
ATOM 2713 C CA . SER A 1 347 ? -33.677 -36.669 -4.513 1.00 64.75 347 SER A CA 1
ATOM 2714 C C . SER A 1 347 ? -34.420 -37.865 -5.129 1.00 64.75 347 SER A C 1
ATOM 2716 O O . SER A 1 347 ? -33.825 -38.924 -5.332 1.00 64.75 347 SER A O 1
ATOM 2718 N N . VAL A 1 348 ? -35.717 -37.717 -5.414 1.00 70.88 348 VAL A N 1
ATOM 2719 C CA . VAL A 1 348 ? -36.550 -38.724 -6.089 1.00 70.88 348 VAL A CA 1
ATOM 2720 C C . VAL A 1 348 ? -36.968 -38.212 -7.457 1.00 70.88 348 VAL A C 1
ATOM 2722 O O . VAL A 1 348 ? -37.275 -37.033 -7.606 1.00 70.88 348 VAL A O 1
ATOM 2725 N N . ASP A 1 349 ? -37.043 -39.125 -8.425 1.00 72.75 349 ASP A N 1
ATOM 2726 C CA . ASP A 1 349 ? -37.445 -38.847 -9.801 1.00 72.75 349 ASP A CA 1
ATOM 2727 C C . ASP A 1 349 ? -38.671 -39.666 -10.244 1.00 72.75 349 ASP A C 1
ATOM 2729 O O . ASP A 1 349 ? -39.056 -40.668 -9.625 1.00 72.75 349 ASP A O 1
ATOM 2733 N N . GLY A 1 350 ? -39.264 -39.255 -11.369 1.00 79.56 350 GLY A N 1
ATOM 2734 C CA . GLY A 1 350 ? -40.271 -40.026 -12.097 1.00 79.56 350 GLY A CA 1
ATOM 2735 C C . GLY A 1 350 ? -41.589 -40.234 -11.332 1.00 79.56 350 GLY A C 1
ATOM 2736 O O . GLY A 1 350 ? -41.992 -39.386 -10.534 1.00 79.56 350 GLY A O 1
ATOM 2737 N N . PRO A 1 351 ? -42.284 -41.371 -11.536 1.00 82.94 351 PRO A N 1
ATOM 2738 C CA . PRO A 1 351 ? -43.612 -41.595 -10.958 1.00 82.94 351 PRO A CA 1
ATOM 2739 C C . PRO A 1 351 ? -43.655 -41.565 -9.425 1.00 82.94 351 PRO A C 1
ATOM 2741 O O . PRO A 1 351 ? -44.697 -41.258 -8.848 1.00 82.94 351 PRO A O 1
ATOM 2744 N N . LEU A 1 352 ? -42.554 -41.910 -8.744 1.00 79.31 352 LEU A N 1
ATOM 2745 C CA . LEU A 1 352 ? -42.494 -41.831 -7.283 1.00 79.31 352 LEU A CA 1
ATOM 2746 C C . LEU A 1 352 ? -42.456 -40.373 -6.814 1.00 79.31 352 LEU A C 1
ATOM 2748 O O . LEU A 1 352 ? -43.193 -40.033 -5.893 1.00 79.31 352 LEU A O 1
ATOM 2752 N N . TYR A 1 353 ? -41.676 -39.515 -7.478 1.00 81.31 353 TYR A N 1
ATOM 2753 C CA . TYR A 1 353 ? -41.640 -38.079 -7.193 1.00 81.31 353 TYR A CA 1
ATOM 2754 C C . TYR A 1 353 ? -43.019 -37.444 -7.357 1.00 81.31 353 TYR A C 1
ATOM 2756 O O . TYR A 1 353 ? -43.488 -36.754 -6.458 1.00 81.31 353 TYR A O 1
ATOM 2764 N N . GLU A 1 354 ? -43.711 -37.731 -8.461 1.00 84.50 354 GLU A N 1
ATOM 2765 C CA . GLU A 1 354 ? -45.048 -37.185 -8.711 1.00 84.50 354 GLU A CA 1
ATOM 2766 C C . GLU A 1 354 ? -46.060 -37.588 -7.633 1.00 84.50 354 GLU A C 1
ATOM 2768 O O . GLU A 1 354 ? -46.875 -36.763 -7.209 1.00 84.50 354 GLU A O 1
ATOM 2773 N N . ARG A 1 355 ? -46.009 -38.847 -7.171 1.00 86.12 355 ARG A N 1
ATOM 2774 C CA . ARG A 1 355 ? -46.846 -39.318 -6.059 1.00 86.12 355 ARG A CA 1
ATOM 2775 C C . ARG A 1 355 ? -46.487 -38.600 -4.765 1.00 86.12 355 ARG A C 1
ATOM 2777 O O . ARG A 1 355 ? -47.357 -37.999 -4.152 1.00 86.12 355 ARG A O 1
ATOM 2784 N N . MET A 1 356 ? -45.208 -38.576 -4.406 1.00 83.44 356 MET A N 1
ATOM 2785 C CA . MET A 1 356 ? -44.760 -37.946 -3.169 1.00 83.44 356 MET A CA 1
ATOM 2786 C C . MET A 1 356 ? -45.010 -36.436 -3.133 1.00 83.44 356 MET A C 1
ATOM 2788 O O . MET A 1 356 ? -45.381 -35.916 -2.090 1.00 83.44 356 MET A O 1
ATOM 2792 N N . MET A 1 357 ? -44.856 -35.723 -4.252 1.00 86.25 357 MET A N 1
ATOM 2793 C CA . MET A 1 357 ? -45.190 -34.298 -4.346 1.00 86.25 357 MET A CA 1
ATOM 2794 C C . MET A 1 357 ? -46.687 -34.053 -4.207 1.00 86.25 357 MET A C 1
ATOM 2796 O O . MET A 1 357 ? -47.099 -33.075 -3.585 1.00 86.25 357 MET A O 1
ATOM 2800 N N . ARG A 1 358 ? -47.518 -34.931 -4.777 1.00 89.56 358 ARG A N 1
ATOM 2801 C CA . ARG A 1 358 ? -48.971 -34.873 -4.599 1.00 89.56 358 ARG A CA 1
ATOM 2802 C C . ARG A 1 358 ? -49.346 -35.091 -3.137 1.00 89.56 358 ARG A C 1
ATOM 2804 O O . ARG A 1 358 ? -50.110 -34.294 -2.599 1.00 89.56 358 ARG A O 1
ATOM 2811 N N . ASP A 1 359 ? -48.770 -36.107 -2.505 1.00 87.94 359 ASP A N 1
ATOM 2812 C CA . ASP A 1 359 ? -49.000 -36.427 -1.096 1.00 87.94 359 ASP A CA 1
ATOM 2813 C C . ASP A 1 359 ? -48.480 -35.311 -0.184 1.00 87.94 359 ASP A C 1
ATOM 2815 O O . ASP A 1 359 ? -49.157 -34.919 0.761 1.00 87.94 359 ASP A O 1
ATOM 2819 N N . PHE A 1 360 ? -47.327 -34.720 -0.509 1.00 86.69 360 PHE A N 1
ATOM 2820 C CA . PHE A 1 360 ? -46.776 -33.567 0.194 1.00 86.69 360 PHE A CA 1
ATOM 2821 C C . PHE A 1 360 ? -47.687 -32.346 0.078 1.00 86.69 360 PHE A C 1
ATOM 2823 O O . PHE A 1 360 ? -48.021 -31.746 1.093 1.00 86.69 360 PHE A O 1
ATOM 2830 N N . HIS A 1 361 ? -48.141 -31.980 -1.125 1.00 89.12 361 HIS A N 1
ATOM 2831 C CA . HIS A 1 361 ? -49.082 -30.869 -1.288 1.00 89.12 361 HIS A CA 1
ATOM 2832 C C . HIS A 1 361 ? -50.410 -31.137 -0.578 1.00 89.12 361 HIS A C 1
ATOM 2834 O O . HIS A 1 361 ? -50.964 -30.225 0.032 1.00 89.12 361 HIS A O 1
ATOM 2840 N N . HIS A 1 362 ? -50.902 -32.377 -0.620 1.00 90.81 362 HIS A N 1
ATOM 2841 C CA . HIS A 1 362 ? -52.088 -32.779 0.124 1.00 90.81 362 HIS A CA 1
ATOM 2842 C C . HIS A 1 362 ? -51.872 -32.607 1.632 1.00 90.81 362 HIS A C 1
ATOM 2844 O O . HIS A 1 362 ? -52.674 -31.949 2.288 1.00 90.81 362 HIS A O 1
ATOM 2850 N N . PHE A 1 363 ? -50.751 -33.098 2.164 1.00 86.44 363 PHE A N 1
ATOM 2851 C CA . PHE A 1 363 ? -50.378 -32.949 3.567 1.00 86.44 363 PHE A CA 1
ATOM 2852 C C . PHE A 1 363 ? -50.234 -31.477 3.975 1.00 86.44 363 PHE A C 1
ATOM 2854 O O . PHE A 1 363 ? -50.822 -31.049 4.966 1.00 86.44 363 PHE A O 1
ATOM 2861 N N . MET A 1 364 ? -49.521 -30.675 3.183 1.00 86.38 364 MET A N 1
ATOM 2862 C CA . MET A 1 364 ? -49.349 -29.240 3.416 1.00 86.38 364 MET A CA 1
ATOM 2863 C C . MET A 1 364 ? -50.687 -28.490 3.405 1.00 86.38 364 MET A C 1
ATOM 2865 O O . MET A 1 364 ? -50.862 -27.555 4.178 1.00 86.38 364 MET A O 1
ATOM 2869 N N . ALA A 1 365 ? -51.633 -28.889 2.552 1.00 87.19 365 ALA A N 1
ATOM 2870 C CA . ALA A 1 365 ? -52.948 -28.259 2.475 1.00 87.19 365 ALA A CA 1
ATOM 2871 C C . ALA A 1 365 ? -53.905 -28.705 3.595 1.00 87.19 365 ALA A C 1
ATOM 2873 O O . ALA A 1 365 ? -54.751 -27.920 4.015 1.00 87.19 365 ALA A O 1
ATOM 2874 N N . GLN A 1 366 ? -53.808 -29.958 4.047 1.00 88.81 366 GLN A N 1
ATOM 2875 C CA . GLN A 1 366 ? -54.765 -30.573 4.979 1.00 88.81 366 GLN A CA 1
ATOM 2876 C C . GLN A 1 366 ? -54.315 -30.520 6.442 1.00 88.81 366 GLN A C 1
ATOM 2878 O O . GLN A 1 366 ? -55.154 -30.459 7.339 1.00 88.81 366 GLN A O 1
ATOM 2883 N N . HIS A 1 367 ? -53.008 -30.585 6.693 1.00 86.56 367 HIS A N 1
ATOM 2884 C CA . HIS A 1 367 ? -52.462 -30.849 8.026 1.00 86.56 367 HIS A CA 1
ATOM 2885 C C . HIS A 1 367 ? -51.496 -29.775 8.522 1.00 86.56 367 HIS A C 1
ATOM 2887 O O . HIS A 1 367 ? -51.361 -29.606 9.734 1.00 86.56 367 HIS A O 1
ATOM 2893 N N . CYS A 1 368 ? -50.840 -29.027 7.630 1.00 86.81 368 CYS A N 1
ATOM 2894 C CA . CYS A 1 368 ? -49.988 -27.927 8.066 1.00 86.81 368 CYS A CA 1
ATOM 2895 C C . CYS A 1 368 ? -50.823 -26.703 8.467 1.00 86.81 368 CYS A C 1
ATOM 2897 O O . CYS A 1 368 ? -51.812 -26.377 7.804 1.00 86.81 368 CYS A O 1
ATOM 2899 N N . PRO A 1 369 ? -50.422 -25.973 9.523 1.00 90.50 369 PRO A N 1
ATOM 2900 C CA . PRO A 1 369 ? -51.107 -24.742 9.885 1.00 90.50 369 PRO A CA 1
ATOM 2901 C C . PRO A 1 369 ? -50.998 -23.683 8.778 1.00 90.50 369 PRO A C 1
ATOM 2903 O O . PRO A 1 369 ? -50.074 -23.723 7.959 1.00 90.50 369 PRO A O 1
ATOM 2906 N N . PRO A 1 370 ? -51.903 -22.689 8.753 1.00 89.88 370 PRO A N 1
ATOM 2907 C CA . PRO A 1 370 ? -51.893 -21.670 7.714 1.00 89.88 370 PRO A CA 1
ATOM 2908 C C . PRO A 1 370 ? -50.579 -20.868 7.733 1.00 89.88 370 PRO A C 1
ATOM 2910 O O . PRO A 1 370 ? -50.036 -20.616 8.815 1.00 89.88 370 PRO A O 1
ATOM 2913 N N . PRO A 1 371 ? -50.104 -20.358 6.578 1.00 87.06 371 PRO A N 1
ATOM 2914 C CA . PRO A 1 371 ? -48.861 -19.580 6.493 1.00 87.06 371 PRO A CA 1
ATOM 2915 C C . PRO A 1 371 ? -48.793 -18.385 7.460 1.00 87.06 371 PRO A C 1
ATOM 2917 O O . PRO A 1 371 ? -47.717 -18.004 7.921 1.00 87.06 371 PRO A O 1
ATOM 2920 N N . ALA A 1 372 ? -49.946 -17.813 7.823 1.00 91.94 372 ALA A N 1
ATOM 2921 C CA . ALA A 1 372 ? -50.039 -16.748 8.818 1.00 91.94 372 ALA A CA 1
ATOM 2922 C C . ALA A 1 372 ? -49.489 -17.162 10.200 1.00 91.94 372 ALA A C 1
ATOM 2924 O O . ALA A 1 372 ? -48.818 -16.349 10.839 1.00 91.94 372 ALA A O 1
ATOM 2925 N N . LYS A 1 373 ? -49.700 -18.422 10.623 1.00 92.88 373 LYS A N 1
ATOM 2926 C CA . LYS A 1 373 ? -49.163 -18.960 11.885 1.00 92.88 373 LYS A CA 1
ATOM 2927 C C . LYS A 1 373 ? -47.635 -18.990 11.854 1.00 92.88 373 LYS A C 1
ATOM 2929 O O . LYS A 1 373 ? -46.999 -18.600 12.824 1.00 92.88 373 LYS A O 1
ATOM 2934 N N . MET A 1 374 ? -47.029 -19.360 10.723 1.00 93.06 374 MET A N 1
ATOM 2935 C CA . MET A 1 374 ? -45.568 -19.350 10.585 1.00 93.06 374 MET A CA 1
ATOM 2936 C C . MET A 1 374 ? -44.992 -17.943 10.784 1.00 93.06 374 MET A C 1
ATOM 2938 O O . MET A 1 374 ? -44.009 -17.769 11.503 1.00 93.06 374 MET A O 1
ATOM 2942 N N . ALA A 1 375 ? -45.633 -16.924 10.201 1.00 93.00 375 ALA A N 1
ATOM 2943 C CA . ALA A 1 375 ? -45.219 -15.534 10.376 1.00 93.00 375 ALA A CA 1
ATOM 2944 C C . ALA A 1 375 ? -45.378 -15.052 11.831 1.00 93.00 375 ALA A C 1
ATOM 2946 O O . ALA A 1 375 ? -44.578 -14.247 12.310 1.00 93.00 375 ALA A O 1
ATOM 2947 N N . GLU A 1 376 ? -46.399 -15.532 12.540 1.00 95.56 376 GLU A N 1
ATOM 2948 C CA . GLU A 1 376 ? -46.600 -15.259 13.963 1.00 95.56 376 GLU A CA 1
ATOM 2949 C C . GLU A 1 376 ? -45.520 -15.911 14.836 1.00 95.56 376 GLU A C 1
ATOM 2951 O O . GLU A 1 376 ? -44.872 -15.207 15.615 1.00 95.56 376 GLU A O 1
ATOM 2956 N N . CYS A 1 377 ? -45.263 -17.213 14.661 1.00 94.88 377 CYS A N 1
ATOM 2957 C CA . CYS A 1 377 ? -44.193 -17.933 15.356 1.00 94.88 377 CYS A CA 1
ATOM 2958 C C . CYS A 1 377 ? -42.837 -17.252 15.115 1.00 94.88 377 CYS A C 1
ATOM 2960 O O . CYS A 1 377 ? -42.103 -16.983 16.066 1.00 94.88 377 CYS A O 1
ATOM 2962 N N . ALA A 1 378 ? -42.542 -16.881 13.863 1.00 95.50 378 ALA A N 1
ATOM 2963 C CA . ALA A 1 378 ? -41.324 -16.161 13.506 1.00 95.50 378 ALA A CA 1
ATOM 2964 C C . ALA A 1 378 ? -41.202 -14.818 14.238 1.00 95.50 378 ALA A C 1
ATOM 2966 O O . ALA A 1 378 ? -40.172 -14.550 14.853 1.00 95.50 378 ALA A O 1
ATOM 2967 N N . ARG A 1 379 ? -42.252 -13.983 14.235 1.00 96.25 379 ARG A N 1
ATOM 2968 C CA . ARG A 1 379 ? -42.234 -12.689 14.940 1.00 96.25 379 ARG A CA 1
ATOM 2969 C C . ARG A 1 379 ? -41.998 -12.852 16.437 1.00 96.25 379 ARG A C 1
ATOM 2971 O O . ARG A 1 379 ? -41.215 -12.096 17.008 1.00 96.25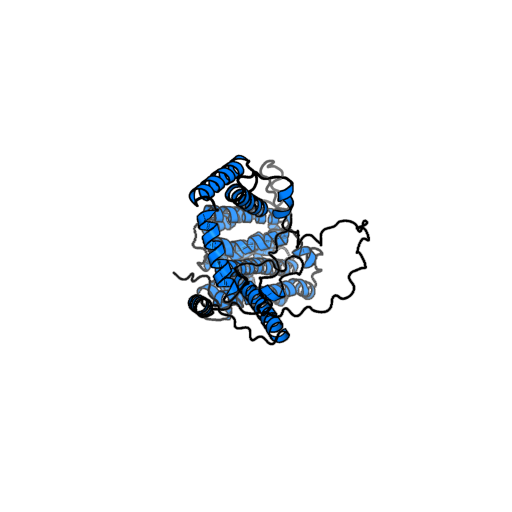 379 ARG A O 1
ATOM 2978 N N . ARG A 1 380 ? -42.651 -13.832 17.061 1.00 95.38 380 ARG A N 1
ATOM 2979 C CA . ARG A 1 380 ? -42.507 -14.102 18.493 1.00 95.38 380 ARG A CA 1
ATOM 2980 C C . ARG A 1 380 ? -41.083 -14.525 18.852 1.00 95.38 380 ARG A C 1
ATOM 2982 O O . ARG A 1 380 ? -40.502 -13.940 19.761 1.00 95.38 380 ARG A O 1
ATOM 2989 N N . HIS A 1 381 ? -40.512 -15.492 18.134 1.00 95.75 381 HIS A N 1
ATOM 2990 C CA . HIS A 1 381 ? -39.159 -15.984 18.422 1.00 95.75 381 HIS A CA 1
ATOM 2991 C C . HIS A 1 381 ? -38.072 -14.956 18.083 1.00 95.75 381 HIS A C 1
ATOM 2993 O O . HIS A 1 381 ? -37.132 -14.783 18.855 1.00 95.75 381 HIS A O 1
ATOM 2999 N N . VAL A 1 382 ? -38.234 -14.185 17.001 1.00 95.25 382 VAL A N 1
ATOM 3000 C CA . VAL A 1 382 ? -37.333 -13.061 16.681 1.00 95.25 382 VAL A CA 1
ATOM 3001 C C . VAL A 1 382 ? -37.397 -11.976 17.757 1.00 95.25 382 VAL A C 1
ATOM 3003 O O . VAL A 1 382 ? -36.355 -11.459 18.159 1.00 95.25 382 VAL A O 1
ATOM 3006 N N . GLY A 1 383 ? -38.597 -11.636 18.240 1.00 94.62 383 GLY A N 1
ATOM 3007 C CA . GLY A 1 383 ? -38.783 -10.698 19.348 1.00 94.62 383 GLY A CA 1
ATOM 3008 C C . GLY A 1 383 ? -38.072 -11.171 20.614 1.00 94.62 383 GLY A C 1
ATOM 3009 O O . GLY A 1 383 ? -37.243 -10.447 21.154 1.00 94.62 383 GLY A O 1
ATOM 3010 N N . ALA A 1 384 ? -38.294 -12.427 21.010 1.00 93.00 384 ALA A N 1
ATOM 3011 C CA . ALA A 1 384 ? -37.636 -13.023 22.171 1.00 93.00 384 ALA A CA 1
ATOM 3012 C C . ALA A 1 384 ? -36.102 -13.035 22.043 1.00 93.00 384 ALA A C 1
ATOM 3014 O O . ALA A 1 384 ? -35.395 -12.722 23.003 1.00 93.00 384 ALA A O 1
ATOM 3015 N N . LEU A 1 385 ? -35.571 -13.348 20.854 1.00 93.12 385 LEU A N 1
ATOM 3016 C CA . LEU A 1 385 ? -34.132 -13.307 20.601 1.00 93.12 385 LEU A CA 1
ATOM 3017 C C . LEU A 1 385 ? -33.583 -11.881 20.723 1.00 93.12 385 LEU A C 1
ATOM 3019 O O . LEU A 1 385 ? -32.562 -11.676 21.379 1.00 93.12 385 LEU A O 1
ATOM 3023 N N . LYS A 1 386 ? -34.275 -10.896 20.143 1.00 92.38 386 LYS A N 1
ATOM 3024 C CA . LYS A 1 386 ? -33.907 -9.479 20.232 1.00 92.38 386 LYS A CA 1
ATOM 3025 C C . LYS A 1 386 ? -33.898 -8.988 21.683 1.00 92.38 386 LYS A C 1
ATOM 3027 O O . LYS A 1 386 ? -32.930 -8.354 22.097 1.00 92.38 386 LYS A O 1
ATOM 3032 N N . ASP A 1 387 ? -34.931 -9.321 22.451 1.00 94.12 387 ASP A N 1
ATOM 3033 C CA . ASP A 1 387 ? -35.090 -8.893 23.846 1.00 94.12 387 ASP A CA 1
ATOM 3034 C C . ASP A 1 387 ? -34.090 -9.580 24.788 1.00 94.12 387 ASP A C 1
ATOM 3036 O O . ASP A 1 387 ? -33.730 -9.031 25.826 1.00 94.12 387 ASP A O 1
ATOM 3040 N N . SER A 1 388 ? -33.576 -10.756 24.410 1.00 91.25 388 SER A N 1
ATOM 3041 C CA . SER A 1 388 ? -32.563 -11.472 25.193 1.00 91.25 388 SER A CA 1
ATOM 3042 C C . SER A 1 388 ? -31.199 -10.771 25.250 1.00 91.25 388 SER A C 1
ATOM 3044 O O . SER A 1 388 ? -30.357 -11.146 26.067 1.00 91.25 388 SER A O 1
ATOM 3046 N N . GLY A 1 389 ? -30.938 -9.808 24.354 1.00 90.00 389 GLY A N 1
ATOM 3047 C CA . GLY A 1 389 ? -29.648 -9.118 24.242 1.00 90.00 389 GLY A CA 1
ATOM 3048 C C . GLY A 1 389 ? -28.474 -10.016 23.822 1.00 90.00 389 GLY A C 1
ATOM 3049 O O . GLY A 1 389 ? -27.326 -9.569 23.833 1.00 90.00 389 GLY A O 1
ATOM 3050 N N . LYS A 1 390 ? -28.730 -11.281 23.460 1.00 88.31 390 LYS A N 1
ATOM 3051 C CA . LYS A 1 390 ? -27.698 -12.216 23.002 1.00 88.31 390 LYS A CA 1
ATOM 3052 C C . LYS A 1 390 ? -27.139 -11.782 21.648 1.00 88.31 390 LYS A C 1
ATOM 3054 O O . LYS A 1 390 ? -27.845 -11.239 20.799 1.00 88.31 390 LYS A O 1
ATOM 3059 N N . ARG A 1 391 ? -25.855 -12.076 21.421 1.00 89.00 391 ARG A N 1
ATOM 3060 C CA . ARG A 1 391 ? -25.219 -11.897 20.113 1.00 89.00 391 ARG A CA 1
ATOM 3061 C C . ARG A 1 391 ? -25.929 -12.777 19.082 1.00 89.00 391 ARG A C 1
ATOM 3063 O O . ARG A 1 391 ? -26.077 -13.976 19.294 1.00 89.00 391 ARG A O 1
ATOM 3070 N N . ILE A 1 392 ? -26.323 -12.178 17.963 1.00 90.94 392 ILE A N 1
ATOM 3071 C CA . ILE A 1 392 ? -26.889 -12.903 16.825 1.00 90.94 392 ILE A CA 1
ATOM 3072 C C . ILE A 1 392 ? -25.723 -13.369 15.950 1.00 90.94 392 ILE A C 1
ATOM 3074 O O . ILE A 1 392 ? -25.117 -12.575 15.231 1.00 90.94 392 ILE A O 1
ATOM 3078 N N . ASP A 1 393 ? -25.377 -14.646 16.062 1.00 86.69 393 ASP A N 1
ATOM 3079 C CA . ASP A 1 393 ? -24.398 -15.336 15.223 1.00 86.69 393 ASP A CA 1
ATOM 3080 C C . ASP A 1 393 ? -25.064 -16.465 14.411 1.00 86.69 393 ASP A C 1
ATOM 3082 O O . ASP A 1 393 ? -26.286 -16.631 14.437 1.00 86.69 393 ASP A O 1
ATOM 3086 N N . ALA A 1 394 ? -24.276 -17.228 13.648 1.00 85.19 394 ALA A N 1
ATOM 3087 C CA . ALA A 1 394 ? -24.801 -18.312 12.817 1.00 85.19 394 ALA A CA 1
ATOM 3088 C C . ALA A 1 394 ? -25.549 -19.376 13.644 1.00 85.19 394 ALA A C 1
ATOM 3090 O O . ALA A 1 394 ? -26.602 -19.850 13.222 1.00 85.19 394 ALA A O 1
ATOM 3091 N N . SER A 1 395 ? -25.052 -19.700 14.840 1.00 84.62 395 SER A N 1
ATOM 3092 C CA . SER A 1 395 ? -25.678 -20.669 15.744 1.00 84.62 395 SER A CA 1
ATOM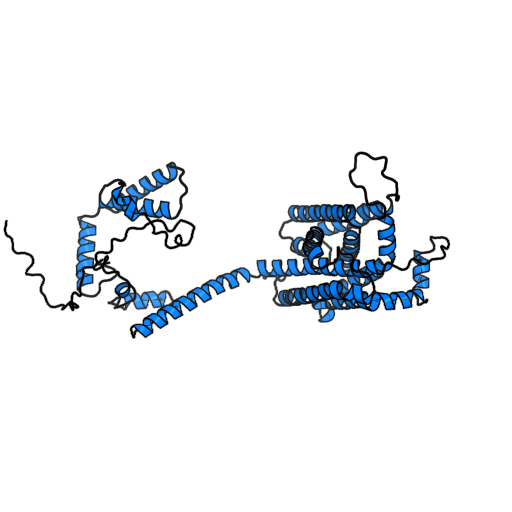 3093 C C . SER A 1 395 ? -27.029 -20.169 16.251 1.00 84.62 395 SER A C 1
ATOM 3095 O O . SER A 1 395 ? -28.002 -20.922 16.253 1.00 84.62 395 SER A O 1
ATOM 3097 N N . ALA A 1 396 ? -27.120 -18.884 16.609 1.00 88.00 396 ALA A N 1
ATOM 3098 C CA . ALA A 1 396 ? -28.375 -18.259 17.014 1.00 88.00 396 ALA A CA 1
ATOM 3099 C C . ALA A 1 396 ? -29.423 -18.280 15.887 1.00 88.00 396 ALA A C 1
ATOM 3101 O O . ALA A 1 396 ? -30.596 -18.540 16.146 1.00 88.00 396 ALA A O 1
ATOM 3102 N N . VAL A 1 397 ? -29.012 -18.056 14.633 1.00 89.94 397 VAL A N 1
ATOM 3103 C CA . VAL A 1 397 ? -29.916 -18.112 13.467 1.00 89.94 397 VAL A CA 1
ATOM 3104 C C . VAL A 1 397 ? -30.404 -19.538 13.196 1.00 89.94 397 VAL A C 1
ATOM 3106 O O . VAL A 1 397 ? -31.589 -19.733 12.916 1.00 89.94 397 VAL A O 1
ATOM 3109 N N . VAL A 1 398 ? -29.526 -20.540 13.306 1.00 90.06 398 VAL A N 1
ATOM 3110 C CA . VAL A 1 398 ? -29.902 -21.958 13.156 1.00 90.06 398 VAL A CA 1
ATOM 3111 C C . VAL A 1 398 ? -30.908 -22.358 14.231 1.00 90.06 398 VAL A C 1
ATOM 3113 O O . VAL A 1 398 ? -31.964 -22.899 13.904 1.00 90.06 398 VAL A O 1
ATOM 3116 N N . GLN A 1 399 ? -30.618 -22.044 15.496 1.00 90.56 399 GLN A N 1
ATOM 3117 C CA . GLN A 1 399 ? -31.520 -22.341 16.604 1.00 90.56 399 GLN A CA 1
ATOM 3118 C C . GLN A 1 399 ? -32.879 -21.654 16.417 1.00 90.56 399 GLN A C 1
ATOM 3120 O O . GLN A 1 399 ? -33.902 -22.329 16.465 1.00 90.56 399 GLN A O 1
ATOM 3125 N N . LEU A 1 400 ? -32.893 -20.354 16.106 1.00 93.44 400 LEU A N 1
ATOM 3126 C CA . LEU A 1 400 ? -34.117 -19.604 15.818 1.00 93.44 400 LEU A CA 1
ATOM 3127 C C . LEU A 1 400 ? -34.950 -20.263 14.708 1.00 93.44 400 LEU A C 1
ATOM 3129 O O . LEU A 1 400 ? -36.164 -20.400 14.834 1.00 93.44 400 LEU A O 1
ATOM 3133 N N . THR A 1 401 ? -34.306 -20.676 13.615 1.00 94.62 401 THR A N 1
ATOM 3134 C CA . THR A 1 401 ? -34.993 -21.310 12.479 1.00 94.62 401 THR A CA 1
ATOM 3135 C C . THR A 1 401 ? -35.671 -22.611 12.906 1.00 94.62 401 THR A C 1
ATOM 3137 O O . THR A 1 401 ? -36.835 -22.838 12.578 1.00 94.62 401 THR A O 1
ATOM 3140 N N . LEU A 1 402 ? -34.971 -23.448 13.676 1.00 94.31 402 LEU A N 1
ATOM 3141 C CA . LEU A 1 402 ? -35.515 -24.708 14.178 1.00 94.31 402 LEU A CA 1
ATOM 3142 C C . LEU A 1 402 ? -36.638 -24.482 15.196 1.00 94.31 402 LEU A C 1
ATOM 3144 O O . LEU A 1 402 ? -37.663 -25.151 15.115 1.00 94.31 402 LEU A O 1
ATOM 3148 N N . GLU A 1 403 ? -36.487 -23.519 16.107 1.00 95.00 403 GLU A N 1
ATOM 3149 C CA . GLU A 1 403 ? -37.526 -23.136 17.070 1.00 95.00 403 GLU A CA 1
ATOM 3150 C C . GLU A 1 403 ? -38.814 -22.711 16.362 1.00 95.00 403 GLU A C 1
ATOM 3152 O O . GLU A 1 403 ? -39.893 -23.186 16.711 1.00 95.00 403 GLU A O 1
ATOM 3157 N N . VAL A 1 404 ? -38.706 -21.884 15.318 1.00 95.88 404 VAL A N 1
ATOM 3158 C CA . VAL A 1 404 ? -39.858 -21.457 14.514 1.00 95.88 404 VAL A CA 1
ATOM 3159 C C . VAL A 1 404 ? -40.523 -22.639 13.813 1.00 95.88 404 VAL A C 1
ATOM 3161 O O . VAL A 1 404 ? -41.748 -22.724 13.829 1.00 95.88 404 VAL A O 1
ATOM 3164 N N . ILE A 1 405 ? -39.751 -23.550 13.212 1.00 93.81 405 ILE A N 1
ATOM 3165 C CA . ILE A 1 405 ? -40.297 -24.719 12.501 1.00 93.81 405 ILE A CA 1
ATOM 3166 C C . ILE A 1 405 ? -40.988 -25.682 13.471 1.00 93.81 405 ILE A C 1
ATOM 3168 O O . ILE A 1 405 ? -42.081 -26.157 13.171 1.00 93.81 405 ILE A O 1
ATOM 3172 N N . ILE A 1 406 ? -40.380 -25.961 14.626 1.00 94.19 406 ILE A N 1
ATOM 3173 C CA . ILE A 1 406 ? -40.935 -26.883 15.626 1.00 94.19 406 ILE A CA 1
ATOM 3174 C C . ILE A 1 406 ? -42.237 -26.335 16.203 1.00 94.19 406 ILE A C 1
ATOM 3176 O O . ILE A 1 406 ? -43.224 -27.057 16.330 1.00 94.19 406 ILE A O 1
ATOM 3180 N N . ASP A 1 407 ? -42.246 -25.048 16.516 1.00 94.69 407 ASP A N 1
ATOM 3181 C CA . ASP A 1 407 ? -43.420 -24.355 17.024 1.00 94.69 407 ASP A CA 1
ATOM 3182 C C . ASP A 1 407 ? -44.532 -24.302 15.969 1.00 94.69 407 ASP A C 1
ATOM 3184 O O . ASP A 1 407 ? -45.686 -24.630 16.240 1.00 94.69 407 ASP A O 1
ATOM 3188 N N . PHE A 1 408 ? -44.173 -23.994 14.721 1.00 94.69 408 PHE A N 1
ATOM 3189 C CA . PHE A 1 408 ? -45.118 -23.985 13.615 1.00 94.69 408 PHE A CA 1
ATOM 3190 C C . PHE A 1 408 ? -45.735 -25.368 13.378 1.00 94.69 408 PHE A C 1
ATOM 3192 O O . PHE A 1 408 ? -46.956 -25.485 13.415 1.00 94.69 408 PHE A O 1
ATOM 3199 N N . LEU A 1 409 ? -44.925 -26.407 13.155 1.00 91.50 409 LEU A N 1
ATOM 3200 C CA . LEU A 1 409 ? -45.410 -27.729 12.745 1.00 91.50 409 LEU A CA 1
ATOM 3201 C C . LEU A 1 409 ? -46.018 -28.539 13.891 1.00 91.50 409 LEU A C 1
ATOM 3203 O O . LEU A 1 409 ? -46.976 -29.274 13.668 1.00 91.50 409 LEU A O 1
ATOM 3207 N N . PHE A 1 410 ? -45.463 -28.429 15.099 1.00 91.44 410 PHE A N 1
ATOM 3208 C CA . PHE A 1 410 ? -45.811 -29.314 16.212 1.00 91.44 410 PHE A CA 1
ATOM 3209 C C . PHE A 1 410 ? -46.459 -28.593 17.391 1.00 91.44 410 PHE A C 1
ATOM 3211 O O . PHE A 1 410 ? -46.860 -29.265 18.337 1.00 91.44 410 PHE A O 1
ATOM 3218 N N . ASP A 1 411 ? -46.554 -27.259 17.361 1.00 91.94 411 ASP A N 1
ATOM 3219 C CA . ASP A 1 411 ? -47.041 -26.449 18.488 1.00 91.94 411 ASP A CA 1
ATOM 3220 C C . ASP A 1 411 ? -46.242 -26.697 19.782 1.00 91.94 411 ASP A C 1
ATOM 3222 O O . ASP A 1 411 ? -46.758 -26.651 20.898 1.00 91.94 411 ASP A O 1
ATOM 3226 N N . ARG A 1 412 ? -44.947 -27.004 19.630 1.00 93.94 412 ARG A N 1
ATOM 3227 C CA . ARG A 1 412 ? -44.039 -27.322 20.737 1.00 93.94 412 ARG A CA 1
ATOM 3228 C C . ARG A 1 412 ? -43.032 -26.210 20.963 1.00 93.94 412 ARG A C 1
ATOM 3230 O O . ARG A 1 412 ? -42.568 -25.555 20.035 1.00 93.94 412 ARG A O 1
ATOM 3237 N N . LYS A 1 413 ? -42.659 -26.033 22.228 1.00 92.44 413 LYS A N 1
ATOM 3238 C CA . LYS A 1 413 ? -41.534 -25.176 22.615 1.00 92.44 413 LYS A CA 1
ATOM 3239 C C . LYS A 1 413 ? -40.219 -25.923 22.418 1.00 92.44 413 LYS A C 1
ATOM 3241 O O . LYS A 1 413 ? -40.203 -27.146 22.306 1.00 92.44 413 LYS A O 1
ATOM 3246 N N . TRP A 1 414 ? -39.115 -25.180 22.413 1.00 92.56 414 TRP A N 1
ATOM 3247 C CA . TRP A 1 414 ? -37.790 -25.787 22.431 1.00 92.56 414 TRP A CA 1
ATOM 3248 C C . TRP A 1 414 ? -37.600 -26.642 23.688 1.00 92.56 414 TRP A C 1
ATOM 3250 O O . TRP A 1 414 ? -37.880 -26.196 24.802 1.00 92.56 414 TRP A O 1
ATOM 3260 N N . GLU A 1 415 ? -37.097 -27.857 23.506 1.00 93.44 415 GLU A N 1
ATOM 3261 C CA . GLU A 1 415 ? -36.866 -28.843 24.556 1.00 93.44 415 GLU A CA 1
ATOM 3262 C C . GLU A 1 415 ? -35.419 -29.348 24.479 1.00 93.44 415 GLU A C 1
ATOM 3264 O O . GLU A 1 415 ? -34.830 -29.352 23.394 1.00 93.44 415 GLU A O 1
ATOM 3269 N N . PRO A 1 416 ? -34.831 -29.837 25.589 1.00 90.75 416 PRO A N 1
ATOM 3270 C CA . PRO A 1 416 ? -33.451 -30.332 25.594 1.00 90.75 416 PRO A CA 1
ATOM 3271 C C . PRO A 1 416 ? -33.169 -31.432 24.560 1.00 90.75 416 PRO A C 1
ATOM 3273 O O . PRO A 1 416 ? -32.054 -31.536 24.055 1.00 90.75 416 PRO A O 1
ATOM 3276 N N . SER A 1 417 ? -34.178 -32.232 24.208 1.00 88.75 417 SER A N 1
ATOM 3277 C CA . SER A 1 417 ? -34.093 -33.269 23.172 1.00 88.75 417 SER A CA 1
ATOM 3278 C C . SER A 1 417 ? -33.822 -32.705 21.770 1.00 88.75 417 SER A C 1
ATOM 3280 O O . SER A 1 417 ? -33.220 -33.395 20.949 1.00 88.75 417 SER A O 1
ATOM 3282 N N . PHE A 1 418 ? -34.195 -31.450 21.496 1.00 89.56 418 PHE A N 1
ATOM 3283 C CA . PHE A 1 418 ? -33.954 -30.784 20.213 1.00 89.56 418 PHE A CA 1
ATOM 3284 C C . PHE A 1 418 ? -32.564 -30.158 20.105 1.00 89.56 418 PHE A C 1
ATOM 3286 O O . PHE A 1 418 ? -32.140 -29.811 19.006 1.00 89.56 418 PHE A O 1
ATOM 3293 N N . GLN A 1 419 ? -31.805 -30.084 21.204 1.00 84.69 419 GLN A N 1
ATOM 3294 C CA . GLN A 1 419 ? -30.466 -29.490 21.210 1.00 84.69 419 GLN A CA 1
ATOM 3295 C C . GLN A 1 419 ? -29.510 -30.174 20.222 1.00 84.69 419 GLN A C 1
ATOM 3297 O O . GLN A 1 419 ? -28.627 -29.526 19.668 1.00 84.69 419 GLN A O 1
ATOM 3302 N N . ALA A 1 420 ? -29.699 -31.471 19.968 1.00 82.06 420 ALA A N 1
ATOM 3303 C CA . ALA A 1 420 ? -28.915 -32.213 18.986 1.00 82.06 420 ALA A CA 1
ATOM 3304 C C . ALA A 1 420 ? -29.104 -31.694 17.545 1.00 82.06 420 ALA A C 1
ATOM 3306 O O . ALA A 1 420 ? -28.200 -31.841 16.730 1.00 82.06 420 ALA A O 1
ATOM 3307 N N . LEU A 1 421 ? -30.244 -31.064 17.234 1.00 78.19 421 LEU A N 1
ATOM 3308 C CA . LEU A 1 421 ? -30.554 -30.538 15.900 1.00 78.19 421 LEU A CA 1
ATOM 3309 C C . LEU A 1 421 ? -29.830 -29.218 15.603 1.00 78.19 421 LEU A C 1
ATOM 3311 O O . LEU A 1 421 ? -29.559 -28.916 14.446 1.00 78.19 421 LEU A O 1
ATOM 3315 N N . SER A 1 422 ? -29.520 -28.428 16.635 1.00 77.88 422 SER A N 1
ATOM 3316 C CA . SER A 1 422 ? -28.854 -27.127 16.494 1.00 77.88 422 SER A CA 1
ATOM 3317 C C . SER A 1 422 ? -27.330 -27.206 16.618 1.00 77.88 422 SER A C 1
ATOM 3319 O O . SER A 1 422 ? -26.647 -26.194 16.468 1.00 77.88 422 SER A O 1
ATOM 3321 N N . GLN A 1 423 ? -26.779 -28.380 16.934 1.00 75.62 423 GLN A N 1
ATOM 3322 C CA . GLN A 1 423 ? -25.335 -28.580 16.995 1.00 75.62 423 GLN A CA 1
ATOM 3323 C C . GLN A 1 423 ? -24.782 -28.693 15.574 1.00 75.62 423 GLN A C 1
ATOM 3325 O O . GLN A 1 423 ? -24.878 -29.739 14.937 1.00 75.62 423 GLN A O 1
ATOM 3330 N N . VAL A 1 424 ? -24.170 -27.615 15.081 1.00 58.31 424 VAL A N 1
ATOM 3331 C CA . VAL A 1 424 ? -23.270 -27.706 13.928 1.00 58.31 424 VAL A CA 1
ATOM 3332 C C . VAL A 1 424 ? -22.049 -28.491 14.410 1.00 58.31 424 VAL A C 1
ATOM 3334 O O . VAL A 1 424 ? -21.401 -28.036 15.356 1.00 58.31 424 VAL A O 1
ATOM 3337 N N . PRO A 1 425 ? -21.731 -29.670 13.843 1.00 56.50 425 PRO A N 1
ATOM 3338 C CA . PRO A 1 425 ? -20.508 -30.362 14.208 1.00 56.50 425 PRO A CA 1
ATOM 3339 C C . PRO A 1 425 ? -19.337 -29.409 13.969 1.00 56.50 425 PRO A C 1
ATOM 3341 O O . PRO A 1 425 ? -19.275 -28.745 12.933 1.00 56.50 425 PRO A O 1
ATOM 3344 N N . ASP A 1 426 ? -18.421 -29.329 14.925 1.00 48.62 426 ASP A N 1
ATOM 3345 C CA . ASP A 1 426 ? -17.235 -28.484 14.837 1.00 48.62 426 ASP A CA 1
ATOM 3346 C C . ASP A 1 426 ? -16.245 -29.114 13.836 1.00 48.62 426 ASP A C 1
ATOM 3348 O O . ASP A 1 426 ? -15.241 -29.723 14.197 1.00 48.62 426 ASP A O 1
ATOM 3352 N N . ILE A 1 427 ? -16.573 -29.054 12.539 1.00 47.47 427 ILE A N 1
ATOM 3353 C CA . ILE A 1 427 ? -15.828 -29.719 11.453 1.00 47.47 427 ILE A CA 1
ATOM 3354 C C . ILE A 1 427 ? -14.426 -29.097 11.295 1.00 47.47 427 ILE A C 1
ATOM 3356 O O . ILE A 1 427 ? -13.524 -29.723 10.743 1.00 47.47 427 ILE A O 1
ATOM 3360 N N . LEU A 1 428 ? -14.210 -27.896 11.842 1.00 38.47 428 LEU A N 1
ATOM 3361 C CA . LEU A 1 428 ? -12.930 -27.182 11.822 1.00 38.47 428 LEU A CA 1
ATOM 3362 C C . LEU A 1 428 ? -12.204 -27.166 13.185 1.00 38.47 428 LEU A C 1
ATOM 3364 O O . LEU A 1 428 ? -11.056 -26.735 13.245 1.00 38.47 428 LEU A O 1
ATOM 3368 N N . GLY A 1 429 ? -12.825 -27.665 14.264 1.00 40.31 429 GLY A N 1
ATOM 3369 C CA . GLY A 1 429 ? -12.285 -27.621 15.634 1.00 40.31 429 GLY A CA 1
ATOM 3370 C C . GLY A 1 429 ? -11.349 -28.777 16.018 1.00 40.31 429 GLY A C 1
ATOM 3371 O O . GLY A 1 429 ? -10.732 -28.747 17.080 1.00 40.31 429 GLY A O 1
ATOM 3372 N N . ALA A 1 430 ? -11.179 -29.791 15.163 1.00 40.94 430 ALA A N 1
ATOM 3373 C CA . ALA A 1 430 ? -10.404 -31.000 15.479 1.00 40.94 430 ALA A CA 1
ATOM 3374 C C . ALA A 1 430 ? -8.864 -30.831 15.478 1.00 40.94 430 ALA A C 1
ATOM 3376 O O . ALA A 1 430 ? -8.145 -31.828 15.545 1.00 40.94 430 ALA A O 1
ATOM 3377 N N . HIS A 1 431 ? -8.340 -29.601 15.431 1.00 41.59 431 HIS A N 1
ATOM 3378 C CA . HIS A 1 431 ? -6.898 -29.330 15.536 1.00 41.59 431 HIS A CA 1
ATOM 3379 C C . HIS A 1 431 ? -6.491 -28.402 16.696 1.00 41.59 431 HIS A C 1
ATOM 3381 O O . HIS A 1 431 ? -5.332 -28.002 16.767 1.00 41.59 431 HIS A O 1
ATOM 3387 N N . GLY A 1 432 ? -7.389 -28.108 17.640 1.00 37.25 432 GLY A N 1
ATOM 3388 C CA . GLY A 1 432 ? -7.068 -27.331 18.843 1.00 37.25 432 GLY A CA 1
ATOM 3389 C C . GLY A 1 432 ? -6.962 -28.195 20.099 1.00 37.25 432 GLY A C 1
ATOM 3390 O O . GLY A 1 432 ? -7.977 -28.607 20.641 1.00 37.25 432 GLY A O 1
ATOM 3391 N N . GLU A 1 433 ? -5.726 -28.462 20.524 1.00 44.59 433 GLU A N 1
ATOM 3392 C CA . GLU A 1 433 ? -5.270 -28.721 21.902 1.00 44.59 433 GLU A CA 1
ATOM 3393 C C . GLU A 1 433 ? -6.252 -29.389 22.891 1.00 44.59 433 GLU A C 1
ATOM 3395 O O . GLU A 1 433 ? -7.029 -28.740 23.587 1.00 44.59 433 GLU A O 1
ATOM 3400 N N . GLY A 1 434 ? -6.135 -30.712 23.050 1.00 35.81 434 GLY A N 1
ATOM 3401 C CA . GLY A 1 434 ? -6.795 -31.436 24.136 1.00 35.81 434 GLY A CA 1
ATOM 3402 C C . GLY A 1 434 ? -6.467 -32.926 24.143 1.00 35.81 434 GLY A C 1
ATOM 3403 O O . GLY A 1 434 ? -7.027 -33.683 23.362 1.00 35.81 434 GLY A O 1
ATOM 3404 N N . GLY A 1 435 ? -5.537 -33.308 25.023 1.00 32.16 435 GLY A N 1
ATOM 3405 C CA . GLY A 1 435 ? -5.187 -34.653 25.498 1.00 32.16 435 GLY A CA 1
ATOM 3406 C C . GLY A 1 435 ? -5.795 -35.882 24.808 1.00 32.16 435 GLY A C 1
ATOM 3407 O O . GLY A 1 435 ? -6.997 -36.132 24.860 1.00 32.16 435 GLY A O 1
ATOM 3408 N N . LEU A 1 436 ? -4.905 -36.747 24.314 1.00 38.06 436 LEU A N 1
ATOM 3409 C CA . LEU A 1 436 ? -5.132 -38.185 24.147 1.00 38.06 436 LEU A CA 1
ATOM 3410 C C . LEU A 1 436 ? -5.515 -38.815 25.503 1.00 38.06 436 LEU A C 1
ATOM 3412 O O . LEU A 1 436 ? -4.679 -39.375 26.203 1.00 38.06 436 LEU A O 1
ATOM 3416 N N . GLY A 1 437 ? -6.784 -38.695 25.883 1.00 35.66 437 GLY A N 1
ATOM 3417 C CA . GLY A 1 437 ? -7.380 -39.312 27.062 1.00 35.66 437 GLY A CA 1
ATOM 3418 C C . GLY A 1 437 ? -8.611 -40.108 26.653 1.00 35.66 437 GLY A C 1
ATOM 3419 O O . GLY A 1 437 ? -9.656 -39.538 26.359 1.00 35.66 437 GLY A O 1
ATOM 3420 N N . GLU A 1 438 ? -8.444 -41.428 26.580 1.00 41.91 438 GLU A N 1
ATOM 3421 C CA . GLU A 1 438 ? -9.489 -42.459 26.628 1.00 41.91 438 GLU A CA 1
ATOM 3422 C C . GLU A 1 438 ? -10.851 -42.131 25.982 1.00 41.91 438 GLU A C 1
ATOM 3424 O O . GLU A 1 438 ? -11.861 -41.934 26.659 1.00 41.91 438 GLU A O 1
ATOM 3429 N N . ARG A 1 439 ? -10.949 -42.240 24.648 1.00 36.00 439 ARG A N 1
ATOM 3430 C CA . ARG A 1 439 ? -12.231 -42.629 24.038 1.00 36.00 439 ARG A CA 1
ATOM 3431 C C . ARG A 1 439 ? -12.308 -44.147 23.930 1.00 36.00 439 ARG A C 1
ATOM 3433 O O . ARG A 1 439 ? -11.538 -44.798 23.228 1.00 36.00 439 ARG A O 1
ATOM 3440 N N . ARG A 1 440 ? -13.251 -44.676 24.708 1.00 33.69 440 ARG A N 1
ATOM 3441 C CA . ARG A 1 440 ? -13.658 -46.072 24.855 1.00 33.69 440 ARG A CA 1
ATOM 3442 C C . ARG A 1 440 ? -13.601 -46.850 23.538 1.00 33.69 440 ARG A C 1
ATOM 3444 O O . ARG A 1 440 ? -14.289 -46.531 22.571 1.00 33.69 440 ARG A O 1
ATOM 3451 N N . ARG A 1 441 ? -12.840 -47.946 23.567 1.00 34.59 441 ARG A N 1
ATOM 3452 C CA . ARG A 1 441 ? -12.985 -49.072 22.643 1.00 34.59 441 ARG A CA 1
ATOM 3453 C C . ARG A 1 441 ? -14.389 -49.642 22.827 1.00 34.59 441 ARG A C 1
ATOM 3455 O O . ARG A 1 441 ? -14.688 -50.239 23.853 1.00 34.59 441 ARG A O 1
ATOM 3462 N N . GLY A 1 442 ? -15.236 -49.435 21.834 1.00 30.53 442 GLY A N 1
ATOM 3463 C CA . GLY A 1 442 ? -16.590 -49.972 21.787 1.00 30.53 442 GLY A CA 1
ATOM 3464 C C . GLY A 1 442 ? -17.095 -49.999 20.355 1.00 30.53 442 GLY A C 1
ATOM 3465 O O . GLY A 1 442 ? -18.183 -49.519 20.082 1.00 30.53 442 GLY A O 1
ATOM 3466 N N . CYS A 1 443 ? -16.270 -50.490 19.429 1.00 29.34 443 CYS A N 1
ATOM 3467 C CA . CYS A 1 443 ? -16.730 -50.855 18.096 1.00 29.34 443 CYS A CA 1
ATOM 3468 C C . CYS A 1 443 ? -17.298 -52.279 18.199 1.00 29.34 443 CYS A C 1
ATOM 3470 O O . CYS A 1 443 ? -16.521 -53.192 18.512 1.00 29.34 443 CYS A O 1
ATOM 3472 N N . PRO A 1 444 ? -18.606 -52.514 17.986 1.00 34.00 444 PRO A N 1
ATOM 3473 C CA . PRO A 1 444 ? -19.108 -53.867 17.846 1.00 34.00 444 PRO A CA 1
ATOM 3474 C C . PRO A 1 444 ? -18.535 -54.429 16.543 1.00 34.00 444 PRO A C 1
ATOM 3476 O O . PRO A 1 444 ? -18.976 -54.102 15.443 1.00 34.00 444 PRO A O 1
ATOM 3479 N N . ARG A 1 445 ? -17.517 -55.285 16.666 1.00 35.50 445 ARG A N 1
ATOM 3480 C CA . ARG A 1 445 ? -17.195 -56.268 15.630 1.00 35.50 445 ARG A CA 1
ATOM 3481 C C . ARG A 1 445 ? -18.405 -57.189 15.514 1.00 35.50 445 ARG A C 1
ATOM 3483 O O . ARG A 1 445 ? -18.593 -58.041 16.375 1.00 35.50 445 ARG A O 1
ATOM 3490 N N . GLY A 1 446 ? -19.228 -57.000 14.489 1.00 36.34 446 GLY A N 1
ATOM 3491 C CA . GLY A 1 446 ? -20.374 -57.878 14.278 1.00 36.34 446 GLY A CA 1
ATOM 3492 C C . GLY A 1 446 ? -21.422 -57.344 13.316 1.00 36.34 446 GLY A C 1
ATOM 3493 O O . GLY A 1 446 ? -22.580 -57.271 13.689 1.00 36.34 446 GLY A O 1
ATOM 3494 N N . LEU A 1 447 ? -21.037 -56.999 12.090 1.00 33.53 447 LEU A N 1
ATOM 3495 C CA . LEU A 1 447 ? -21.940 -57.061 10.938 1.00 33.53 447 LEU A CA 1
ATOM 3496 C C . LEU A 1 447 ? -21.110 -57.568 9.764 1.00 33.53 447 LEU A C 1
ATOM 3498 O O . LEU A 1 447 ? -20.525 -56.823 8.982 1.00 33.53 447 LEU A O 1
ATOM 3502 N N . ALA A 1 448 ? -20.972 -58.891 9.754 1.00 33.25 448 ALA A N 1
ATOM 3503 C CA . ALA A 1 448 ? -20.535 -59.633 8.595 1.00 33.25 448 ALA A CA 1
ATOM 3504 C C . ALA A 1 448 ? -21.483 -59.315 7.430 1.00 33.25 448 ALA A C 1
ATOM 3506 O O . ALA A 1 448 ? -22.698 -59.364 7.598 1.00 33.25 448 ALA A O 1
ATOM 3507 N N . SER A 1 449 ? -20.897 -58.970 6.283 1.00 37.19 449 SER A N 1
ATOM 3508 C CA . SER A 1 449 ? -21.415 -59.215 4.932 1.00 37.19 449 SER A CA 1
ATOM 3509 C C . SER A 1 449 ? -22.911 -59.554 4.829 1.00 37.19 449 SER A C 1
ATOM 3511 O O . SER A 1 449 ? -23.286 -60.722 4.711 1.00 37.19 449 SER A O 1
ATOM 3513 N N . THR A 1 450 ? -23.775 -58.544 4.792 1.00 30.34 450 THR A N 1
ATOM 3514 C CA . THR A 1 450 ? -25.051 -58.685 4.083 1.00 30.34 450 THR A CA 1
ATOM 3515 C C . THR A 1 450 ? -24.761 -58.592 2.584 1.00 30.34 450 THR A C 1
ATOM 3517 O O . THR A 1 450 ? -24.157 -57.602 2.167 1.00 30.34 450 THR A O 1
ATOM 3520 N N . PRO A 1 451 ? -25.136 -59.593 1.767 1.00 32.47 451 PRO A N 1
ATOM 3521 C CA . PRO A 1 451 ? -24.958 -59.503 0.326 1.00 32.47 451 PRO A CA 1
ATOM 3522 C C . PRO A 1 451 ? -25.832 -58.367 -0.212 1.00 32.47 451 PRO A C 1
ATOM 3524 O O . PRO A 1 451 ? -26.935 -58.138 0.292 1.00 32.47 451 PRO A O 1
ATOM 3527 N N . GLU A 1 452 ? -25.317 -57.656 -1.215 1.00 37.06 452 GLU A N 1
ATOM 3528 C CA . GLU A 1 452 ? -26.030 -56.631 -1.978 1.00 37.06 452 GLU A CA 1
ATOM 3529 C C . GLU A 1 452 ? -27.465 -57.085 -2.290 1.00 37.06 452 GLU A C 1
ATOM 3531 O O . GLU A 1 452 ? -27.694 -57.931 -3.157 1.00 37.06 452 GLU A O 1
ATOM 3536 N N . ARG A 1 453 ? -28.463 -56.507 -1.611 1.00 31.67 453 ARG A N 1
ATOM 3537 C CA . ARG A 1 453 ? -29.831 -56.552 -2.126 1.00 31.67 453 ARG A CA 1
ATOM 3538 C C . ARG A 1 453 ? -29.903 -55.537 -3.256 1.00 31.67 453 ARG A C 1
ATOM 3540 O O . ARG A 1 453 ? -30.099 -54.349 -3.011 1.00 31.67 453 ARG A O 1
ATOM 3547 N N . ARG A 1 454 ? -29.751 -56.011 -4.496 1.00 32.81 454 ARG A N 1
ATOM 3548 C CA . ARG A 1 454 ? -30.256 -55.282 -5.663 1.00 32.81 454 ARG A CA 1
ATOM 3549 C C . ARG A 1 454 ? -31.740 -55.033 -5.444 1.00 32.81 454 ARG A C 1
ATOM 3551 O O . ARG A 1 454 ? -32.527 -55.968 -5.321 1.00 32.81 454 ARG A O 1
ATOM 3558 N N . TRP A 1 455 ? -32.095 -53.763 -5.366 1.00 35.00 455 TRP A N 1
ATOM 3559 C CA . TRP A 1 455 ? -33.475 -53.322 -5.349 1.00 35.00 455 TRP A CA 1
ATOM 3560 C C . TRP A 1 455 ? -34.072 -53.610 -6.735 1.00 35.00 455 TRP A C 1
ATOM 3562 O O . TRP A 1 455 ? -33.634 -53.026 -7.725 1.00 35.00 455 TRP A O 1
ATOM 3572 N N . HIS A 1 456 ? -35.004 -54.563 -6.823 1.00 32.84 456 HIS A N 1
ATOM 3573 C CA . HIS A 1 456 ? -35.775 -54.827 -8.041 1.00 32.84 456 HIS A CA 1
ATOM 3574 C C . HIS A 1 456 ? -37.096 -54.040 -7.978 1.00 32.84 456 HIS A C 1
ATOM 3576 O O . HIS A 1 456 ? -37.764 -54.111 -6.947 1.00 32.84 456 HIS A O 1
ATOM 3582 N N . PRO A 1 457 ? -37.510 -53.311 -9.035 1.00 37.44 457 PRO A N 1
ATOM 3583 C CA . PRO A 1 457 ? -38.614 -52.350 -8.944 1.00 37.44 457 PRO A CA 1
ATOM 3584 C C . PRO A 1 457 ? -40.022 -52.967 -9.000 1.00 37.44 457 PRO A C 1
ATOM 3586 O O . PRO A 1 457 ? -40.995 -52.223 -8.983 1.00 37.44 457 PRO A O 1
ATOM 3589 N N . GLU A 1 458 ? -40.161 -54.293 -9.101 1.00 35.41 458 GLU A N 1
ATOM 3590 C CA . GLU A 1 458 ? -41.439 -54.946 -9.447 1.00 35.41 458 GLU A CA 1
ATOM 3591 C C . GLU A 1 458 ? -42.151 -55.659 -8.280 1.00 35.41 458 GLU A C 1
ATOM 3593 O O . GLU A 1 458 ? -43.138 -56.359 -8.485 1.00 35.41 458 GLU A O 1
ATOM 3598 N N . GLY A 1 459 ? -41.708 -55.464 -7.035 1.00 33.88 459 GLY A N 1
ATOM 3599 C CA . GLY A 1 459 ? -42.431 -55.958 -5.857 1.00 33.88 459 GLY A CA 1
ATOM 3600 C C . GLY A 1 459 ? -43.556 -55.007 -5.448 1.00 33.88 459 GLY A C 1
ATOM 3601 O O . GLY A 1 459 ? -43.291 -53.989 -4.812 1.00 33.88 459 GLY A O 1
ATOM 3602 N N . GLY A 1 460 ? -44.794 -55.328 -5.826 1.00 35.28 460 GLY A N 1
ATOM 3603 C CA . GLY A 1 460 ? -46.001 -54.591 -5.446 1.00 35.28 460 GLY A CA 1
ATOM 3604 C C . GLY A 1 460 ? -46.164 -54.422 -3.931 1.00 35.28 460 GLY A C 1
ATOM 3605 O O . GLY A 1 460 ? -45.827 -55.295 -3.136 1.00 35.28 460 GLY A O 1
ATOM 3606 N N . LEU A 1 461 ? -46.708 -53.269 -3.549 1.00 37.25 461 LEU A N 1
ATOM 3607 C CA . LEU A 1 461 ? -46.927 -52.781 -2.184 1.00 37.25 461 LEU A CA 1
ATOM 3608 C C . LEU A 1 461 ? -48.136 -53.442 -1.482 1.00 37.25 461 LEU A C 1
ATOM 3610 O O . LEU A 1 461 ? -48.726 -52.836 -0.593 1.00 37.25 461 LEU A O 1
ATOM 3614 N N . ASP A 1 462 ? -48.502 -54.668 -1.865 1.00 34.84 462 ASP A N 1
ATOM 3615 C CA . ASP A 1 462 ? -49.771 -55.297 -1.459 1.00 34.84 462 ASP A CA 1
ATOM 3616 C C . ASP A 1 462 ? -49.651 -56.312 -0.303 1.00 34.84 462 ASP A C 1
ATOM 3618 O O . ASP A 1 462 ? -50.668 -56.754 0.222 1.00 34.84 462 ASP A O 1
ATOM 3622 N N . GLU A 1 463 ? -48.449 -56.650 0.181 1.00 35.34 463 GLU A N 1
ATOM 3623 C CA . GLU A 1 463 ? -48.290 -57.642 1.271 1.00 35.34 463 GLU A CA 1
ATOM 3624 C C . GLU A 1 463 ? -48.113 -57.055 2.686 1.00 35.34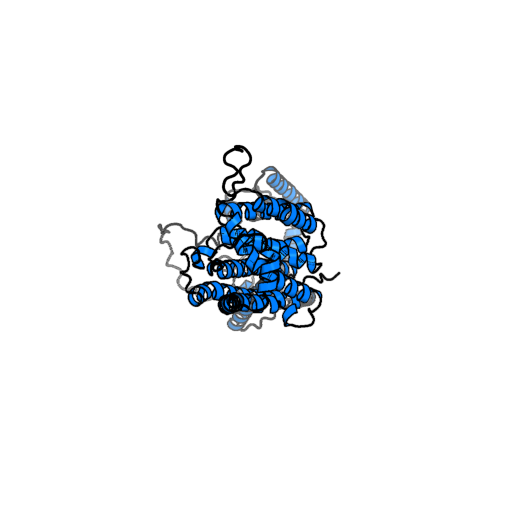 463 GLU A C 1
ATOM 3626 O O . GLU A 1 463 ? -48.046 -57.807 3.657 1.00 35.34 463 GLU A O 1
ATOM 3631 N N . ALA A 1 464 ? -48.083 -55.729 2.859 1.00 35.69 464 ALA A N 1
ATOM 3632 C CA . ALA A 1 464 ? -47.868 -55.112 4.179 1.00 35.69 464 ALA A CA 1
ATOM 3633 C C . ALA A 1 464 ? -49.156 -54.713 4.931 1.00 35.69 464 ALA A C 1
ATOM 3635 O O . ALA A 1 464 ? -49.073 -54.166 6.030 1.00 35.69 464 ALA A O 1
ATOM 3636 N N . LEU A 1 465 ? -50.342 -54.986 4.377 1.00 35.72 465 LEU A N 1
ATOM 3637 C CA . LEU A 1 465 ? -51.629 -54.678 5.012 1.00 35.72 465 LEU A CA 1
ATOM 3638 C C . LEU A 1 465 ? -52.520 -55.926 5.096 1.00 35.72 465 LEU A C 1
ATOM 3640 O O . LEU A 1 465 ? -53.565 -56.010 4.460 1.00 35.72 465 LEU A O 1
ATOM 3644 N N . SER A 1 466 ? -52.119 -56.893 5.924 1.00 28.36 466 SER A N 1
ATOM 3645 C CA . SER A 1 466 ? -53.039 -57.893 6.483 1.00 28.36 466 SER A CA 1
ATOM 3646 C C . SER A 1 466 ? -53.344 -57.528 7.941 1.00 28.36 466 SER A C 1
ATOM 3648 O O . SER A 1 466 ? -52.403 -57.356 8.718 1.00 28.36 466 SER A O 1
ATOM 3650 N N . PRO A 1 467 ? -54.622 -57.417 8.346 1.00 53.38 467 PRO A N 1
ATOM 3651 C CA . PRO A 1 467 ? -54.991 -57.058 9.704 1.00 53.38 467 PRO A CA 1
ATOM 3652 C C . PRO A 1 467 ? -55.105 -58.312 10.576 1.00 53.38 467 PRO A C 1
ATOM 3654 O O . PRO A 1 467 ? -55.880 -59.219 10.277 1.00 53.38 467 PRO A O 1
ATOM 3657 N N . SER A 1 468 ? -54.394 -58.347 11.699 1.00 32.62 468 SER A N 1
ATOM 3658 C CA . SER A 1 468 ? -54.709 -59.290 12.774 1.00 32.62 468 SER A CA 1
ATOM 3659 C C . SER A 1 468 ? -54.255 -58.761 14.136 1.00 32.62 468 SER A C 1
ATOM 3661 O O . SER A 1 468 ? -53.080 -58.886 14.471 1.00 32.62 468 SER A O 1
ATOM 3663 N N . ILE A 1 469 ? -55.264 -58.251 14.860 1.00 39.28 469 ILE A N 1
ATOM 3664 C CA . ILE A 1 469 ? -55.427 -58.040 16.317 1.00 39.28 469 ILE A CA 1
ATOM 3665 C C . ILE A 1 469 ? -54.509 -57.017 16.987 1.00 39.28 469 ILE A C 1
ATOM 3667 O O . ILE A 1 469 ? -53.301 -57.286 17.149 1.00 39.28 469 ILE A O 1
#

Organism: NCBI:txid36881

Nearest PDB structures (foldseek):
  6ch2-assembly2_E  TM=2.147E-01  e=7.740E+00  Salmonella enterica subsp. enterica serovar Typhimurium str. LT2

Solvent-accessible surface area (backbone atoms only — not comparable to full-atom values): 27714 Å² total; per-residue (Å²): 130,83,66,81,86,63,40,74,66,52,51,48,36,29,59,59,39,42,61,51,41,51,51,50,40,48,46,42,62,70,42,42,34,68,77,66,73,42,79,74,54,80,74,58,40,68,68,56,32,68,71,32,71,65,42,56,47,40,34,51,56,20,20,44,69,37,52,52,75,64,56,78,60,47,70,68,46,42,51,51,53,51,49,51,39,52,52,49,49,52,48,41,34,46,74,75,44,55,61,66,58,52,52,46,52,30,51,54,50,15,34,40,77,44,65,70,54,78,51,70,69,49,50,50,50,51,45,46,50,62,69,45,47,46,50,53,55,70,66,58,53,85,76,68,73,88,79,59,93,83,65,96,73,70,68,47,83,54,51,58,59,53,49,56,60,45,58,72,47,40,63,53,59,26,48,52,39,30,52,36,38,36,26,51,68,76,36,48,90,40,64,51,28,52,52,46,43,46,50,56,52,52,50,48,45,48,58,73,43,37,66,61,49,49,53,51,50,73,75,63,50,82,52,62,63,55,44,50,75,76,47,75,88,58,80,90,64,96,67,81,76,73,75,60,73,61,53,56,52,51,52,53,44,52,49,40,44,24,51,40,20,24,31,51,40,41,39,50,53,39,41,72,70,61,47,50,62,57,52,54,53,51,48,51,53,47,52,52,52,49,53,52,52,49,51,48,45,50,53,17,59,75,74,76,42,90,73,78,88,72,85,50,67,68,59,42,51,49,54,61,70,71,44,80,57,84,70,98,40,68,68,72,75,65,56,48,75,94,49,59,83,62,75,46,74,88,78,48,50,54,74,62,29,58,50,51,53,49,52,47,52,48,43,52,70,75,70,49,70,60,73,68,52,48,56,49,40,42,52,51,54,52,48,54,49,61,74,64,70,60,83,85,47,74,62,50,52,49,41,51,51,50,44,30,50,42,31,45,76,67,74,40,78,87,50,82,85,54,51,72,77,53,57,74,75,69,84,81,56,87,81,67,90,77,77,99,67,86,81,76,92,75,78,82,89,79,78,76,84,75,77,85,76,77,85,68,93,81,74,74,89,75,81,84,77,75,92,80,134